Protein AF-0000000075253521 (afdb_homodimer)

Structure (mmCIF, N/CA/C/O backbone):
data_AF-0000000075253521-model_v1
#
loop_
_entity.id
_entity.type
_entity.pdbx_description
1 polymer 'Superoxide dismutase'
#
loop_
_atom_site.group_PDB
_atom_site.id
_atom_site.type_symbol
_atom_site.label_atom_id
_atom_site.label_alt_id
_atom_site.label_comp_id
_atom_site.label_asym_id
_atom_site.label_entity_id
_atom_site.label_seq_id
_atom_site.pdbx_PDB_ins_code
_atom_site.Cartn_x
_atom_site.Cartn_y
_atom_site.Cartn_z
_atom_site.occupancy
_atom_site.B_iso_or_equiv
_atom_site.auth_seq_id
_atom_site.auth_comp_id
_atom_site.auth_asym_id
_atom_site.auth_atom_id
_atom_site.pdbx_PDB_model_num
ATOM 1 N N . MET A 1 1 ? 19.891 52.125 15.492 1 25.72 1 MET A N 1
ATOM 2 C CA . MET A 1 1 ? 19.359 51.312 16.594 1 25.72 1 MET A CA 1
ATOM 3 C C . MET A 1 1 ? 18.016 50.688 16.219 1 25.72 1 MET A C 1
ATOM 5 O O . MET A 1 1 ? 16.984 51.344 16.234 1 25.72 1 MET A O 1
ATOM 9 N N . SER A 1 2 ? 17.891 50.062 15.125 1 26.53 2 SER A N 1
ATOM 10 C CA . SER A 1 2 ? 16.781 49.688 14.25 1 26.53 2 SER A CA 1
ATOM 11 C C . SER A 1 2 ? 15.828 48.719 14.945 1 26.53 2 SER A C 1
ATOM 13 O O . SER A 1 2 ? 16.266 47.781 15.609 1 26.53 2 SER A O 1
ATOM 15 N N . GLY A 1 3 ? 14.594 49.156 15.312 1 28.56 3 GLY A N 1
ATOM 16 C CA . GLY A 1 3 ? 13.531 48.531 16.094 1 28.56 3 GLY A CA 1
ATOM 17 C C . GLY A 1 3 ? 13.219 47.094 15.648 1 28.56 3 GLY A C 1
ATOM 18 O O . GLY A 1 3 ? 13.617 46.688 14.555 1 28.56 3 GLY A O 1
ATOM 19 N N . PRO A 1 4 ? 12.828 46.156 16.594 1 29.98 4 PRO A N 1
ATOM 20 C CA . PRO A 1 4 ? 12.664 44.719 16.422 1 29.98 4 PRO A CA 1
ATOM 21 C C . PRO A 1 4 ? 11.664 44.344 15.328 1 29.98 4 PRO A C 1
ATOM 23 O O . PRO A 1 4 ? 10.789 45.156 15 1 29.98 4 PRO A O 1
ATOM 26 N N . PRO A 1 5 ? 12.023 43.531 14.297 1 29.44 5 PRO A N 1
ATOM 27 C CA . PRO A 1 5 ? 11.133 43.219 13.18 1 29.44 5 PRO A CA 1
ATOM 28 C C . PRO A 1 5 ? 9.727 42.812 13.641 1 29.44 5 PRO A C 1
ATOM 30 O O . PRO A 1 5 ? 9.547 42.406 14.781 1 29.44 5 PRO A O 1
ATOM 33 N N . ASN A 1 6 ? 8.68 43.438 13.07 1 27.92 6 ASN A N 1
ATOM 34 C CA . ASN A 1 6 ? 7.242 43.312 13.312 1 27.92 6 ASN A CA 1
ATOM 35 C C . ASN A 1 6 ? 6.801 41.875 13.383 1 27.92 6 ASN A C 1
ATOM 37 O O . ASN A 1 6 ? 7.344 41 12.68 1 27.92 6 ASN A O 1
ATOM 41 N N . PRO A 1 7 ? 6.098 41.406 14.422 1 29 7 PRO A N 1
ATOM 42 C CA . PRO A 1 7 ? 5.551 40.062 14.664 1 29 7 PRO A CA 1
ATOM 43 C C . PRO A 1 7 ? 4.812 39.5 13.453 1 29 7 PRO A C 1
ATOM 45 O O . PRO A 1 7 ? 4.25 40.281 12.656 1 29 7 PRO A O 1
ATOM 48 N N . PHE A 1 8 ? 5.375 38.562 12.828 1 28.58 8 PHE A N 1
ATOM 49 C CA . PHE A 1 8 ? 4.859 37.781 11.695 1 28.58 8 PHE A CA 1
ATOM 50 C C . PHE A 1 8 ? 3.363 37.531 11.852 1 28.58 8 PHE A C 1
ATOM 52 O O . PHE A 1 8 ? 2.912 37.062 12.891 1 28.58 8 PHE A O 1
ATOM 59 N N . ASP A 1 9 ? 2.469 38.375 11.227 1 26.98 9 ASP A N 1
ATOM 60 C CA . ASP A 1 9 ? 1.012 38.281 11.172 1 26.98 9 ASP A CA 1
ATOM 61 C C . ASP A 1 9 ? 0.553 36.938 10.633 1 26.98 9 ASP A C 1
ATOM 63 O O . ASP A 1 9 ? 0.859 36.562 9.492 1 26.98 9 ASP A O 1
ATOM 67 N N . CYS A 1 10 ? 0.484 35.906 11.469 1 29.05 10 CYS A N 1
ATOM 68 C CA . CYS A 1 10 ? -0.04 34.562 11.227 1 29.05 10 CYS A CA 1
ATOM 69 C C . CYS A 1 10 ? -1.383 34.625 10.508 1 29.05 10 CYS A C 1
ATOM 71 O O . CYS A 1 10 ? -2.029 33.594 10.305 1 29.05 10 CYS A O 1
ATOM 73 N N . SER A 1 11 ? -1.938 35.844 10.242 1 31.41 11 SER A N 1
ATOM 74 C CA . SER A 1 11 ? -3.264 35.969 9.641 1 31.41 11 SER A CA 1
ATOM 75 C C . SER A 1 11 ? -3.314 35.281 8.273 1 31.41 11 SER A C 1
ATOM 77 O O . SER A 1 11 ? -4.379 34.844 7.832 1 31.41 11 SER A O 1
ATOM 79 N N . SER A 1 12 ? -2.262 35.344 7.523 1 32.12 12 SER A N 1
ATOM 80 C CA . SER A 1 12 ? -2.328 34.875 6.145 1 32.12 12 SER A CA 1
ATOM 81 C C . SER A 1 12 ? -2.438 33.344 6.082 1 32.12 12 SER A C 1
ATOM 83 O O . SER A 1 12 ? -2.635 32.781 5.008 1 32.12 12 SER A O 1
ATOM 85 N N . LEU A 1 13 ? -2.129 32.688 7.156 1 32.84 13 LEU A N 1
ATOM 86 C CA . LEU A 1 13 ? -2.086 31.234 6.98 1 32.84 13 LEU A CA 1
ATOM 87 C C . LEU A 1 13 ? -3.49 30.656 6.809 1 32.84 13 LEU A C 1
ATOM 89 O O . LEU A 1 13 ? -3.688 29.703 6.07 1 32.84 13 LEU A O 1
ATOM 93 N N . PHE A 1 14 ? -4.582 31.188 7.566 1 33.12 14 PHE A N 1
ATOM 94 C CA . PHE A 1 14 ? -5.926 30.625 7.566 1 33.12 14 PHE A CA 1
ATOM 95 C C . PHE A 1 14 ? -6.867 31.469 6.723 1 33.12 14 PHE A C 1
ATOM 97 O O . PHE A 1 14 ? -8.07 31.5 6.98 1 33.12 14 PHE A O 1
ATOM 104 N N . ALA A 1 15 ? -6.531 32.281 5.789 1 33.91 15 ALA A N 1
ATOM 105 C CA . ALA A 1 15 ? -7.375 33.312 5.152 1 33.91 15 ALA A CA 1
ATOM 106 C C . ALA A 1 15 ? -8.594 32.656 4.496 1 33.91 15 ALA A C 1
ATOM 108 O O . ALA A 1 15 ? -9.633 33.312 4.336 1 33.91 15 ALA A O 1
ATOM 109 N N . GLY A 1 16 ? -8.508 31.438 4.094 1 31.48 16 GLY A N 1
ATOM 110 C CA . GLY A 1 16 ? -9.578 30.891 3.264 1 31.48 16 GLY A CA 1
ATOM 111 C C . GLY A 1 16 ? -10.555 30.031 4.035 1 31.48 16 GLY A C 1
ATOM 112 O O . GLY A 1 16 ? -11.414 29.375 3.443 1 31.48 16 GLY A O 1
ATOM 113 N N . ILE A 1 17 ? -10.258 29.609 5.234 1 28.25 17 ILE A N 1
ATOM 114 C CA . ILE A 1 17 ? -11.211 28.672 5.82 1 28.25 17 ILE A CA 1
ATOM 115 C C . ILE A 1 17 ? -12.398 29.438 6.387 1 28.25 17 ILE A C 1
ATOM 117 O O . ILE A 1 17 ? -12.266 30.172 7.367 1 28.25 17 ILE A O 1
ATOM 121 N N . ASN A 1 18 ? -13.367 29.984 5.566 1 26.94 18 ASN A N 1
ATOM 122 C CA . ASN A 1 18 ? -14.539 30.656 6.113 1 26.94 18 ASN A CA 1
ATOM 123 C C . ASN A 1 18 ? -15.25 29.797 7.152 1 26.94 18 ASN A C 1
ATOM 125 O O . ASN A 1 18 ? -15.742 30.297 8.156 1 26.94 18 ASN A O 1
ATOM 129 N N . GLY A 1 19 ? -15.688 28.656 6.875 1 26.41 19 GLY A N 1
ATOM 130 C CA . GLY A 1 19 ? -16.766 27.984 7.582 1 26.41 19 GLY A CA 1
ATOM 131 C C . GLY A 1 19 ? -16.438 27.672 9.023 1 26.41 19 GLY A C 1
ATOM 132 O O . GLY A 1 19 ? -17.156 26.922 9.688 1 26.41 19 GLY A O 1
ATOM 133 N N . LEU A 1 20 ? -15.156 27.703 9.32 1 25.8 20 LEU A N 1
ATOM 134 C CA . LEU A 1 20 ? -14.961 27.078 10.617 1 25.8 20 LEU A CA 1
ATOM 135 C C . LEU A 1 20 ? -15.508 27.953 11.742 1 25.8 20 LEU A C 1
ATOM 137 O O . LEU A 1 20 ? -14.891 28.969 12.094 1 25.8 20 LEU A O 1
ATOM 141 N N . LYS A 1 21 ? -16.875 28.109 11.828 1 26.31 21 LYS A N 1
ATOM 142 C CA . LYS A 1 21 ? -17.328 28.75 13.062 1 26.31 21 LYS A CA 1
ATOM 143 C C . LYS A 1 21 ? -16.531 28.266 14.266 1 26.31 21 LYS A C 1
ATOM 145 O O . LYS A 1 21 ? -15.766 27.312 14.164 1 26.31 21 LYS A O 1
ATOM 150 N N . ASN A 1 22 ? -17.281 28.266 15.594 1 24.95 22 ASN A N 1
ATOM 151 C CA . ASN A 1 22 ? -16.984 28.422 17.016 1 24.95 22 ASN A CA 1
ATOM 152 C C . ASN A 1 22 ? -16.203 27.234 17.562 1 24.95 22 ASN A C 1
ATOM 154 O O . ASN A 1 22 ? -15.336 27.406 18.422 1 24.95 22 ASN A O 1
ATOM 158 N N . THR A 1 23 ? -16.812 26.047 17.391 1 25.44 23 THR A N 1
ATOM 159 C CA . THR A 1 23 ? -16.578 25.172 18.547 1 25.44 23 THR A CA 1
ATOM 160 C C . THR A 1 23 ? -15.141 24.656 18.547 1 25.44 23 THR A C 1
ATOM 162 O O . THR A 1 23 ? -14.789 23.781 19.328 1 25.44 23 THR A O 1
ATOM 165 N N . CYS A 1 24 ? -14.227 25 17.719 1 24.61 24 CYS A N 1
ATOM 166 C CA . CYS A 1 24 ? -13.164 24 17.703 1 24.61 24 CYS A CA 1
ATOM 167 C C . CYS A 1 24 ? -12.383 24.016 19 1 24.61 24 CYS A C 1
ATOM 169 O O . CYS A 1 24 ? -11.477 24.828 19.188 1 24.61 24 CYS A O 1
ATOM 171 N N . LYS A 1 25 ? -12.969 23.906 20.156 1 27.41 25 LYS A N 1
ATOM 172 C CA . LYS A 1 25 ? -12.234 23.609 21.375 1 27.41 25 LYS A CA 1
ATOM 173 C C . LYS A 1 25 ? -11.164 22.562 21.141 1 27.41 25 LYS A C 1
ATOM 175 O O . LYS A 1 25 ? -11.453 21.359 21.141 1 27.41 25 LYS A O 1
ATOM 180 N N . LEU A 1 26 ? -10.375 22.625 20.203 1 28.14 26 LEU A N 1
ATOM 181 C CA . LEU A 1 26 ? -9.211 21.781 20.469 1 28.14 26 LEU A CA 1
ATOM 182 C C . LEU A 1 26 ? -8.578 22.125 21.812 1 28.14 26 LEU A C 1
ATOM 184 O O . LEU A 1 26 ? -8.312 23.297 22.094 1 28.14 26 LEU A O 1
ATOM 188 N N . SER A 1 27 ? -8.852 21.5 23.031 1 27.83 27 SER A N 1
ATOM 189 C CA . SER A 1 27 ? -8.68 22.031 24.375 1 27.83 27 SER A CA 1
ATOM 190 C C . SER A 1 27 ? -7.477 22.969 24.469 1 27.83 27 SER A C 1
ATOM 192 O O . SER A 1 27 ? -7.484 23.938 25.234 1 27.83 27 SER A O 1
ATOM 194 N N . TYR A 1 28 ? -6.242 22.516 24.125 1 28.14 28 TYR A N 1
ATOM 195 C CA . TYR A 1 28 ? -5.133 23.328 24.609 1 28.14 28 TYR A CA 1
ATOM 196 C C . TYR A 1 28 ? -5.023 24.641 23.828 1 28.14 28 TYR A C 1
ATOM 198 O O . TYR A 1 28 ? -4.199 25.5 24.156 1 28.14 28 TYR A O 1
ATOM 206 N N . ILE A 1 29 ? -5.398 24.656 22.5 1 28.55 29 ILE A N 1
ATOM 207 C CA . ILE A 1 29 ? -5.109 25.906 21.812 1 28.55 29 ILE A CA 1
ATOM 208 C C . ILE A 1 29 ? -6.23 26.922 22.062 1 28.55 29 ILE A C 1
ATOM 210 O O . ILE A 1 29 ? -7.371 26.703 21.656 1 28.55 29 ILE A O 1
ATOM 214 N N . LYS A 1 30 ? -6.184 27.578 23.266 1 27.75 30 LYS A N 1
ATOM 215 C CA . LYS A 1 30 ? -6.977 28.781 23.453 1 27.75 30 LYS A CA 1
ATOM 216 C C . LYS A 1 30 ? -6.777 29.75 22.297 1 27.75 30 LYS A C 1
ATOM 218 O O . LYS A 1 30 ? -5.688 30.297 22.109 1 27.75 30 LYS A O 1
ATOM 223 N N . ILE A 1 31 ? -7.395 29.578 21.188 1 28.58 31 ILE A N 1
ATOM 224 C CA . ILE A 1 31 ? -7.395 30.641 20.188 1 28.58 31 ILE A CA 1
ATOM 225 C C . ILE A 1 31 ? -8.023 31.906 20.781 1 28.58 31 ILE A C 1
ATOM 227 O O . ILE A 1 31 ? -9.203 31.906 21.125 1 28.58 31 ILE A O 1
ATOM 231 N N . SER A 1 32 ? -7.305 32.719 21.594 1 26.34 32 SER A N 1
ATOM 232 C CA . SER A 1 32 ? -7.828 34.031 22.016 1 26.34 32 SER A CA 1
ATOM 233 C C . SER A 1 32 ? -8.609 34.688 20.891 1 26.34 32 SER A C 1
ATOM 235 O O . SER A 1 32 ? -8.586 34.219 19.75 1 26.34 32 SER A O 1
ATOM 237 N N . SER A 1 33 ? -8.766 36.156 21.016 1 26.22 33 SER A N 1
ATOM 238 C CA . SER A 1 33 ? -9.672 37.125 20.359 1 26.22 33 SER A CA 1
ATOM 239 C C . SER A 1 33 ? -9.414 37.188 18.859 1 26.22 33 SER A C 1
ATOM 241 O O . SER A 1 33 ? -8.273 37.375 18.438 1 26.22 33 SER A O 1
ATOM 243 N N . PHE A 1 34 ? -10.188 36.562 18.062 1 29.44 34 PHE A N 1
ATOM 244 C CA . PHE A 1 34 ? -10.297 36.719 16.625 1 29.44 34 PHE A CA 1
ATOM 245 C C . PHE A 1 34 ? -10.539 38.188 16.281 1 29.44 34 PHE A C 1
ATOM 247 O O . PHE A 1 34 ? -11.422 38.844 16.844 1 29.44 34 PHE A O 1
ATOM 254 N N . PRO A 1 35 ? -9.508 38.969 16.016 1 28.45 35 PRO A N 1
ATOM 255 C CA . PRO A 1 35 ? -9.953 40.312 15.727 1 28.45 35 PRO A CA 1
ATOM 256 C C . PRO A 1 35 ? -11.125 40.375 14.75 1 28.45 35 PRO A C 1
ATOM 258 O O . PRO A 1 35 ? -11.219 39.531 13.852 1 28.45 35 PRO A O 1
ATOM 261 N N . SER A 1 36 ? -12.289 40.875 15.102 1 31.09 36 SER A N 1
ATOM 262 C CA . SER A 1 36 ? -13.57 41.156 14.461 1 31.09 36 SER A CA 1
ATOM 263 C C . SER A 1 36 ? -13.375 41.75 13.062 1 31.09 36 SER A C 1
ATOM 265 O O . SER A 1 36 ? -14.266 41.656 12.219 1 31.09 36 SER A O 1
ATOM 267 N N . SER A 1 37 ? -12.266 42.438 12.836 1 29.39 37 SER A N 1
ATOM 268 C CA . SER A 1 37 ? -12.227 43.219 11.609 1 29.39 37 SER A CA 1
ATOM 269 C C . SER A 1 37 ? -12.016 42.344 10.383 1 29.39 37 SER A C 1
ATOM 271 O O . SER A 1 37 ? -12.125 42.812 9.25 1 29.39 37 SER A O 1
ATOM 273 N N . LEU A 1 38 ? -11.367 41.219 10.531 1 30.22 38 LEU A N 1
ATOM 274 C CA . LEU A 1 38 ? -11.07 40.438 9.336 1 30.22 38 LEU A CA 1
ATOM 275 C C . LEU A 1 38 ? -12.328 39.75 8.797 1 30.22 38 LEU A C 1
ATOM 277 O O . LEU A 1 38 ? -12.266 38.969 7.852 1 30.22 38 LEU A O 1
ATOM 281 N N . THR A 1 39 ? -13.414 39.75 9.531 1 30.89 39 THR A N 1
ATOM 282 C CA . THR A 1 39 ? -14.688 39.281 9 1 30.89 39 THR A CA 1
ATOM 283 C C . THR A 1 39 ? -15.109 40.156 7.801 1 30.89 39 THR A C 1
ATOM 285 O O . THR A 1 39 ? -16.203 39.969 7.262 1 30.89 39 THR A O 1
ATOM 288 N N . LYS A 1 40 ? -14.414 41.281 7.695 1 31.62 40 LYS A N 1
ATOM 289 C CA . LYS A 1 40 ? -15.141 42 6.656 1 31.62 40 LYS A CA 1
ATOM 290 C C . LYS A 1 40 ? -15.18 41.219 5.352 1 31.62 40 LYS A C 1
ATOM 292 O O . LYS A 1 40 ? -16.25 40.969 4.805 1 31.62 40 LYS A O 1
ATOM 297 N N . ASN A 1 41 ? -14.648 41.688 4.203 1 29.91 41 ASN A N 1
ATOM 298 C CA . ASN A 1 41 ? -15.023 41.625 2.797 1 29.91 41 ASN A CA 1
ATOM 299 C C . ASN A 1 41 ? -14.5 40.344 2.148 1 29.91 41 ASN A C 1
ATOM 301 O O . ASN A 1 41 ? -14.672 40.125 0.947 1 29.91 41 ASN A O 1
ATOM 305 N N . SER A 1 42 ? -13.398 39.656 2.641 1 30.34 42 SER A N 1
ATOM 306 C CA . SER A 1 42 ? -12.992 38.75 1.581 1 30.34 42 SER A CA 1
ATOM 307 C C . SER A 1 42 ? -13.914 37.531 1.505 1 30.34 42 SER A C 1
ATOM 309 O O . SER A 1 42 ? -13.828 36.625 2.346 1 30.34 42 SER A O 1
ATOM 311 N N . ASN A 1 43 ? -15.102 37.469 1.416 1 32.22 43 ASN A N 1
ATOM 312 C CA . ASN A 1 43 ? -16.062 36.594 0.755 1 32.22 43 ASN A CA 1
ATOM 313 C C . ASN A 1 43 ? -15.414 35.75 -0.345 1 32.22 43 ASN A C 1
ATOM 315 O O . ASN A 1 43 ? -15.547 36.062 -1.529 1 32.22 43 ASN A O 1
ATOM 319 N N . ARG A 1 44 ? -14.195 35.438 -0.129 1 36.53 44 ARG A N 1
ATOM 320 C CA . ARG A 1 44 ? -13.82 34.625 -1.295 1 36.53 44 ARG A CA 1
ATOM 321 C C . ARG A 1 44 ? -14.766 33.438 -1.479 1 36.53 44 ARG A C 1
ATOM 323 O O . ARG A 1 44 ? -14.742 32.5 -0.688 1 36.53 44 ARG A O 1
ATOM 330 N N . ARG A 1 45 ? -15.906 33.438 -1.848 1 35.97 45 ARG A N 1
ATOM 331 C CA . ARG A 1 45 ? -16.844 32.5 -2.457 1 35.97 45 ARG A CA 1
ATOM 332 C C . ARG A 1 45 ? -16.094 31.391 -3.182 1 35.97 45 ARG A C 1
ATOM 334 O O . ARG A 1 45 ? -15.211 31.656 -4 1 35.97 45 ARG A O 1
ATOM 341 N N . PHE A 1 46 ? -15.844 30.125 -2.535 1 43.5 46 PHE A N 1
ATOM 342 C CA . PHE A 1 46 ? -15.523 29.047 -3.463 1 43.5 46 PHE A CA 1
ATOM 343 C C . PHE A 1 46 ? -16.047 29.344 -4.859 1 43.5 46 PHE A C 1
ATOM 345 O O . PHE A 1 46 ? -17.219 29.734 -5.016 1 43.5 46 PHE A O 1
ATOM 352 N N . SER A 1 47 ? -15.164 29.688 -5.707 1 43.91 47 SER A N 1
ATOM 353 C CA . SER A 1 47 ? -15.703 29.922 -7.047 1 43.91 47 SER A CA 1
ATOM 354 C C . SER A 1 47 ? -16.719 28.844 -7.422 1 43.91 47 SER A C 1
ATOM 356 O O . SER A 1 47 ? -16.703 27.75 -6.855 1 43.91 47 SER A O 1
ATOM 358 N N . LYS A 1 48 ? -17.891 29.125 -7.867 1 48.03 48 LYS A N 1
ATOM 359 C CA . LYS A 1 48 ? -18.891 28.25 -8.453 1 48.03 48 LYS A CA 1
ATOM 360 C C . LYS A 1 48 ? -18.266 26.969 -8.992 1 48.03 48 LYS A C 1
ATOM 362 O O . LYS A 1 48 ? -18.859 25.891 -8.922 1 48.03 48 LYS A O 1
ATOM 367 N N . SER A 1 49 ? -17.016 26.969 -9.453 1 50.56 49 SER A N 1
ATOM 368 C CA . SER A 1 49 ? -16.297 25.859 -10.055 1 50.56 49 SER A CA 1
ATOM 369 C C . SER A 1 49 ? -15.836 24.859 -9 1 50.56 49 SER A C 1
ATOM 371 O O . SER A 1 49 ? -15.906 23.656 -9.219 1 50.56 49 SER A O 1
ATOM 373 N N . ASP A 1 50 ? -15.539 25.328 -7.699 1 63.44 50 ASP A N 1
ATOM 374 C CA . ASP A 1 50 ? -15.078 24.422 -6.656 1 63.44 50 ASP A CA 1
ATOM 375 C C . ASP A 1 50 ? -16.25 23.609 -6.078 1 63.44 50 ASP A C 1
ATOM 377 O O . ASP A 1 50 ? -16.125 22.406 -5.848 1 63.44 50 ASP A O 1
ATOM 381 N N . GLU A 1 51 ? -17.359 24.188 -6.039 1 72.12 51 GLU A N 1
ATOM 382 C CA . GLU A 1 51 ? -18.516 23.484 -5.484 1 72.12 51 GLU A CA 1
ATOM 383 C C . GLU A 1 51 ? -18.906 22.297 -6.363 1 72.12 51 GLU A C 1
ATOM 385 O O . GLU A 1 51 ? -19.281 21.234 -5.859 1 72.12 51 GLU A O 1
ATOM 390 N N . SER A 1 52 ? -18.797 22.516 -7.621 1 83.31 52 SER A N 1
ATOM 391 C CA . SER A 1 52 ? -19.172 21.453 -8.555 1 83.31 52 SER A CA 1
ATOM 392 C C . SER A 1 52 ? -18.203 20.281 -8.469 1 83.31 52 SER A C 1
ATOM 394 O O . SER A 1 52 ? -18.625 19.125 -8.57 1 83.31 52 SER A O 1
ATOM 396 N N . LEU A 1 53 ? -17.031 20.578 -8.148 1 89.94 53 LEU A N 1
ATOM 397 C CA . LEU A 1 53 ? -16 19.547 -8.047 1 89.94 53 LEU A CA 1
ATOM 398 C C . LEU A 1 53 ? -16.281 18.609 -6.875 1 89.94 53 LEU A C 1
ATOM 400 O O . LEU A 1 53 ? -16.297 17.391 -7.039 1 89.94 53 LEU A O 1
ATOM 404 N N . TYR A 1 54 ? -16.656 19.125 -5.793 1 92.06 54 TYR A N 1
ATOM 405 C CA . TYR A 1 54 ? -16.875 18.328 -4.59 1 92.06 54 TYR A CA 1
ATOM 406 C C . TYR A 1 54 ? -18.203 17.594 -4.637 1 92.06 54 TYR A C 1
ATOM 408 O O . TYR A 1 54 ? -18.375 16.547 -4.008 1 92.06 54 TYR A O 1
ATOM 416 N N . GLU A 1 55 ? -19.156 18.219 -5.301 1 91.56 55 GLU A N 1
ATOM 417 C CA . GLU A 1 55 ? -20.406 17.516 -5.547 1 91.56 55 GLU A CA 1
ATOM 418 C C . GLU A 1 55 ? -20.172 16.25 -6.371 1 91.56 55 GLU A C 1
ATOM 420 O O . GLU A 1 55 ? -20.719 15.195 -6.07 1 91.56 55 GLU A O 1
ATOM 425 N N . ASP A 1 56 ? -19.312 16.438 -7.297 1 93.69 56 ASP A N 1
ATOM 426 C CA . ASP A 1 56 ? -18.953 15.297 -8.133 1 93.69 56 ASP A CA 1
ATOM 427 C C . ASP A 1 56 ? -18.234 14.227 -7.32 1 93.69 56 ASP A C 1
ATOM 429 O O . ASP A 1 56 ? -18.375 13.031 -7.586 1 93.69 56 ASP A O 1
ATOM 433 N N . TRP A 1 57 ? -17.484 14.688 -6.332 1 95.75 57 TRP A N 1
ATOM 434 C CA . TRP A 1 57 ? -16.734 13.758 -5.492 1 95.75 57 TRP A CA 1
ATOM 435 C C . TRP A 1 57 ? -17.641 13.141 -4.426 1 95.75 57 TRP A C 1
ATOM 437 O O . TRP A 1 57 ? -17.266 12.172 -3.764 1 95.75 57 TRP A O 1
ATOM 447 N N . ASP A 1 58 ? -18.812 13.625 -4.23 1 95.31 58 ASP A N 1
ATOM 448 C CA . ASP A 1 58 ? -19.797 13.125 -3.281 1 95.31 58 ASP A CA 1
ATOM 449 C C . ASP A 1 58 ? -19.234 13.109 -1.861 1 95.31 58 ASP A C 1
ATOM 451 O O . ASP A 1 58 ? -19.281 12.086 -1.176 1 95.31 58 ASP A O 1
ATOM 455 N N . VAL A 1 59 ? -18.594 14.258 -1.457 1 97 59 VAL A N 1
ATOM 456 C CA . VAL A 1 59 ? -17.938 14.266 -0.152 1 97 59 VAL A CA 1
ATOM 457 C C . VAL A 1 59 ? -18.547 15.352 0.725 1 97 59 VAL A C 1
ATOM 459 O O . VAL A 1 59 ? -18.266 15.43 1.921 1 97 59 VAL A O 1
ATOM 462 N N . GLN A 1 60 ? -19.406 16.188 0.208 1 94.88 60 GLN A N 1
ATOM 463 C CA . GLN A 1 60 ? -19.859 17.375 0.916 1 94.88 60 GLN A CA 1
ATOM 464 C C . GLN A 1 60 ? -20.625 17 2.186 1 94.88 60 GLN A C 1
ATOM 466 O O . GLN A 1 60 ? -20.484 17.672 3.217 1 94.88 60 GLN A O 1
ATOM 471 N N . SER A 1 61 ? -21.406 15.969 2.109 1 95.31 61 SER A N 1
ATOM 472 C CA . SER A 1 61 ? -22.172 15.547 3.275 1 95.31 61 SER A CA 1
ATOM 473 C C . SER A 1 61 ? -21.266 15.141 4.426 1 95.31 61 SER A C 1
ATOM 475 O O . SER A 1 61 ? -21.656 15.219 5.594 1 95.31 61 SER A O 1
ATOM 477 N N . LEU A 1 62 ? -20.016 14.773 4.168 1 97.94 62 LEU A N 1
ATOM 478 C CA . LEU A 1 62 ? -19.078 14.297 5.184 1 97.94 62 LEU A CA 1
ATOM 479 C C . LEU A 1 62 ? -18.453 15.469 5.934 1 97.94 62 LEU A C 1
ATOM 481 O O . LEU A 1 62 ? -17.891 15.281 7.012 1 97.94 62 LEU A O 1
ATOM 485 N N . TRP A 1 63 ? -18.547 16.625 5.359 1 96.75 63 TRP A N 1
ATOM 486 C CA . TRP A 1 63 ? -17.953 17.797 6.004 1 96.75 63 TRP A CA 1
ATOM 487 C C . TRP A 1 63 ? -18.703 18.141 7.293 1 96.75 63 TRP A C 1
ATOM 489 O O . TRP A 1 63 ? -18.141 18.797 8.18 1 96.75 63 TRP A O 1
ATOM 499 N N . THR A 1 64 ? -19.938 17.688 7.438 1 96.94 64 THR A N 1
ATOM 500 C CA . THR A 1 64 ? -20.75 18 8.609 1 96.94 64 THR A CA 1
ATOM 501 C C . THR A 1 64 ? -21.188 16.719 9.32 1 96.94 64 THR A C 1
ATOM 503 O O . THR A 1 64 ? -22.078 16.75 10.18 1 96.94 64 THR A O 1
ATOM 506 N N . SER A 1 65 ? -20.547 15.656 8.867 1 97.69 65 SER A N 1
ATOM 507 C CA . SER A 1 65 ? -20.906 14.391 9.5 1 97.69 65 SER A CA 1
ATOM 508 C C . SER A 1 65 ? -20.469 14.352 10.953 1 97.69 65 SER A C 1
ATOM 510 O O . SER A 1 65 ? -19.562 15.094 11.359 1 97.69 65 SER A O 1
ATOM 512 N N . LYS A 1 66 ? -21.156 13.609 11.766 1 96.06 66 LYS A N 1
ATOM 513 C CA . LYS A 1 66 ? -20.859 13.414 13.18 1 96.06 66 LYS A CA 1
ATOM 514 C C . LYS A 1 66 ? -20.781 11.93 13.523 1 96.06 66 LYS A C 1
ATOM 516 O O . LYS A 1 66 ? -21.469 11.109 12.914 1 96.06 66 LYS A O 1
ATOM 521 N N . PRO A 1 67 ? -19.938 11.492 14.453 1 98.12 67 PRO A N 1
ATOM 522 C CA . PRO A 1 67 ? -19.141 12.352 15.328 1 98.12 67 PRO A CA 1
ATOM 523 C C . PRO A 1 67 ? -17.875 12.859 14.656 1 98.12 67 PRO A C 1
ATOM 525 O O . PRO A 1 67 ? -17.234 13.789 15.156 1 98.12 67 PRO A O 1
ATOM 528 N N . PHE A 1 68 ? -17.484 12.227 13.578 1 98.75 68 PHE A N 1
ATOM 529 C CA . PHE A 1 68 ? -16.281 12.633 12.867 1 98.75 68 PHE A CA 1
ATOM 530 C C . PHE A 1 68 ? -16.609 13.203 11.5 1 98.75 68 PHE A C 1
ATOM 532 O O . PHE A 1 68 ? -17.562 12.758 10.852 1 98.75 68 PHE A O 1
ATOM 539 N N . SER A 1 69 ? -15.812 14.156 11.078 1 98.62 69 SER A N 1
ATOM 540 C CA . SER A 1 69 ? -16.078 14.82 9.812 1 98.62 69 SER A CA 1
ATOM 541 C C . SER A 1 69 ? -14.844 14.836 8.922 1 98.62 69 SER A C 1
ATOM 543 O O . SER A 1 69 ? -13.727 14.656 9.398 1 98.62 69 SER A O 1
ATOM 545 N N . LEU A 1 70 ? -15.086 14.945 7.668 1 98.69 70 LEU A N 1
ATOM 546 C CA . LEU A 1 70 ? -14.031 15.141 6.684 1 98.69 70 LEU A CA 1
ATOM 547 C C . LEU A 1 70 ? -13.625 16.609 6.609 1 98.69 70 LEU A C 1
ATOM 549 O O . LEU A 1 70 ? -14.469 17.484 6.398 1 98.69 70 LEU A O 1
ATOM 553 N N . MET A 1 71 ? -12.422 16.875 6.773 1 98.12 71 MET A N 1
ATOM 554 C CA . MET A 1 71 ? -11.977 18.266 6.699 1 98.12 71 MET A CA 1
ATOM 555 C C . MET A 1 71 ? -12.094 18.797 5.277 1 98.12 71 MET A C 1
ATOM 557 O O . MET A 1 71 ? -11.898 18.062 4.312 1 98.12 71 MET A O 1
ATOM 561 N N . LYS A 1 72 ? -12.391 20.016 5.184 1 96.38 72 LYS A N 1
ATOM 562 C CA . LYS A 1 72 ? -12.289 20.656 3.875 1 96.38 72 LYS A CA 1
ATOM 563 C C . LYS A 1 72 ? -10.828 20.875 3.48 1 96.38 72 LYS A C 1
ATOM 565 O O . LYS A 1 72 ? -10 21.219 4.32 1 96.38 72 LYS A O 1
ATOM 570 N N . LEU A 1 73 ? -10.594 20.656 2.199 1 97.19 73 LEU A N 1
ATOM 571 C CA . LEU A 1 73 ? -9.227 20.906 1.751 1 97.19 73 LEU A CA 1
ATOM 572 C C . LEU A 1 73 ? -8.836 22.359 1.949 1 97.19 73 LEU A C 1
ATOM 574 O O . LEU A 1 73 ? -9.633 23.266 1.656 1 97.19 73 LEU A O 1
ATOM 578 N N . PRO A 1 74 ? -7.664 22.656 2.426 1 96.75 74 PRO A N 1
ATOM 579 C CA . PRO A 1 74 ? -7.238 24.031 2.697 1 96.75 74 PRO A CA 1
ATOM 580 C C . PRO A 1 74 ? -6.664 24.734 1.465 1 96.75 74 PRO A C 1
ATOM 582 O O . PRO A 1 74 ? -5.984 25.75 1.588 1 96.75 74 PRO A O 1
ATOM 585 N N . PHE A 1 75 ? -6.848 24.156 0.297 1 96.31 75 PHE A N 1
ATOM 586 C CA . PHE A 1 75 ? -6.383 24.672 -0.982 1 96.31 75 PHE A CA 1
ATOM 587 C C . PHE A 1 75 ? -7.324 24.266 -2.109 1 96.31 75 PHE A C 1
ATOM 589 O O . PHE A 1 75 ? -8.164 23.375 -1.934 1 96.31 75 PHE A O 1
ATOM 596 N N . ASN A 1 76 ? -7.137 24.969 -3.197 1 94.88 76 ASN A N 1
ATOM 597 C CA . ASN A 1 76 ? -7.832 24.531 -4.402 1 94.88 76 ASN A CA 1
ATOM 598 C C . ASN A 1 76 ? -7.098 23.375 -5.082 1 94.88 76 ASN A C 1
ATOM 600 O O . ASN A 1 76 ? -5.91 23.484 -5.387 1 94.88 76 ASN A O 1
ATOM 604 N N . PRO A 1 77 ? -7.812 22.297 -5.309 1 96.5 77 PRO A N 1
ATOM 605 C CA . PRO A 1 77 ? -7.145 21.141 -5.91 1 96.5 77 PRO A CA 1
ATOM 606 C C . PRO A 1 77 ? -6.426 21.484 -7.211 1 96.5 77 PRO A C 1
ATOM 608 O O . PRO A 1 77 ? -5.367 20.922 -7.5 1 96.5 77 PRO A O 1
ATOM 611 N N . GLN A 1 78 ? -6.898 22.391 -7.906 1 95.12 78 GLN A N 1
ATOM 612 C CA . GLN A 1 78 ? -6.332 22.734 -9.211 1 95.12 78 GLN A CA 1
ATOM 613 C C . GLN A 1 78 ? -4.984 23.438 -9.055 1 95.12 78 GLN A C 1
ATOM 615 O O . GLN A 1 78 ? -4.195 23.484 -9.992 1 95.12 78 GLN A O 1
ATOM 620 N N . ASP A 1 79 ? -4.773 23.938 -7.898 1 96.5 79 ASP A N 1
ATOM 621 C CA . ASP A 1 79 ? -3.564 24.734 -7.68 1 96.5 79 ASP A CA 1
ATOM 622 C C . ASP A 1 79 ? -2.406 23.859 -7.219 1 96.5 79 ASP A C 1
ATOM 624 O O . ASP A 1 79 ? -1.312 24.344 -6.945 1 96.5 79 ASP A O 1
ATOM 628 N N . MET A 1 80 ? -2.57 22.562 -7.227 1 97.88 80 MET A N 1
ATOM 629 C CA . MET A 1 80 ? -1.577 21.703 -6.602 1 97.88 80 MET A CA 1
ATOM 630 C C . MET A 1 80 ? -0.708 21.016 -7.656 1 97.88 80 MET A C 1
ATOM 632 O O . MET A 1 80 ? 0.27 20.344 -7.32 1 97.88 80 MET A O 1
ATOM 636 N N . THR A 1 81 ? -1.023 21.219 -8.883 1 96.31 81 THR A N 1
ATOM 637 C CA . THR A 1 81 ? -0.168 20.734 -9.961 1 96.31 81 THR A CA 1
ATOM 638 C C . THR A 1 81 ? 1.185 21.453 -9.93 1 96.31 81 THR A C 1
ATOM 640 O O . THR A 1 81 ? 1.259 22.641 -9.664 1 96.31 81 THR A O 1
ATOM 643 N N . PRO A 1 82 ? 2.156 20.766 -10.148 1 97 82 PRO A N 1
ATOM 644 C CA . PRO A 1 82 ? 2.281 19.406 -10.68 1 97 82 PRO A CA 1
ATOM 645 C C . PRO A 1 82 ? 2.412 18.344 -9.586 1 97 82 PRO A C 1
ATOM 647 O O . PRO A 1 82 ? 2.584 17.156 -9.883 1 97 82 PRO A O 1
ATOM 650 N N . PHE A 1 83 ? 2.359 18.734 -8.344 1 98.56 83 PHE A N 1
ATOM 651 C CA . PHE A 1 83 ? 2.541 17.766 -7.266 1 98.56 83 PHE A CA 1
ATOM 652 C C . PHE A 1 83 ? 1.435 16.719 -7.285 1 98.56 83 PHE A C 1
ATOM 654 O O . PHE A 1 83 ? 1.707 15.523 -7.426 1 98.56 83 PHE A O 1
ATOM 661 N N . LEU A 1 84 ? 0.218 17.234 -7.266 1 98.62 84 LEU A N 1
ATOM 662 C CA . LEU A 1 84 ? -0.937 16.344 -7.402 1 98.62 84 LEU A CA 1
ATOM 663 C C . LEU A 1 84 ? -1.926 16.906 -8.422 1 98.62 84 LEU A C 1
ATOM 665 O O . LEU A 1 84 ? -2.281 18.078 -8.367 1 98.62 84 LEU A O 1
ATOM 669 N N . SER A 1 85 ? -2.342 16.078 -9.281 1 98.44 85 SER A N 1
ATOM 670 C CA . SER A 1 85 ? -3.436 16.453 -10.18 1 98.44 85 SER A CA 1
ATOM 671 C C . SER A 1 85 ? -4.77 16.453 -9.438 1 98.44 85 SER A C 1
ATOM 673 O O . SER A 1 85 ? -4.891 15.883 -8.352 1 98.44 85 SER A O 1
ATOM 675 N N . GLN A 1 86 ? -5.715 17.125 -10.039 1 97.5 86 GLN A N 1
ATOM 676 C CA . GLN A 1 86 ? -7.07 17.094 -9.492 1 97.5 86 GLN A CA 1
ATOM 677 C C . GLN A 1 86 ? -7.586 15.672 -9.359 1 97.5 86 GLN A C 1
ATOM 679 O O . GLN A 1 86 ? -8.273 15.344 -8.391 1 97.5 86 GLN A O 1
ATOM 684 N N . GLU A 1 87 ? -7.27 14.82 -10.328 1 97.94 87 GLU A N 1
ATOM 685 C CA . GLU A 1 87 ? -7.688 13.422 -10.273 1 97.94 87 GLU A CA 1
ATOM 686 C C . GLU A 1 87 ? -7.066 12.711 -9.07 1 97.94 87 GLU A C 1
ATOM 688 O O . GLU A 1 87 ? -7.742 11.953 -8.375 1 97.94 87 GLU A O 1
ATOM 693 N N . ALA A 1 88 ? -5.777 12.891 -8.875 1 98.56 88 ALA A N 1
ATOM 694 C CA . ALA A 1 88 ? -5.105 12.289 -7.723 1 98.56 88 ALA A CA 1
ATOM 695 C C . ALA A 1 88 ? -5.766 12.719 -6.414 1 98.56 88 ALA A C 1
ATOM 697 O O . ALA A 1 88 ? -5.984 11.898 -5.523 1 98.56 88 ALA A O 1
ATOM 698 N N . ILE A 1 89 ? -6.098 13.969 -6.328 1 98.69 89 ILE A N 1
ATOM 699 C CA . ILE A 1 89 ? -6.719 14.492 -5.113 1 98.69 89 ILE A CA 1
ATOM 700 C C . ILE A 1 89 ? -8.125 13.922 -4.969 1 98.69 89 ILE A C 1
ATOM 702 O O . ILE A 1 89 ? -8.562 13.617 -3.855 1 98.69 89 ILE A O 1
ATOM 706 N N . LYS A 1 90 ? -8.828 13.797 -6.059 1 98.19 90 LYS A N 1
ATOM 707 C CA . LYS A 1 90 ? -10.156 13.188 -6.027 1 98.19 90 LYS A CA 1
ATOM 708 C C . LYS A 1 90 ? -10.117 11.828 -5.336 1 98.19 90 LYS A C 1
ATOM 710 O O . LYS A 1 90 ? -10.914 11.562 -4.434 1 98.19 90 LYS A O 1
ATOM 715 N N . TYR A 1 91 ? -9.219 11.023 -5.703 1 98.62 91 TYR A N 1
ATOM 716 C CA . TYR A 1 91 ? -9.18 9.68 -5.145 1 98.62 91 TYR A CA 1
ATOM 717 C C . TYR A 1 91 ? -8.57 9.688 -3.75 1 98.62 91 TYR A C 1
ATOM 719 O O . TYR A 1 91 ? -9.047 8.992 -2.85 1 98.62 91 TYR A O 1
ATOM 727 N N . HIS A 1 92 ? -7.504 10.43 -3.533 1 98.88 92 HIS A N 1
ATOM 728 C CA . HIS A 1 92 ? -6.812 10.5 -2.25 1 98.88 92 HIS A CA 1
ATOM 729 C C . HIS A 1 92 ? -7.719 11.078 -1.168 1 98.88 92 HIS A C 1
ATOM 731 O O . HIS A 1 92 ? -7.887 10.477 -0.105 1 98.88 92 HIS A O 1
ATOM 737 N N . TYR A 1 93 ? -8.383 12.172 -1.453 1 98.62 93 TYR A N 1
ATOM 738 C CA . TYR A 1 93 ? -9.258 1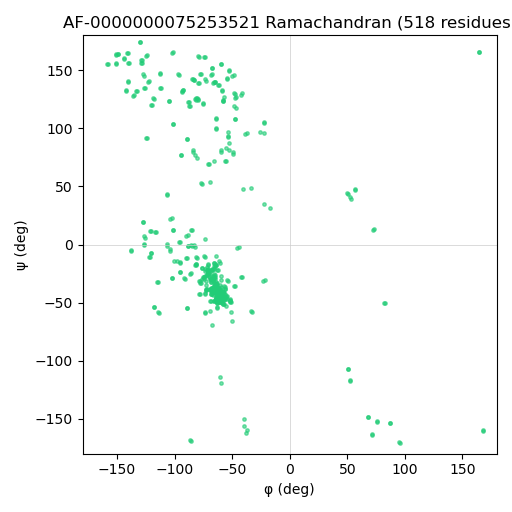2.891 -0.533 1 98.62 93 TYR A CA 1
ATOM 739 C C . TYR A 1 93 ? -10.68 12.359 -0.609 1 98.62 93 TYR A C 1
ATOM 741 O O . TYR A 1 93 ? -11.242 11.93 0.4 1 98.62 93 TYR A O 1
ATOM 749 N N . GLY A 1 94 ? -11.234 12.336 -1.771 1 98.25 94 GLY A N 1
ATOM 750 C CA . GLY A 1 94 ? -12.648 12.07 -1.973 1 98.25 94 GLY A CA 1
ATOM 751 C C . GLY A 1 94 ? -13.008 10.602 -1.819 1 98.25 94 GLY A C 1
ATOM 752 O O . GLY A 1 94 ? -14.172 10.266 -1.591 1 98.25 94 GLY A O 1
ATOM 753 N N . ARG A 1 95 ? -12.008 9.742 -1.95 1 98.5 95 ARG A N 1
ATOM 754 C CA . ARG A 1 95 ? -12.289 8.312 -1.824 1 98.5 95 ARG A CA 1
ATOM 755 C C . ARG A 1 95 ? -11.609 7.73 -0.59 1 98.5 95 ARG A C 1
ATOM 757 O O . ARG A 1 95 ? -12.281 7.328 0.363 1 98.5 95 ARG A O 1
ATOM 764 N N . HIS A 1 96 ? -10.312 7.809 -0.454 1 98.75 96 HIS A N 1
ATOM 765 C CA . HIS A 1 96 ? -9.609 7.156 0.641 1 98.75 96 HIS A CA 1
ATOM 766 C C . HIS A 1 96 ? -9.844 7.883 1.961 1 98.75 96 HIS A C 1
ATOM 768 O O . HIS A 1 96 ? -10.336 7.289 2.922 1 98.75 96 HIS A O 1
ATOM 774 N N . HIS A 1 97 ? -9.477 9.188 2.031 1 98.88 97 HIS A N 1
ATOM 775 C CA . HIS A 1 97 ? -9.703 9.938 3.26 1 98.88 97 HIS A CA 1
ATOM 776 C C . HIS A 1 97 ? -11.172 9.898 3.666 1 98.88 97 HIS A C 1
ATOM 778 O O . HIS A 1 97 ? -11.492 9.625 4.828 1 98.88 97 HIS A O 1
ATOM 784 N N . ALA A 1 98 ? -12.062 10.125 2.729 1 98.81 98 ALA A N 1
ATOM 785 C CA . ALA A 1 98 ? -13.5 10.102 2.971 1 98.81 98 ALA A CA 1
ATOM 786 C C . ALA A 1 98 ? -13.945 8.75 3.521 1 98.81 98 ALA A C 1
ATOM 788 O O . ALA A 1 98 ? -14.797 8.688 4.414 1 98.81 98 ALA A O 1
ATOM 789 N N . ALA A 1 99 ? -13.391 7.699 2.982 1 98.56 99 ALA A N 1
ATOM 790 C CA . ALA A 1 99 ? -13.773 6.363 3.422 1 98.56 99 ALA A CA 1
ATOM 791 C C . ALA A 1 99 ? -13.414 6.141 4.887 1 98.56 99 ALA A C 1
ATOM 793 O O . ALA A 1 99 ? -14.164 5.5 5.625 1 98.56 99 ALA A O 1
ATOM 794 N N . TYR A 1 100 ? -12.25 6.645 5.34 1 98.81 100 TYR A N 1
ATOM 795 C CA . TYR A 1 100 ? -11.867 6.477 6.738 1 98.81 100 TYR A CA 1
ATOM 796 C C . TYR A 1 100 ? -12.852 7.188 7.66 1 98.81 100 TYR A C 1
ATOM 798 O O . TYR A 1 100 ? -13.164 6.695 8.75 1 98.81 100 TYR A O 1
ATOM 806 N N . VAL A 1 101 ? -13.344 8.367 7.215 1 98.88 101 VAL A N 1
ATOM 807 C CA . VAL A 1 101 ? -14.328 9.102 7.996 1 98.88 101 VAL A CA 1
ATOM 808 C C . VAL A 1 101 ? -15.625 8.305 8.07 1 98.88 101 VAL A C 1
ATOM 810 O O . VAL A 1 101 ? -16.188 8.117 9.156 1 98.88 101 VAL A O 1
ATOM 813 N N . ARG A 1 102 ? -16.125 7.809 6.93 1 98.56 102 ARG A N 1
ATOM 814 C CA . ARG A 1 102 ? -17.344 7.004 6.906 1 98.56 102 ARG A CA 1
ATOM 815 C C . ARG A 1 102 ? -17.203 5.77 7.797 1 98.56 102 ARG A C 1
ATOM 817 O O . ARG A 1 102 ? -18.094 5.457 8.578 1 98.56 102 ARG A O 1
ATOM 824 N N . ASN A 1 103 ? -16.078 5.117 7.656 1 98.62 103 ASN A N 1
ATOM 825 C CA . ASN A 1 103 ? -15.852 3.885 8.398 1 98.62 103 ASN A CA 1
ATOM 826 C C . ASN A 1 103 ? -15.82 4.137 9.906 1 98.62 103 ASN A C 1
ATOM 828 O O . ASN A 1 103 ? -16.391 3.367 10.68 1 98.62 103 ASN A O 1
ATOM 832 N N . LEU A 1 104 ? -15.109 5.18 10.344 1 98.81 104 LEU A N 1
ATOM 833 C CA . LEU A 1 104 ? -15.055 5.457 11.773 1 98.81 104 LEU A CA 1
ATOM 834 C C . LEU A 1 104 ? -16.438 5.82 12.312 1 98.81 104 LEU A C 1
ATOM 836 O O . LEU A 1 104 ? -16.781 5.453 13.438 1 98.81 104 LEU A O 1
ATOM 840 N N . ASN A 1 105 ? -17.203 6.574 11.539 1 98.75 105 ASN A N 1
ATOM 841 C CA . AS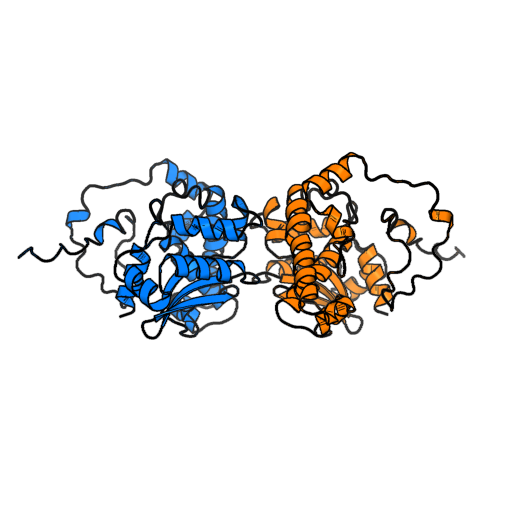N A 1 105 ? -18.562 6.887 11.938 1 98.75 105 ASN A CA 1
ATOM 842 C C . ASN A 1 105 ? -19.406 5.621 12.07 1 98.75 105 ASN A C 1
ATOM 844 O O . ASN A 1 105 ? -20.219 5.5 13 1 98.75 105 ASN A O 1
ATOM 848 N N . ASN A 1 106 ? -19.25 4.664 11.148 1 98.38 106 ASN A N 1
ATOM 849 C CA . ASN A 1 106 ? -19.953 3.385 11.25 1 98.38 106 ASN A CA 1
ATOM 850 C C . ASN A 1 106 ? -19.562 2.637 12.523 1 98.38 106 ASN A C 1
ATOM 852 O O . ASN A 1 106 ? -20.422 2.055 13.195 1 98.38 106 ASN A O 1
ATOM 856 N N . LEU A 1 107 ? -18.328 2.645 12.852 1 98.44 107 LEU A N 1
ATOM 857 C CA . LEU A 1 107 ? -17.859 2.002 14.078 1 98.44 107 LEU A CA 1
ATOM 858 C C . LEU A 1 107 ? -18.406 2.701 15.312 1 98.44 107 LEU A C 1
ATOM 860 O O . LEU A 1 107 ? -18.719 2.051 16.312 1 98.44 107 LEU A O 1
ATOM 864 N N . ALA A 1 108 ? -18.531 4.012 15.25 1 98.19 108 ALA A N 1
ATOM 865 C CA . ALA A 1 108 ? -19.062 4.793 16.359 1 98.19 108 ALA A CA 1
ATOM 866 C C . ALA A 1 108 ? -20.516 4.453 16.641 1 98.19 108 ALA A C 1
ATOM 868 O O . ALA A 1 108 ? -21.016 4.637 17.75 1 98.19 108 ALA A O 1
ATOM 869 N N . GLU A 1 109 ? -21.203 4.02 15.586 1 97.5 109 GLU A N 1
ATOM 870 C CA . GLU A 1 109 ? -22.578 3.562 15.773 1 97.5 109 GLU A CA 1
ATOM 871 C C . GLU A 1 109 ? -22.625 2.301 16.625 1 97.5 109 GLU A C 1
ATOM 873 O O . GLU A 1 109 ? -23.578 2.082 17.375 1 97.5 109 GLU A O 1
ATOM 878 N N . GLN A 1 110 ? -21.578 1.519 16.562 1 96.31 110 GLN A N 1
ATOM 879 C CA . GLN A 1 110 ? -21.516 0.253 17.281 1 96.31 110 GLN A CA 1
ATOM 880 C C . GLN A 1 110 ? -20.812 0.425 18.625 1 96.31 110 GLN A C 1
ATOM 882 O O . GLN A 1 110 ? -20.984 -0.396 19.531 1 96.31 110 GLN A O 1
ATOM 887 N N . HIS A 1 111 ? -20.016 1.406 18.734 1 97 111 HIS A N 1
ATOM 888 C CA . HIS A 1 111 ? -19.25 1.732 19.922 1 97 111 HIS A CA 1
ATOM 889 C C . HIS A 1 111 ? -19.516 3.162 20.391 1 97 111 HIS A C 1
ATOM 891 O O . HIS A 1 111 ? -18.766 4.078 20.062 1 97 111 HIS A O 1
ATOM 897 N N . ASN A 1 112 ? -20.391 3.322 21.188 1 95.38 112 ASN A N 1
ATOM 898 C CA . ASN A 1 112 ? -20.922 4.633 21.547 1 95.38 112 ASN A CA 1
ATOM 899 C C . ASN A 1 112 ? -19.875 5.492 22.25 1 95.38 112 ASN A C 1
ATOM 901 O O . ASN A 1 112 ? -19.922 6.719 22.172 1 95.38 112 ASN A O 1
ATOM 905 N N . GLU A 1 113 ? -18.984 4.922 22.844 1 96.62 113 GLU A N 1
ATOM 906 C CA . GLU A 1 113 ? -17.969 5.66 23.578 1 96.62 113 GLU A CA 1
ATOM 907 C C . GLU A 1 113 ? -17.094 6.484 22.641 1 96.62 113 GLU A C 1
ATOM 909 O O . GLU A 1 113 ? -16.453 7.457 23.062 1 96.62 113 GLU A O 1
ATOM 914 N N . LEU A 1 114 ? -17.062 6.156 21.406 1 97.94 114 LEU A N 1
ATOM 915 C CA . LEU A 1 114 ? -16.25 6.871 20.422 1 97.94 114 LEU A CA 1
ATOM 916 C C . LEU A 1 114 ? -16.844 8.25 20.125 1 97.94 114 LEU A C 1
ATOM 918 O O . LEU A 1 114 ? -16.141 9.148 19.672 1 97.94 114 LEU A O 1
ATOM 922 N N . ARG A 1 115 ? -18.078 8.422 20.375 1 96.81 115 ARG A N 1
ATOM 923 C CA . ARG A 1 115 ? -18.797 9.633 20 1 96.81 115 ARG A CA 1
ATOM 924 C C . ARG A 1 115 ? -18.312 10.844 20.797 1 96.81 115 ARG A C 1
ATOM 926 O O . ARG A 1 115 ? -18.453 11.984 20.359 1 96.81 115 ARG A O 1
ATOM 933 N N . LYS A 1 116 ? -17.734 10.578 21.906 1 95.94 116 LYS A N 1
ATOM 934 C CA . LYS A 1 116 ? -17.281 11.664 22.781 1 95.94 116 LYS A CA 1
ATOM 935 C C . LYS A 1 116 ? -15.766 11.805 22.75 1 95.94 116 LYS A C 1
ATOM 937 O O . LYS A 1 116 ? -15.203 12.664 23.438 1 95.94 116 LYS A O 1
ATOM 942 N N . ALA A 1 117 ? -15.164 10.977 22.016 1 97.69 117 ALA A N 1
ATOM 943 C CA . ALA A 1 117 ? -13.703 10.961 22 1 97.69 117 ALA A CA 1
ATOM 944 C C . ALA A 1 117 ? -13.164 11.781 20.828 1 97.69 117 ALA A C 1
ATOM 946 O O . ALA A 1 117 ? -13.789 11.852 19.766 1 97.69 117 ALA A O 1
ATOM 947 N N . THR A 1 118 ? -12.047 12.406 21.047 1 97.69 118 THR A N 1
ATOM 948 C CA . THR A 1 118 ? -11.312 13.023 19.953 1 97.69 118 THR A CA 1
ATOM 949 C C . THR A 1 118 ? -10.516 11.969 19.172 1 97.69 118 THR A C 1
ATOM 951 O O . THR A 1 118 ? -10.312 10.859 19.656 1 97.69 118 THR A O 1
ATOM 954 N N . LEU A 1 119 ? -10.109 12.273 17.969 1 98.38 119 LEU A N 1
ATOM 955 C CA . LEU A 1 119 ? -9.258 11.367 17.203 1 98.38 119 LEU A CA 1
ATOM 956 C C . LEU A 1 119 ? -8.008 10.992 17.984 1 98.38 119 LEU A C 1
ATOM 958 O O . LEU A 1 119 ? -7.609 9.828 18.016 1 98.38 119 LEU A O 1
ATOM 962 N N . GLU A 1 120 ? -7.375 12 18.609 1 97.31 120 GLU A N 1
ATOM 963 C CA . GLU A 1 120 ? -6.148 11.789 19.375 1 97.31 120 GLU A CA 1
ATOM 964 C C . GLU A 1 120 ? -6.371 10.789 20.516 1 97.31 120 GLU A C 1
ATOM 966 O O . GLU A 1 120 ? -5.531 9.922 20.75 1 97.31 120 GLU A O 1
ATOM 971 N N . GLU A 1 121 ? -7.488 10.969 21.188 1 97.5 121 GLU A N 1
ATOM 972 C CA . GLU A 1 121 ? -7.816 10.047 22.266 1 97.5 121 GLU A CA 1
ATOM 973 C C . GLU A 1 121 ? -7.996 8.625 21.734 1 97.5 121 GLU A C 1
ATOM 975 O O . GLU A 1 121 ? -7.527 7.664 22.344 1 97.5 121 GLU A O 1
ATOM 980 N N . ILE A 1 122 ? -8.695 8.516 20.641 1 98.31 122 ILE A N 1
ATOM 981 C CA . ILE A 1 122 ? -8.938 7.207 20.062 1 98.31 122 ILE A CA 1
ATOM 982 C C . ILE A 1 122 ? -7.613 6.566 19.656 1 98.31 122 ILE A C 1
ATOM 984 O O . ILE A 1 122 ? -7.363 5.395 19.953 1 98.31 122 ILE A O 1
ATOM 988 N N . ILE A 1 123 ? -6.75 7.281 19.031 1 98.12 123 ILE A N 1
ATOM 989 C CA . ILE A 1 123 ? -5.449 6.812 18.578 1 98.12 123 ILE A CA 1
ATOM 990 C C . ILE A 1 123 ? -4.641 6.301 19.766 1 98.12 123 ILE A C 1
ATOM 992 O O . ILE A 1 123 ? -3.951 5.281 19.672 1 98.12 123 ILE A O 1
ATOM 996 N N . GLY A 1 124 ? -4.727 7 20.859 1 96.94 124 GLY A N 1
ATOM 997 C CA . GLY A 1 124 ? -3.961 6.625 22.031 1 96.94 124 GLY A CA 1
ATOM 998 C C . GLY A 1 124 ? -4.504 5.391 22.719 1 96.94 124 GLY A C 1
ATOM 999 O O . GLY A 1 124 ? -3.748 4.641 23.359 1 96.94 124 GLY A O 1
ATOM 1000 N N . LYS A 1 125 ? -5.754 5.055 22.531 1 95.94 125 LYS A N 1
ATOM 1001 C CA . LYS A 1 125 ? -6.391 4.078 23.406 1 95.94 125 LYS A CA 1
ATOM 1002 C C . LYS A 1 125 ? -6.762 2.811 22.656 1 95.94 125 LYS A C 1
ATOM 1004 O O . LYS A 1 125 ? -6.824 1.727 23.234 1 95.94 125 LYS A O 1
ATOM 1009 N N . TYR A 1 126 ? -7.086 2.93 21.422 1 97.38 126 TYR A N 1
ATOM 1010 C CA . TYR A 1 126 ? -7.688 1.812 20.703 1 97.38 126 TYR A CA 1
ATOM 1011 C C . TYR A 1 126 ? -6.664 1.124 19.812 1 97.38 126 TYR A C 1
ATOM 1013 O O . TYR A 1 126 ? -5.555 1.63 19.625 1 97.38 126 TYR A O 1
ATOM 1021 N N . GLU A 1 127 ? -7.02 -0.016 19.391 1 97.19 127 GLU A N 1
ATOM 1022 C CA . GLU A 1 127 ? -6.281 -0.824 18.422 1 97.19 127 GLU A CA 1
ATOM 1023 C C . GLU A 1 127 ? -7.195 -1.313 17.297 1 97.19 127 GLU A C 1
ATOM 1025 O O . GLU A 1 127 ? -8.398 -1.056 17.312 1 97.19 127 GLU A O 1
ATOM 1030 N N . GLY A 1 128 ? -6.574 -1.973 16.297 1 96.94 128 GLY A N 1
ATOM 1031 C CA . GLY A 1 128 ? -7.375 -2.602 15.266 1 96.94 128 GLY A CA 1
ATOM 1032 C C . GLY A 1 128 ? -8.102 -1.602 14.383 1 96.94 128 GLY A C 1
ATOM 1033 O O . GLY A 1 128 ? -7.59 -0.51 14.125 1 96.94 128 GLY A O 1
ATOM 1034 N N . PRO A 1 129 ? -9.273 -1.994 13.898 1 98 129 PRO A N 1
ATOM 1035 C CA . PRO A 1 129 ? -9.977 -1.169 12.914 1 98 129 PRO A CA 1
ATOM 1036 C C . PRO A 1 129 ? -10.32 0.221 13.445 1 98 129 PRO A C 1
ATOM 1038 O O . PRO A 1 129 ? -10.273 1.2 12.695 1 98 129 PRO A O 1
ATOM 1041 N N . ILE A 1 130 ? -10.695 0.333 14.711 1 98.62 130 ILE A N 1
ATOM 1042 C CA . ILE A 1 130 ? -11.031 1.63 15.289 1 98.62 130 ILE A CA 1
ATOM 1043 C C . ILE A 1 130 ? -9.805 2.539 15.266 1 98.62 130 ILE A C 1
ATOM 1045 O O . ILE A 1 130 ? -9.875 3.68 14.797 1 98.62 130 ILE A O 1
ATOM 1049 N N . TYR A 1 131 ? -8.641 2.033 15.688 1 98.56 131 TYR A N 1
ATOM 1050 C CA . TYR A 1 131 ? -7.383 2.773 15.633 1 98.56 131 TYR A CA 1
ATOM 1051 C C . TYR A 1 131 ? -7.031 3.137 14.195 1 98.56 131 TYR A C 1
ATOM 1053 O O . TYR A 1 131 ? -6.699 4.289 13.906 1 98.56 131 TYR A O 1
ATOM 1061 N N . ASN A 1 132 ? -7.098 2.156 13.32 1 98.75 132 ASN A N 1
ATOM 1062 C CA . ASN A 1 132 ? -6.68 2.348 11.938 1 98.75 132 ASN A CA 1
ATOM 1063 C C . ASN A 1 132 ? -7.441 3.494 11.273 1 98.75 132 ASN A C 1
ATOM 1065 O O . ASN A 1 132 ? -6.836 4.348 10.617 1 98.75 132 ASN A O 1
ATOM 1069 N N . ASN A 1 133 ? -8.719 3.52 11.445 1 98.81 133 ASN A N 1
ATOM 1070 C CA . ASN A 1 133 ? -9.516 4.543 10.781 1 98.81 133 ASN A CA 1
ATOM 1071 C C . ASN A 1 133 ? -9.32 5.914 11.422 1 98.81 133 ASN A C 1
ATOM 1073 O O . ASN A 1 133 ? -9.242 6.926 10.727 1 98.81 133 ASN A O 1
ATOM 1077 N N . ALA A 1 134 ? -9.227 5.961 12.75 1 98.88 134 ALA A N 1
ATOM 1078 C CA . ALA A 1 134 ? -8.984 7.227 13.438 1 98.88 134 ALA A CA 1
ATOM 1079 C C . ALA A 1 134 ? -7.621 7.801 13.055 1 98.88 134 ALA A C 1
ATOM 1081 O O . ALA A 1 134 ? -7.508 8.984 12.742 1 98.88 134 ALA A O 1
ATOM 1082 N N . ALA A 1 135 ? -6.645 6.941 13.086 1 98.88 135 ALA A N 1
ATOM 1083 C CA . ALA A 1 135 ? -5.289 7.371 12.758 1 98.88 135 ALA A CA 1
ATOM 1084 C C . ALA A 1 135 ? -5.199 7.848 11.312 1 98.88 135 ALA A C 1
ATOM 1086 O O . ALA A 1 135 ? -4.566 8.867 11.023 1 98.88 135 ALA A O 1
ATOM 1087 N N . GLN A 1 136 ? -5.828 7.156 10.398 1 98.94 136 GLN A N 1
ATOM 1088 C CA . GLN A 1 136 ? -5.777 7.527 8.992 1 98.94 136 GLN A CA 1
ATOM 1089 C C . GLN A 1 136 ? -6.473 8.867 8.75 1 98.94 136 GLN A C 1
ATOM 1091 O O . GLN A 1 136 ? -6.043 9.648 7.902 1 98.94 136 GLN A O 1
ATOM 1096 N N . ILE A 1 137 ? -7.582 9.156 9.477 1 98.94 137 ILE A N 1
ATOM 1097 C CA . ILE A 1 137 ? -8.211 10.469 9.383 1 98.94 137 ILE A CA 1
ATOM 1098 C C . ILE A 1 137 ? -7.23 11.547 9.844 1 98.94 137 ILE A C 1
ATOM 1100 O O . ILE A 1 137 ? -7.004 12.531 9.133 1 98.94 137 ILE A O 1
ATOM 1104 N N . PHE A 1 138 ? -6.645 11.32 11 1 98.88 138 PHE A N 1
ATOM 1105 C CA . PHE A 1 138 ? -5.699 12.273 11.562 1 98.88 138 PHE A CA 1
ATOM 1106 C C . PHE A 1 138 ? -4.523 12.492 10.617 1 98.88 138 PHE A C 1
ATOM 1108 O O . PHE A 1 138 ? -4.156 13.641 10.336 1 98.88 138 PHE A O 1
ATOM 1115 N N . ASN A 1 139 ? -3.928 11.383 10.156 1 98.88 139 ASN A N 1
ATOM 1116 C CA . ASN A 1 139 ? -2.764 11.453 9.281 1 98.88 139 ASN A CA 1
ATOM 1117 C C . ASN A 1 139 ? -3.066 12.25 8.016 1 98.88 139 ASN A C 1
ATOM 1119 O O . ASN A 1 139 ? -2.26 13.078 7.59 1 98.88 139 ASN A O 1
ATOM 1123 N N . HIS A 1 140 ? -4.223 11.992 7.406 1 98.94 140 HIS A N 1
ATOM 1124 C CA . HIS A 1 140 ? -4.582 12.688 6.18 1 98.94 140 HIS A CA 1
ATOM 1125 C C . HIS A 1 140 ? -4.844 14.172 6.445 1 98.94 140 HIS A C 1
ATOM 1127 O O . HIS A 1 140 ? -4.453 15.031 5.652 1 98.94 140 HIS A O 1
ATOM 1133 N N . ASN A 1 141 ? -5.574 14.445 7.562 1 98.88 141 ASN A N 1
ATOM 1134 C CA . ASN A 1 141 ? -5.742 15.844 7.941 1 98.88 141 ASN A CA 1
ATOM 1135 C C . ASN A 1 141 ? -4.402 16.578 8.016 1 98.88 141 ASN A C 1
ATOM 1137 O O . ASN A 1 141 ? -4.25 17.656 7.449 1 98.88 141 ASN A O 1
ATOM 1141 N N . PHE A 1 142 ? -3.518 15.875 8.695 1 98.81 142 PHE A N 1
ATOM 1142 C CA . PHE A 1 142 ? -2.197 16.453 8.914 1 98.81 142 PHE A CA 1
ATOM 1143 C C . PHE A 1 142 ? -1.457 16.625 7.594 1 98.81 142 PHE A C 1
ATOM 1145 O O . PHE A 1 142 ? -0.777 17.641 7.387 1 98.81 142 PHE A O 1
ATOM 1152 N N . PHE A 1 143 ? -1.581 15.719 6.691 1 98.94 143 PHE A N 1
ATOM 1153 C CA . PHE A 1 143 ? -0.967 15.758 5.371 1 98.94 143 PHE A CA 1
ATOM 1154 C C . PHE A 1 143 ? -1.496 16.938 4.562 1 98.94 143 PHE A C 1
ATOM 1156 O O . PHE A 1 143 ? -0.719 17.703 3.98 1 98.94 143 PHE A O 1
ATOM 1163 N N . TRP A 1 144 ? -2.824 17.078 4.504 1 98.88 144 TRP A N 1
ATOM 1164 C CA . TRP A 1 144 ? -3.42 18.141 3.699 1 98.88 144 TRP A CA 1
ATOM 1165 C C . TRP A 1 144 ? -3.039 19.516 4.242 1 98.88 144 TRP A C 1
ATOM 1167 O O . TRP A 1 144 ? -2.801 20.438 3.471 1 98.88 144 TRP A O 1
ATOM 1177 N N . LEU A 1 145 ? -2.98 19.625 5.555 1 98.75 145 LEU A N 1
ATOM 1178 C CA . LEU A 1 145 ? -2.588 20.891 6.168 1 98.75 145 LEU A CA 1
ATOM 1179 C C . LEU A 1 145 ? -1.103 21.156 5.953 1 98.75 145 LEU A C 1
ATOM 1181 O O . LEU A 1 145 ? -0.674 22.312 5.938 1 98.75 145 LEU A O 1
ATOM 1185 N N . GLY A 1 146 ? -0.352 20.141 5.727 1 98.88 146 GLY A N 1
ATOM 1186 C CA . GLY A 1 146 ? 1.095 20.219 5.605 1 98.88 146 GLY A CA 1
ATOM 1187 C C . GLY A 1 146 ? 1.555 20.641 4.219 1 98.88 146 GLY A C 1
ATOM 1188 O O . GLY A 1 146 ? 2.75 20.812 3.984 1 98.88 146 GLY A O 1
ATOM 1189 N N . ILE A 1 147 ? 0.604 20.844 3.299 1 98.81 147 ILE A N 1
ATOM 1190 C CA . ILE A 1 147 ? 0.936 21.297 1.953 1 98.81 147 ILE A CA 1
ATOM 1191 C C . ILE A 1 147 ? 0.082 22.516 1.593 1 98.81 147 ILE A C 1
ATOM 1193 O O . ILE A 1 147 ? -0.982 22.719 2.178 1 98.81 147 ILE A O 1
ATOM 1197 N N . LYS A 1 148 ? 0.536 23.281 0.637 1 97.5 148 LYS A N 1
ATOM 1198 C CA . LYS A 1 148 ? -0.22 24.453 0.168 1 97.5 148 LYS A CA 1
ATOM 1199 C C . LYS A 1 148 ? 0.213 24.859 -1.237 1 97.5 148 LYS A C 1
ATOM 1201 O O . LYS A 1 148 ? 1.308 24.5 -1.682 1 97.5 148 LYS A O 1
ATOM 1206 N N . ALA A 1 149 ? -0.598 25.516 -2.004 1 96.25 149 ALA A N 1
ATOM 1207 C CA . ALA A 1 149 ? -0.41 25.844 -3.412 1 96.25 149 ALA A CA 1
ATOM 1208 C C . ALA A 1 149 ? 0.906 26.594 -3.629 1 96.25 149 ALA A C 1
ATOM 1210 O O . ALA A 1 149 ? 1.659 26.266 -4.555 1 96.25 149 ALA A O 1
ATOM 1211 N N . ASN A 1 150 ? 1.239 27.562 -2.84 1 95.62 150 ASN A N 1
ATOM 1212 C CA . ASN A 1 150 ? 2.49 28.312 -2.943 1 95.62 150 ASN A CA 1
ATOM 1213 C C . ASN A 1 150 ? 3.459 27.938 -1.825 1 95.62 150 ASN A C 1
ATOM 1215 O O . ASN A 1 150 ? 4.074 28.812 -1.216 1 95.62 150 ASN A O 1
ATOM 1219 N N . GLY A 1 151 ? 3.465 26.594 -1.64 1 97.44 151 GLY A N 1
ATOM 1220 C CA . GLY A 1 151 ? 4.391 26.109 -0.632 1 97.44 151 GLY A CA 1
ATOM 1221 C C . GLY A 1 151 ? 5.785 25.859 -1.175 1 97.44 151 GLY A C 1
ATOM 1222 O O . GLY A 1 151 ? 6.125 26.312 -2.268 1 97.44 151 GLY A O 1
ATOM 1223 N N . GLY A 1 152 ? 6.559 25.203 -0.359 1 97.75 152 GLY A N 1
ATOM 1224 C CA . GLY A 1 152 ? 7.902 24.812 -0.754 1 97.75 152 GLY A CA 1
ATOM 1225 C C . GLY A 1 152 ? 8.938 25.891 -0.481 1 97.75 152 GLY A C 1
ATOM 1226 O O . GLY A 1 152 ? 8.828 26.641 0.492 1 97.75 152 GLY A O 1
ATOM 1227 N N . GLY A 1 153 ? 9.938 25.859 -1.209 1 96.62 153 GLY A N 1
ATOM 1228 C CA . GLY A 1 153 ? 11.07 26.719 -0.915 1 96.62 153 GLY A CA 1
ATOM 1229 C C . GLY A 1 153 ? 11.852 26.297 0.314 1 96.62 153 GLY A C 1
ATOM 1230 O O . GLY A 1 153 ? 11.773 25.125 0.725 1 96.62 153 GLY A O 1
ATOM 1231 N N . LYS A 1 154 ? 12.633 27.234 0.792 1 97.88 154 LYS A N 1
ATOM 1232 C CA . LYS A 1 154 ? 13.406 26.953 1.997 1 97.88 154 LYS A CA 1
ATOM 1233 C C . LYS A 1 154 ? 12.578 27.219 3.254 1 97.88 154 LYS A C 1
ATOM 1235 O O . LYS A 1 154 ? 11.75 28.125 3.279 1 97.88 154 LYS A O 1
ATOM 1240 N N . PRO A 1 155 ? 12.836 26.297 4.227 1 98.56 155 PRO A N 1
ATOM 1241 C CA . PRO A 1 155 ? 12.172 26.594 5.496 1 98.56 155 PRO A CA 1
ATOM 1242 C C . PRO A 1 155 ? 12.586 27.938 6.078 1 98.56 155 PRO A C 1
ATOM 1244 O O . PRO A 1 155 ? 13.664 28.453 5.758 1 98.56 155 PRO A O 1
ATOM 1247 N N . TYR A 1 156 ? 11.773 28.516 6.863 1 98.19 156 TYR A N 1
ATOM 1248 C CA . TYR A 1 156 ? 12.047 29.75 7.582 1 98.19 156 TYR A CA 1
ATOM 1249 C C . TYR A 1 156 ? 11.477 29.703 8.992 1 98.19 156 TYR A C 1
ATOM 1251 O O . TYR A 1 156 ? 10.727 28.781 9.336 1 98.19 156 TYR A O 1
ATOM 1259 N N . GLY A 1 157 ? 11.906 30.609 9.844 1 97.69 157 GLY A N 1
ATOM 1260 C CA . GLY A 1 157 ? 11.43 30.625 11.219 1 97.69 157 GLY A CA 1
ATOM 1261 C C . GLY A 1 157 ? 12.062 29.531 12.07 1 97.69 157 GLY A C 1
ATOM 1262 O O . GLY A 1 157 ? 13.195 29.125 11.828 1 97.69 157 GLY A O 1
ATOM 1263 N N . VAL A 1 158 ? 11.344 29.094 13.086 1 98 158 VAL A N 1
ATOM 1264 C CA . VAL A 1 158 ? 11.859 28.156 14.086 1 98 158 VAL A CA 1
ATOM 1265 C C . VAL A 1 158 ? 12.172 26.812 13.43 1 98 158 VAL A C 1
ATOM 1267 O O . VAL A 1 158 ? 13.148 26.156 13.781 1 98 158 VAL A O 1
ATOM 1270 N N . VAL A 1 159 ? 11.438 26.391 12.438 1 98.62 159 VAL A N 1
ATOM 1271 C CA . VAL A 1 159 ? 11.633 25.078 11.805 1 98.62 159 VAL A CA 1
ATOM 1272 C C . VAL A 1 159 ? 12.953 25.062 11.047 1 98.62 159 VAL A C 1
ATOM 1274 O O . VAL A 1 159 ? 13.633 24.047 10.992 1 98.62 159 VAL A O 1
ATOM 1277 N N . LYS A 1 160 ? 13.281 26.188 10.414 1 98.62 160 LYS A N 1
ATOM 1278 C CA . LYS A 1 160 ? 14.586 26.281 9.766 1 98.62 160 LYS A CA 1
ATOM 1279 C C . LYS A 1 160 ? 15.711 25.984 10.758 1 98.62 160 LYS A C 1
ATOM 1281 O O . LYS A 1 160 ? 16.578 25.172 10.484 1 98.62 160 LYS A O 1
ATOM 1286 N N . ASP A 1 161 ? 15.672 26.719 11.883 1 98.31 161 ASP A N 1
ATOM 1287 C CA . ASP A 1 161 ? 16.719 26.578 12.898 1 98.31 161 ASP A CA 1
ATOM 1288 C C . ASP A 1 161 ? 16.797 25.141 13.406 1 98.31 161 ASP A C 1
ATOM 1290 O O . ASP A 1 161 ? 17.891 24.578 13.539 1 98.31 161 ASP A O 1
ATOM 1294 N N . LYS A 1 162 ? 15.633 24.562 13.648 1 98.38 162 LYS A N 1
ATOM 1295 C CA . LYS A 1 162 ? 15.594 23.203 14.188 1 98.38 162 LYS A CA 1
ATOM 1296 C C . LYS A 1 162 ? 16.094 22.188 13.164 1 98.38 162 LYS A C 1
ATOM 1298 O O . LYS A 1 162 ? 16.719 21.188 13.523 1 98.38 162 LYS A O 1
ATOM 1303 N N . ILE A 1 163 ? 15.758 22.375 11.891 1 98.75 163 ILE A N 1
ATOM 1304 C CA . ILE A 1 163 ? 16.25 21.5 10.828 1 98.75 163 ILE A CA 1
ATOM 1305 C C . ILE A 1 163 ? 17.766 21.562 10.758 1 98.75 163 ILE A C 1
ATOM 1307 O O . ILE A 1 163 ? 18.453 20.547 10.688 1 98.75 163 ILE A O 1
ATOM 1311 N N . GLU A 1 164 ? 18.266 22.781 10.82 1 98.38 164 GLU A N 1
ATOM 1312 C CA . GLU A 1 164 ? 19.719 22.938 10.766 1 98.38 164 GLU A CA 1
ATOM 1313 C C . GLU A 1 164 ? 20.391 22.328 11.984 1 98.38 164 GLU A C 1
ATOM 1315 O O . GLU A 1 164 ? 21.453 21.734 11.875 1 98.38 164 GLU A O 1
ATOM 1320 N N . GLU A 1 165 ? 19.781 22.484 13.078 1 98.25 165 GLU A N 1
ATOM 1321 C CA . GLU A 1 165 ? 20.312 21.906 14.312 1 98.25 165 GLU A CA 1
ATOM 1322 C C . GLU A 1 165 ? 20.312 20.375 14.242 1 98.25 165 GLU A C 1
ATOM 1324 O O . GLU A 1 165 ? 21.281 19.75 14.688 1 98.25 165 GLU A O 1
ATOM 1329 N N . SER A 1 166 ? 19.297 19.812 13.711 1 98.62 166 SER A N 1
ATOM 1330 C CA . SER A 1 166 ? 19.094 18.375 13.797 1 98.62 166 SER A CA 1
ATOM 1331 C C . SER A 1 166 ? 19.719 17.656 12.602 1 98.62 166 SER A C 1
ATOM 1333 O O . SER A 1 166 ? 20.125 16.5 12.711 1 98.62 166 SER A O 1
ATOM 1335 N N . PHE A 1 167 ? 19.781 18.328 11.43 1 98.62 167 PHE A N 1
ATOM 1336 C CA . PHE A 1 167 ? 20.172 17.656 10.203 1 98.62 167 PHE A CA 1
ATOM 1337 C C . PHE A 1 167 ? 21.344 18.375 9.523 1 98.62 167 PHE A C 1
ATOM 1339 O O . PHE A 1 167 ? 21.719 18.031 8.398 1 98.62 167 PHE A O 1
ATOM 1346 N N . THR A 1 168 ? 21.906 19.359 10.117 1 98.19 168 THR A N 1
ATOM 1347 C CA . THR A 1 168 ? 23.062 20.125 9.664 1 98.19 168 THR A CA 1
ATOM 1348 C C . THR A 1 168 ? 22.641 21.203 8.68 1 98.19 168 THR A C 1
ATOM 1350 O O . THR A 1 168 ? 23.047 22.359 8.805 1 98.19 168 THR A O 1
ATOM 1353 N N . SER A 1 169 ? 21.891 20.875 7.676 1 98.38 169 SER A N 1
ATOM 1354 C CA . SER A 1 169 ? 21.375 21.828 6.695 1 98.38 169 SER A CA 1
ATOM 1355 C C . SER A 1 169 ? 20.047 21.359 6.102 1 98.38 169 SER A C 1
ATOM 1357 O O . SER A 1 169 ? 19.688 20.188 6.242 1 98.38 169 SER A O 1
ATOM 1359 N N . PHE A 1 170 ? 19.375 22.266 5.496 1 98.5 170 PHE A N 1
ATOM 1360 C CA . PHE A 1 170 ? 18.125 21.922 4.809 1 98.5 170 PHE A CA 1
ATOM 1361 C C . PHE A 1 170 ? 18.406 20.922 3.686 1 98.5 170 PHE A C 1
ATOM 1363 O O . PHE A 1 170 ? 17.625 20 3.471 1 98.5 170 PHE A O 1
ATOM 1370 N N . GLU A 1 171 ? 19.469 21.172 2.939 1 98.44 171 GLU A N 1
ATOM 1371 C CA . GLU A 1 171 ? 19.828 20.266 1.85 1 98.44 171 GLU A CA 1
ATOM 1372 C C . GLU A 1 171 ? 20.062 18.859 2.359 1 98.44 171 GLU A C 1
ATOM 1374 O O . GLU A 1 171 ? 19.609 17.891 1.747 1 98.44 171 GLU A O 1
ATOM 1379 N N . ASN A 1 172 ? 20.75 18.781 3.412 1 98.69 172 ASN A N 1
ATOM 1380 C CA . ASN A 1 172 ? 21 17.484 4.02 1 98.69 172 ASN A CA 1
ATOM 1381 C C . ASN A 1 172 ? 19.703 16.844 4.508 1 98.69 172 ASN A C 1
ATOM 1383 O O . ASN A 1 172 ? 19.5 15.641 4.332 1 98.69 172 ASN A O 1
ATOM 1387 N N . PHE A 1 173 ? 18.859 17.609 5.219 1 98.81 173 PHE A N 1
ATOM 1388 C CA . PHE A 1 173 ? 17.562 17.156 5.664 1 98.81 173 PHE A CA 1
ATOM 1389 C C . PHE A 1 173 ? 16.766 16.578 4.496 1 98.81 173 PHE A C 1
ATOM 1391 O O . PHE A 1 173 ? 16.219 15.469 4.598 1 98.81 173 PHE A O 1
ATOM 1398 N N . ARG A 1 174 ? 16.688 17.297 3.396 1 98.56 174 ARG A N 1
ATOM 1399 C CA . ARG A 1 174 ? 15.938 16.891 2.211 1 98.56 174 ARG A CA 1
ATOM 1400 C C . ARG A 1 174 ? 16.453 15.562 1.67 1 98.56 174 ARG A C 1
ATOM 1402 O O . ARG A 1 174 ? 15.68 14.688 1.292 1 98.56 174 ARG A O 1
ATOM 1409 N N . GLU A 1 175 ? 17.734 15.453 1.618 1 98.62 175 GLU A N 1
ATOM 1410 C CA . GLU A 1 175 ? 18.359 14.234 1.108 1 98.62 175 GLU A CA 1
ATOM 1411 C C . GLU A 1 175 ? 18.031 13.039 1.989 1 98.62 175 GLU A C 1
ATOM 1413 O O . GLU A 1 175 ? 17.672 11.969 1.485 1 98.62 175 GLU A O 1
ATOM 1418 N N . ILE A 1 176 ? 18.188 13.18 3.271 1 98.81 176 ILE A N 1
ATOM 1419 C CA . ILE A 1 176 ? 17.891 12.109 4.219 1 98.81 176 ILE A CA 1
ATOM 1420 C C . ILE A 1 176 ? 16.422 11.734 4.145 1 98.81 176 ILE A C 1
ATOM 1422 O O . ILE A 1 176 ? 16.062 10.555 4.094 1 98.81 176 ILE A O 1
ATOM 1426 N N . PHE A 1 177 ? 15.57 12.734 4.121 1 98.81 177 PHE A N 1
ATOM 1427 C CA . PHE A 1 177 ? 14.125 12.539 4.051 1 98.81 177 PHE A CA 1
ATOM 1428 C C . PHE A 1 177 ? 13.75 11.742 2.809 1 98.81 177 PHE A C 1
ATOM 1430 O O . PHE A 1 177 ? 13.023 10.75 2.898 1 98.81 177 PHE A O 1
ATOM 1437 N N . LEU A 1 178 ? 14.25 12.188 1.645 1 98.69 178 LEU A N 1
ATOM 1438 C CA . LEU A 1 178 ? 13.969 11.523 0.376 1 98.69 178 LEU A CA 1
ATOM 1439 C C . LEU A 1 178 ? 14.43 10.07 0.408 1 98.69 178 LEU A C 1
ATOM 1441 O O . LEU A 1 178 ? 13.68 9.164 0.026 1 98.6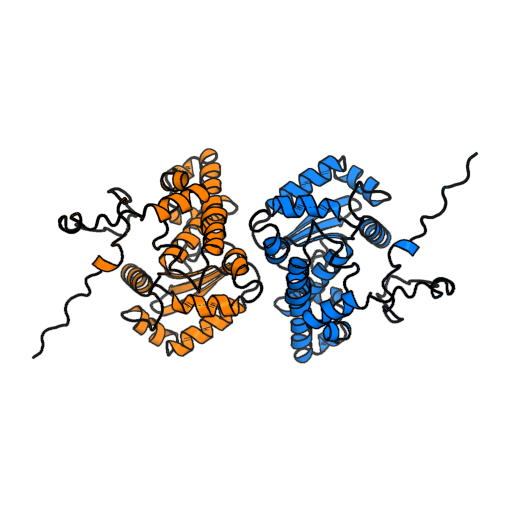9 178 LEU A O 1
ATOM 1445 N N . LYS A 1 179 ? 15.594 9.859 0.877 1 98.38 179 LYS A N 1
ATOM 1446 C CA . LYS A 1 179 ? 16.172 8.523 0.92 1 98.38 179 LYS A CA 1
ATOM 1447 C C . LYS A 1 179 ? 15.359 7.594 1.812 1 98.38 179 LYS A C 1
ATOM 1449 O O . LYS A 1 179 ? 14.977 6.5 1.395 1 98.38 179 LYS A O 1
ATOM 1454 N N . GLU A 1 180 ? 15.039 8.016 2.986 1 98.38 180 GLU A N 1
ATOM 1455 C CA . GLU A 1 180 ? 14.375 7.152 3.959 1 98.38 180 GLU A CA 1
ATOM 1456 C C . GLU A 1 180 ? 12.914 6.93 3.588 1 98.38 180 GLU A C 1
ATOM 1458 O O . GLU A 1 180 ? 12.398 5.816 3.717 1 98.38 180 GLU A O 1
ATOM 1463 N N . ALA A 1 181 ? 12.281 7.973 3.168 1 98.56 181 ALA A N 1
ATOM 1464 C CA . ALA A 1 181 ? 10.883 7.844 2.773 1 98.56 181 ALA A CA 1
ATOM 1465 C C . ALA A 1 181 ? 10.734 6.934 1.559 1 98.56 181 ALA A C 1
ATOM 1467 O O . ALA A 1 181 ? 9.789 6.148 1.475 1 98.56 181 ALA A O 1
ATOM 1468 N N . SER A 1 182 ? 11.641 7.039 0.615 1 98.06 182 SER A N 1
ATOM 1469 C CA . SER A 1 182 ? 11.602 6.203 -0.581 1 98.06 182 SER A CA 1
ATOM 1470 C C . SER A 1 182 ? 11.852 4.738 -0.241 1 98.06 182 SER A C 1
ATOM 1472 O O . SER A 1 182 ? 11.352 3.844 -0.919 1 98.06 182 SER A O 1
ATOM 1474 N N . ALA A 1 183 ? 12.578 4.512 0.815 1 96.56 183 ALA A N 1
ATOM 1475 C CA . ALA A 1 183 ? 13.039 3.162 1.135 1 96.56 183 ALA A CA 1
ATOM 1476 C C . ALA A 1 183 ? 12.023 2.434 2.012 1 96.56 183 ALA A C 1
ATOM 1478 O O . ALA A 1 183 ? 12.156 1.233 2.266 1 96.56 183 ALA A O 1
ATOM 1479 N N . HIS A 1 184 ? 11.055 3.145 2.531 1 97.44 184 HIS A N 1
ATOM 1480 C CA . HIS A 1 184 ? 10.062 2.506 3.385 1 97.44 184 HIS A CA 1
ATOM 1481 C C . HIS A 1 184 ? 9.352 1.373 2.65 1 97.44 184 HIS A C 1
ATOM 1483 O O . HIS A 1 184 ? 8.781 1.585 1.577 1 97.44 184 HIS A O 1
ATOM 1489 N N . PHE A 1 185 ? 9.406 0.18 3.234 1 97.5 185 PHE A N 1
ATOM 1490 C CA . PHE A 1 185 ? 8.758 -0.965 2.604 1 97.5 185 PHE A CA 1
ATOM 1491 C C . PHE A 1 185 ? 7.305 -1.071 3.039 1 97.5 185 PHE A C 1
ATOM 1493 O O . PHE A 1 185 ? 7.016 -1.175 4.234 1 97.5 185 PHE A O 1
ATOM 1500 N N . GLY A 1 186 ? 6.41 -1.048 2.018 1 97.12 186 GLY A N 1
ATOM 1501 C CA . GLY A 1 186 ? 4.996 -1.201 2.33 1 97.12 186 GLY A CA 1
ATOM 1502 C C . GLY A 1 186 ? 4.266 0.122 2.453 1 97.12 186 GLY A C 1
ATOM 1503 O O . GLY A 1 186 ? 4.793 1.167 2.068 1 97.12 186 GLY A O 1
ATOM 1504 N N . SER A 1 187 ? 3.064 0.094 2.898 1 98.12 187 SER A N 1
ATOM 1505 C CA . SER A 1 187 ? 2.246 1.281 3.123 1 98.12 187 SER A CA 1
ATOM 1506 C C . SER A 1 187 ? 2.652 1.999 4.406 1 98.12 187 SER A C 1
ATOM 1508 O O . SER A 1 187 ? 3.094 1.363 5.367 1 98.12 187 SER A O 1
ATOM 1510 N N . GLY A 1 188 ? 2.51 3.307 4.355 1 98.5 188 GLY A N 1
ATOM 1511 C CA . GLY A 1 188 ? 2.836 4 5.59 1 98.5 188 GLY A CA 1
ATOM 1512 C C . GLY A 1 188 ? 2.943 5.504 5.422 1 98.5 188 GLY A C 1
ATOM 1513 O O . GLY A 1 188 ? 2.334 6.078 4.516 1 98.5 188 GLY A O 1
ATOM 1514 N N . TRP A 1 189 ? 3.625 6.07 6.398 1 98.81 189 TRP A N 1
ATOM 1515 C CA . TRP A 1 189 ? 3.787 7.516 6.52 1 98.81 189 TRP A CA 1
ATOM 1516 C C . TRP A 1 189 ? 5.203 7.871 6.965 1 98.81 189 TRP A C 1
ATOM 1518 O O . TRP A 1 189 ? 5.777 7.195 7.82 1 98.81 189 TRP A O 1
ATOM 1528 N N . THR A 1 190 ? 5.758 8.891 6.422 1 98.88 190 THR A N 1
ATOM 1529 C CA . THR A 1 190 ? 6.98 9.477 6.957 1 98.88 190 THR A CA 1
ATOM 1530 C C . THR A 1 190 ? 6.68 10.781 7.691 1 98.88 190 THR A C 1
ATOM 1532 O O . THR A 1 190 ? 6.102 11.711 7.117 1 98.88 190 THR A O 1
ATOM 1535 N N . TRP A 1 191 ? 7.082 10.828 8.938 1 98.81 191 TRP A N 1
ATOM 1536 C CA . TRP A 1 191 ? 6.797 11.969 9.812 1 98.81 191 TRP A CA 1
ATOM 1537 C C . TRP A 1 191 ? 8.078 12.719 10.164 1 98.81 191 TRP A C 1
ATOM 1539 O O . TRP A 1 191 ? 9.109 12.102 10.43 1 98.81 191 TRP A O 1
ATOM 1549 N N . LEU A 1 192 ? 7.996 13.992 10.078 1 98.88 192 LEU A N 1
ATOM 1550 C CA . LEU A 1 192 ? 8.883 14.836 10.867 1 98.88 192 LEU A CA 1
ATOM 1551 C C . LEU A 1 192 ? 8.305 15.102 12.25 1 98.88 192 LEU A C 1
ATOM 1553 O O . LEU A 1 192 ? 7.195 15.633 12.367 1 98.88 192 LEU A O 1
ATOM 1557 N N . ILE A 1 193 ? 8.984 14.703 13.266 1 98.69 193 ILE A N 1
ATOM 1558 C CA . ILE A 1 193 ? 8.516 14.883 14.633 1 98.69 193 ILE A CA 1
ATOM 1559 C C . ILE A 1 193 ? 9.57 15.633 15.445 1 98.69 193 ILE A C 1
ATOM 1561 O O . ILE A 1 193 ? 10.719 15.75 15.023 1 98.69 193 ILE A O 1
ATOM 1565 N N . ILE A 1 194 ? 9.172 16.156 16.531 1 98.38 194 ILE A N 1
ATOM 1566 C CA . ILE A 1 194 ? 10.125 16.734 17.484 1 98.38 194 ILE A CA 1
ATOM 1567 C C . ILE A 1 194 ? 10.055 15.969 18.812 1 98.38 194 ILE A C 1
ATOM 1569 O O . ILE A 1 194 ? 8.969 15.711 19.328 1 98.38 194 ILE A O 1
ATOM 1573 N N . LYS A 1 195 ? 11.133 15.508 19.234 1 96.25 195 LYS A N 1
ATOM 1574 C CA . LYS A 1 195 ? 11.32 14.812 20.5 1 96.25 195 LYS A CA 1
ATOM 1575 C C . LYS A 1 195 ? 12.57 15.305 21.219 1 96.25 195 LYS A C 1
ATOM 1577 O O . LYS A 1 195 ? 13.648 15.359 20.625 1 96.25 195 LYS A O 1
ATOM 1582 N N . ASP A 1 196 ? 12.422 15.672 22.469 1 94.62 196 ASP A N 1
ATOM 1583 C CA . ASP A 1 196 ? 13.539 16.172 23.266 1 94.62 196 ASP A CA 1
ATOM 1584 C C . ASP A 1 196 ? 14.258 17.312 22.547 1 94.62 196 ASP A C 1
ATOM 1586 O O . ASP A 1 196 ? 15.484 17.297 22.406 1 94.62 196 ASP A O 1
ATOM 1590 N N . GLU A 1 197 ? 13.516 18.172 21.938 1 94.19 197 GLU A N 1
ATOM 1591 C CA . GLU A 1 197 ? 13.938 19.422 21.328 1 94.19 197 GLU A CA 1
ATOM 1592 C C . GLU A 1 197 ? 14.719 19.172 20.031 1 94.19 197 GLU A C 1
ATOM 1594 O O . GLU A 1 197 ? 15.352 20.078 19.5 1 94.19 197 GLU A O 1
ATOM 1599 N N . LYS A 1 198 ? 14.641 17.969 19.578 1 97.56 198 LYS A N 1
ATOM 1600 C CA . LYS A 1 198 ? 15.305 17.641 18.312 1 97.56 198 LYS A CA 1
ATOM 1601 C C . LYS A 1 198 ? 14.32 17.094 17.297 1 97.56 198 LYS A C 1
ATOM 1603 O O . LYS A 1 198 ? 13.422 16.312 17.656 1 97.56 198 LYS A O 1
ATOM 1608 N N . LEU A 1 199 ? 14.547 17.531 16.062 1 98.69 199 LEU A N 1
ATOM 1609 C CA . LEU A 1 199 ? 13.734 16.969 14.984 1 98.69 199 LEU A CA 1
ATOM 1610 C C . LEU A 1 199 ? 14.266 15.594 14.578 1 98.69 199 LEU A C 1
ATOM 1612 O O . LEU A 1 199 ? 15.477 15.383 14.508 1 98.69 199 LEU A O 1
ATOM 1616 N N . LYS A 1 200 ? 13.336 14.734 14.359 1 98.44 200 LYS A N 1
ATOM 1617 C CA . LYS A 1 200 ? 13.641 13.375 13.914 1 98.44 200 LYS A CA 1
ATOM 1618 C C . LYS A 1 200 ? 12.641 12.906 12.859 1 98.44 200 LYS A C 1
ATOM 1620 O O . LYS A 1 200 ? 11.531 13.43 12.773 1 98.44 200 LYS A O 1
ATOM 1625 N N . LEU A 1 201 ? 13.078 11.961 12.062 1 98.69 201 LEU A N 1
ATOM 1626 C CA . LEU A 1 201 ? 12.156 11.289 11.156 1 98.69 201 LEU A CA 1
ATOM 1627 C C . LEU A 1 201 ? 11.602 10.016 11.781 1 98.69 201 LEU A C 1
ATOM 1629 O O . LEU A 1 201 ? 12.328 9.273 12.445 1 98.69 201 LEU A O 1
ATOM 1633 N N . TYR A 1 202 ? 10.32 9.859 11.719 1 98.12 202 TYR A N 1
ATOM 1634 C CA . TYR A 1 202 ? 9.617 8.656 12.141 1 98.12 202 TYR A CA 1
ATOM 1635 C C . TYR A 1 202 ? 8.852 8.031 10.984 1 98.12 202 TYR A C 1
ATOM 1637 O O . TYR A 1 202 ? 8.016 8.688 10.352 1 98.12 202 TYR A O 1
ATOM 1645 N N . HIS A 1 203 ? 9.195 6.793 10.672 1 98.06 203 HIS A N 1
ATOM 1646 C CA . HIS A 1 203 ? 8.539 6.074 9.578 1 98.06 203 HIS A CA 1
ATOM 1647 C C . HIS A 1 203 ? 7.5 5.098 10.109 1 98.06 203 HIS A C 1
ATOM 1649 O O . HIS A 1 203 ? 7.848 4.043 10.648 1 98.06 203 HIS A O 1
ATOM 1655 N N . GLY A 1 204 ? 6.293 5.52 9.969 1 97.81 204 GLY A N 1
ATOM 1656 C CA . GLY A 1 204 ? 5.195 4.707 10.469 1 97.81 204 GLY A CA 1
ATOM 1657 C C . GLY A 1 204 ? 4.621 3.77 9.422 1 97.81 204 GLY A C 1
ATOM 1658 O O . GLY A 1 204 ? 4.348 4.184 8.289 1 97.81 204 GLY A O 1
ATOM 1659 N N . HIS A 1 205 ? 4.457 2.561 9.859 1 97.88 205 HIS A N 1
ATOM 1660 C CA . HIS A 1 205 ? 3.887 1.554 8.969 1 97.88 205 HIS A CA 1
ATOM 1661 C C . HIS A 1 205 ? 2.365 1.632 8.953 1 97.88 205 HIS A C 1
ATOM 1663 O O . HIS A 1 205 ? 1.739 1.842 10 1 97.88 205 HIS A O 1
ATOM 1669 N N . ASP A 1 206 ? 1.706 1.441 7.766 1 98.06 206 ASP A N 1
ATOM 1670 C CA . ASP A 1 206 ? 0.256 1.463 7.598 1 98.06 206 ASP A CA 1
ATOM 1671 C C . ASP A 1 206 ? -0.35 2.719 8.219 1 98.06 206 ASP A C 1
ATOM 1673 O O . ASP A 1 206 ? -0.081 3.834 7.766 1 98.06 206 ASP A O 1
ATOM 1677 N N . ALA A 1 207 ? -1.037 2.57 9.359 1 98.5 207 ALA A N 1
ATOM 1678 C CA . ALA A 1 207 ? -1.748 3.701 9.945 1 98.5 207 ALA A CA 1
ATOM 1679 C C . ALA A 1 207 ? -0.961 4.301 11.109 1 98.5 207 ALA A C 1
ATOM 1681 O O . ALA A 1 207 ? -1.483 5.125 11.859 1 98.5 207 ALA A O 1
ATOM 1682 N N . ASP A 1 208 ? 0.249 3.934 11.242 1 98.06 208 ASP A N 1
ATOM 1683 C CA . ASP A 1 208 ? 1.04 4.371 12.391 1 98.06 208 ASP A CA 1
ATOM 1684 C C . ASP A 1 208 ? 1.043 5.895 12.508 1 98.06 208 ASP A C 1
ATOM 1686 O O . ASP A 1 208 ? 1.125 6.598 11.5 1 98.06 208 ASP A O 1
ATOM 1690 N N . ASN A 1 209 ? 1.005 6.309 13.703 1 97.75 209 ASN A N 1
ATOM 1691 C CA . ASN A 1 209 ? 0.867 7.703 14.109 1 97.75 209 ASN A CA 1
ATOM 1692 C C . ASN A 1 209 ? 1.715 8.016 15.336 1 97.75 209 ASN A C 1
ATOM 1694 O O . ASN A 1 209 ? 1.699 7.262 16.312 1 97.75 209 ASN A O 1
ATOM 1698 N N . PRO A 1 210 ? 2.434 9.039 15.328 1 97.25 210 PRO A N 1
ATOM 1699 C CA . PRO A 1 210 ? 3.379 9.312 16.406 1 97.25 210 PRO A CA 1
ATOM 1700 C C . PRO A 1 210 ? 2.686 9.539 17.75 1 97.25 210 PRO A C 1
ATOM 1702 O O . PRO A 1 210 ? 3.324 9.445 18.812 1 97.25 210 PRO A O 1
ATOM 1705 N N . ILE A 1 211 ? 1.394 9.828 17.781 1 95.12 211 ILE A N 1
ATOM 1706 C CA . ILE A 1 211 ? 0.649 10.062 19.016 1 95.12 211 ILE A CA 1
ATOM 1707 C C . ILE A 1 211 ? 0.53 8.758 19.812 1 95.12 211 ILE A C 1
ATOM 1709 O O . ILE A 1 211 ? 0.55 8.766 21.047 1 95.12 211 ILE A O 1
ATOM 1713 N N . LYS A 1 212 ? 0.126 7.559 19.25 1 92.06 212 LYS A N 1
ATOM 1714 C CA . LYS A 1 212 ? -0.154 6.273 19.875 1 92.06 212 LYS A CA 1
ATOM 1715 C C . LYS A 1 212 ? 0.956 5.879 20.844 1 92.06 212 LYS A C 1
ATOM 1717 O O . LYS A 1 212 ? 0.684 5.453 21.969 1 92.06 212 LYS A O 1
ATOM 1722 N N . SER A 1 213 ? 2.152 6.07 20.75 1 86.88 213 SER A N 1
ATOM 1723 C CA . SER A 1 213 ? 3.227 5.664 21.641 1 86.88 213 SER A CA 1
ATOM 1724 C C . SER A 1 213 ? 4.102 6.852 22.031 1 86.88 213 SER A C 1
ATOM 1726 O O . SER A 1 213 ? 5.242 6.672 22.469 1 86.88 213 SER A O 1
ATOM 1728 N N . LYS A 1 214 ? 3.566 7.918 21.859 1 92.25 214 LYS A N 1
ATOM 1729 C CA . LYS A 1 214 ? 4.246 9.148 22.25 1 92.25 214 LYS A CA 1
ATOM 1730 C C . LYS A 1 214 ? 5.668 9.195 21.688 1 92.25 214 LYS A C 1
ATOM 1732 O O . LYS A 1 214 ? 6.617 9.461 22.422 1 92.25 214 LYS A O 1
ATOM 1737 N N . VAL A 1 215 ? 5.715 8.828 20.5 1 94.88 215 VAL A N 1
ATOM 1738 C CA . VAL A 1 215 ? 7.004 8.766 19.812 1 94.88 215 VAL A CA 1
ATOM 1739 C C . VAL A 1 215 ? 7.609 10.164 19.719 1 94.88 215 VAL A C 1
ATOM 1741 O O . VAL A 1 215 ? 8.836 10.32 19.766 1 94.88 215 VAL A O 1
ATOM 1744 N N . GLY A 1 216 ? 6.793 11.195 19.594 1 96.5 216 GLY A N 1
ATOM 1745 C CA . GLY A 1 216 ? 7.148 12.594 19.422 1 96.5 216 GLY A CA 1
ATOM 1746 C C . GLY A 1 216 ? 5.988 13.445 18.938 1 96.5 216 GLY A C 1
ATOM 1747 O O . GLY A 1 216 ? 4.938 12.922 18.562 1 96.5 216 GLY A O 1
ATOM 1748 N N . HIS A 1 217 ? 6.195 14.727 19.062 1 97.38 217 HIS A N 1
ATOM 1749 C CA . HIS A 1 217 ? 5.168 15.656 18.594 1 97.38 217 HIS A CA 1
ATOM 1750 C C . HIS A 1 217 ? 5.23 15.828 17.078 1 97.38 217 HIS A C 1
ATOM 1752 O O . HIS A 1 217 ? 6.285 16.156 16.531 1 97.38 217 HIS A O 1
ATOM 1758 N N . PRO A 1 218 ? 4.137 15.602 16.359 1 98.38 218 PRO A N 1
ATOM 1759 C CA . PRO A 1 218 ? 4.148 15.695 14.898 1 98.38 218 PRO A CA 1
ATOM 1760 C C . PRO A 1 218 ? 4.387 17.125 14.406 1 98.38 218 PRO A C 1
ATOM 1762 O O . PRO A 1 218 ? 3.82 18.062 14.953 1 98.38 218 PRO A O 1
ATOM 1765 N N . ILE A 1 219 ? 5.184 17.281 13.367 1 98.81 219 ILE A N 1
ATOM 1766 C CA . ILE A 1 219 ? 5.492 18.578 12.773 1 98.81 219 ILE A CA 1
ATOM 1767 C C . ILE A 1 219 ? 4.996 18.609 11.328 1 98.81 219 ILE A C 1
ATOM 1769 O O . ILE A 1 219 ? 4.289 19.547 10.93 1 98.81 219 ILE A O 1
ATOM 1773 N N . LEU A 1 220 ? 5.406 17.625 10.492 1 98.88 220 LEU A N 1
ATOM 1774 C CA . LEU A 1 220 ? 4.98 17.406 9.109 1 98.88 220 LEU A CA 1
ATOM 1775 C C . LEU A 1 220 ? 4.879 15.914 8.797 1 98.88 220 LEU A C 1
ATOM 1777 O O . LEU A 1 220 ? 5.465 15.086 9.492 1 98.88 220 LEU A O 1
ATOM 1781 N N . THR A 1 221 ? 4.113 15.609 7.73 1 98.88 221 THR A N 1
ATOM 1782 C CA . THR A 1 221 ? 4.082 14.211 7.297 1 98.88 221 THR A CA 1
ATOM 1783 C C . THR A 1 221 ? 3.83 14.125 5.793 1 98.88 221 THR A C 1
ATOM 1785 O O . THR A 1 221 ? 3.285 15.047 5.191 1 98.88 221 THR A O 1
ATOM 1788 N N . ILE A 1 222 ? 4.254 13.047 5.227 1 98.94 222 ILE A N 1
ATOM 1789 C CA . ILE A 1 222 ? 3.906 12.695 3.854 1 98.94 222 ILE A CA 1
ATOM 1790 C C . ILE A 1 222 ? 3.305 11.289 3.816 1 98.94 222 ILE A C 1
ATOM 1792 O O . ILE A 1 222 ? 3.758 10.391 4.531 1 98.94 222 ILE A O 1
ATOM 1796 N N . ASP A 1 223 ? 2.211 11.195 3.076 1 98.94 223 ASP A N 1
ATOM 1797 C CA . ASP A 1 223 ? 1.569 9.914 2.807 1 98.94 223 ASP A CA 1
ATOM 1798 C C . ASP A 1 223 ? 2.354 9.117 1.769 1 98.94 223 ASP A C 1
ATOM 1800 O O . ASP A 1 223 ? 2.502 9.547 0.625 1 98.94 223 ASP A O 1
ATOM 1804 N N . ILE A 1 224 ? 2.791 7.934 2.146 1 98.62 224 ILE A N 1
ATOM 1805 C CA . ILE A 1 224 ? 3.547 7.172 1.158 1 98.62 224 ILE A CA 1
ATOM 1806 C C . ILE A 1 224 ? 2.789 5.895 0.802 1 98.62 224 ILE A C 1
ATOM 1808 O O . ILE A 1 224 ? 3.373 4.945 0.269 1 98.62 224 ILE A O 1
ATOM 1812 N N . TRP A 1 225 ? 1.531 5.773 1.22 1 98.75 225 TRP A N 1
ATOM 1813 C CA . TRP A 1 225 ? 0.679 4.781 0.568 1 98.75 225 TRP A CA 1
ATOM 1814 C C . TRP A 1 225 ? 0.683 4.973 -0.945 1 98.75 225 TRP A C 1
ATOM 1816 O O . TRP A 1 225 ? 0.7 6.105 -1.435 1 98.75 225 TRP A O 1
ATOM 1826 N N . GLU A 1 226 ? 0.5 3.883 -1.664 1 98.62 226 GLU A N 1
ATOM 1827 C CA . GLU A 1 226 ? 0.597 3.994 -3.117 1 98.62 226 GLU A CA 1
ATOM 1828 C C . GLU A 1 226 ? -0.541 4.84 -3.682 1 98.62 226 GLU A C 1
ATOM 1830 O O . GLU A 1 226 ? -0.365 5.535 -4.684 1 98.62 226 GLU A O 1
ATOM 1835 N N . HIS A 1 227 ? -1.683 4.863 -3.051 1 98.75 227 HIS A N 1
ATOM 1836 C CA . HIS A 1 227 ? -2.785 5.66 -3.578 1 98.7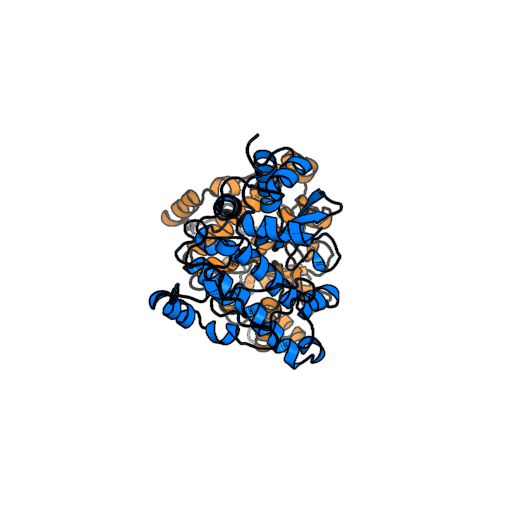5 227 HIS A CA 1
ATOM 1837 C C . HIS A 1 227 ? -2.461 7.148 -3.531 1 98.75 227 HIS A C 1
ATOM 1839 O O . HIS A 1 227 ? -3.131 7.953 -4.18 1 98.75 227 HIS A O 1
ATOM 1845 N N . ALA A 1 228 ? -1.5 7.523 -2.736 1 98.75 228 ALA A N 1
ATOM 1846 C CA . ALA A 1 228 ? -1.145 8.938 -2.602 1 98.75 228 ALA A CA 1
ATOM 1847 C C . ALA A 1 228 ? -0.455 9.445 -3.863 1 98.75 228 ALA A C 1
ATOM 1849 O O . ALA A 1 228 ? -0.476 10.648 -4.145 1 98.75 228 ALA A O 1
ATOM 1850 N N . TYR A 1 229 ? 0.166 8.516 -4.613 1 98.56 229 TYR A N 1
ATOM 1851 C CA . TYR A 1 229 ? 1.001 9.062 -5.68 1 98.56 229 TYR A CA 1
ATOM 1852 C C . TYR A 1 229 ? 0.826 8.258 -6.969 1 98.56 229 TYR A C 1
ATOM 1854 O O . TYR A 1 229 ? 1.264 8.695 -8.039 1 98.56 229 TYR A O 1
ATOM 1862 N N . TYR A 1 230 ? 0.086 7.172 -6.961 1 98.5 230 TYR A N 1
ATOM 1863 C CA . TYR A 1 230 ? 0.138 6.246 -8.094 1 98.5 230 TYR A CA 1
ATOM 1864 C C . TYR A 1 230 ? -0.606 6.812 -9.297 1 98.5 230 TYR A C 1
ATOM 1866 O O . TYR A 1 230 ? -0.296 6.473 -10.438 1 98.5 230 TYR A O 1
ATOM 1874 N N . VAL A 1 231 ? -1.59 7.648 -9.062 1 98.56 231 VAL A N 1
ATOM 1875 C CA . VAL A 1 231 ? -2.316 8.273 -10.164 1 98.56 231 VAL A CA 1
ATOM 1876 C C . VAL A 1 231 ? -1.354 9.094 -11.016 1 98.56 231 VAL A C 1
ATOM 1878 O O . VAL A 1 231 ? -1.396 9.031 -12.25 1 98.56 231 VAL A O 1
ATOM 1881 N N . ASP A 1 232 ? -0.479 9.781 -10.398 1 98.69 232 ASP A N 1
ATOM 1882 C CA . ASP A 1 232 ? 0.327 10.766 -11.117 1 98.69 232 ASP A CA 1
ATOM 1883 C C . ASP A 1 232 ? 1.731 10.234 -11.391 1 98.69 232 ASP A C 1
ATOM 1885 O O . ASP A 1 232 ? 2.342 10.57 -12.406 1 98.69 232 ASP A O 1
ATOM 1889 N N . TYR A 1 233 ? 2.201 9.352 -10.508 1 98.62 233 TYR A N 1
ATOM 1890 C CA . TYR A 1 233 ? 3.621 9.031 -10.57 1 98.62 233 TYR A CA 1
ATOM 1891 C C . TYR A 1 233 ? 3.83 7.535 -10.789 1 98.62 233 TYR A C 1
ATOM 1893 O O . TYR A 1 233 ? 4.957 7.086 -11.023 1 98.62 233 TYR A O 1
ATOM 1901 N N . LYS A 1 234 ? 2.727 6.738 -10.664 1 98.19 234 LYS A N 1
ATOM 1902 C CA . LYS A 1 234 ? 2.809 5.281 -10.742 1 98.19 234 LYS A CA 1
ATOM 1903 C C . LYS A 1 234 ? 3.861 4.738 -9.789 1 98.19 234 LYS A C 1
ATOM 1905 O O . LYS A 1 234 ? 3.75 4.91 -8.57 1 98.19 234 LYS A O 1
ATOM 1910 N N . ASN A 1 235 ? 4.895 4.102 -10.312 1 97.69 235 ASN A N 1
ATOM 1911 C CA . ASN A 1 235 ? 5.84 3.414 -9.438 1 97.69 235 ASN A CA 1
ATOM 1912 C C . ASN A 1 235 ? 6.906 4.367 -8.906 1 97.69 235 ASN A C 1
ATOM 1914 O O . ASN A 1 235 ? 7.766 3.967 -8.117 1 97.69 235 ASN A O 1
ATOM 1918 N N . SER A 1 236 ? 6.891 5.633 -9.273 1 98.12 236 SER A N 1
ATOM 1919 C CA . SER A 1 236 ? 7.969 6.547 -8.922 1 98.12 236 SER A CA 1
ATOM 1920 C C . SER A 1 236 ? 7.652 7.309 -7.637 1 98.12 236 SER A C 1
ATOM 1922 O O . SER A 1 236 ? 7.41 8.516 -7.668 1 98.12 236 SER A O 1
ATOM 1924 N N . ARG A 1 237 ? 7.805 6.645 -6.539 1 98.31 237 ARG A N 1
ATOM 1925 C CA . ARG A 1 237 ? 7.613 7.262 -5.23 1 98.31 237 ARG A CA 1
ATOM 1926 C C . ARG A 1 237 ? 8.617 8.391 -5.004 1 98.31 237 ARG A C 1
ATOM 1928 O O . ARG A 1 237 ? 8.273 9.422 -4.414 1 98.31 237 ARG A O 1
ATOM 1935 N N . SER A 1 238 ? 9.82 8.195 -5.484 1 98.44 238 SER A N 1
ATOM 1936 C CA . SER A 1 238 ? 10.875 9.188 -5.293 1 98.44 238 SER A CA 1
ATOM 1937 C C . SER A 1 238 ? 10.508 10.516 -5.93 1 98.44 238 SER A C 1
ATOM 1939 O O . SER A 1 238 ? 10.68 11.578 -5.32 1 98.44 238 SER A O 1
ATOM 1941 N N . ASP A 1 239 ? 9.938 10.477 -7.133 1 98.69 239 ASP A N 1
ATOM 1942 C CA . ASP A 1 239 ? 9.547 11.703 -7.809 1 98.69 239 ASP A CA 1
ATOM 1943 C C . ASP A 1 239 ? 8.398 12.391 -7.066 1 98.69 239 ASP A C 1
ATOM 1945 O O . ASP A 1 239 ? 8.352 13.625 -6.992 1 98.69 239 ASP A O 1
ATOM 1949 N N . TYR A 1 240 ? 7.539 11.609 -6.574 1 98.88 240 TYR A N 1
ATOM 1950 C CA . TYR A 1 240 ? 6.441 12.109 -5.75 1 98.88 240 TYR A CA 1
ATOM 1951 C C . TYR A 1 240 ? 6.973 12.852 -4.535 1 98.88 240 TYR A C 1
ATOM 1953 O O . TYR A 1 240 ? 6.543 13.977 -4.25 1 98.88 240 TYR A O 1
ATOM 1961 N N . ILE A 1 241 ? 7.93 12.289 -3.842 1 98.81 241 ILE A N 1
ATOM 1962 C CA . ILE A 1 241 ? 8.484 12.875 -2.629 1 98.81 241 ILE A CA 1
ATOM 1963 C C . ILE A 1 241 ? 9.242 14.156 -2.977 1 98.81 241 ILE A C 1
ATOM 1965 O O . ILE A 1 241 ? 9.133 15.164 -2.271 1 98.81 241 ILE A O 1
ATOM 1969 N N . LYS A 1 242 ? 9.961 14.109 -4.062 1 98.62 242 LYS A N 1
ATOM 1970 C CA . LYS A 1 242 ? 10.688 15.297 -4.508 1 98.62 242 LYS A CA 1
ATOM 1971 C C . LYS A 1 242 ? 9.727 16.453 -4.777 1 98.62 242 LYS A C 1
ATOM 1973 O O . LYS A 1 242 ? 9.984 17.594 -4.371 1 98.62 242 LYS A O 1
ATOM 1978 N N . GLU A 1 243 ? 8.672 16.109 -5.461 1 98.69 243 GLU A N 1
ATOM 1979 C CA . GLU A 1 243 ? 7.703 17.156 -5.793 1 98.69 243 GLU A CA 1
ATOM 1980 C C . GLU A 1 243 ? 6.969 17.641 -4.547 1 98.69 243 GLU A C 1
ATOM 1982 O O . GLU A 1 243 ? 6.531 18.797 -4.488 1 98.69 243 GLU A O 1
ATOM 1987 N N . TRP A 1 244 ? 6.801 16.781 -3.559 1 98.81 244 TRP A N 1
ATOM 1988 C CA . TRP A 1 244 ? 6.172 17.156 -2.297 1 98.81 244 TRP A CA 1
ATOM 1989 C C . TRP A 1 244 ? 6.906 18.312 -1.647 1 98.81 244 TRP A C 1
ATOM 1991 O O . TRP A 1 244 ? 6.277 19.219 -1.099 1 98.81 244 TRP A O 1
ATOM 2001 N N . PHE A 1 245 ? 8.188 18.391 -1.757 1 98.75 245 PHE A N 1
ATOM 2002 C CA . PHE A 1 245 ? 8.992 19.453 -1.149 1 98.75 245 PHE A CA 1
ATOM 2003 C C . PHE A 1 245 ? 8.664 20.797 -1.771 1 98.75 245 PHE A C 1
ATOM 2005 O O . PHE A 1 245 ? 8.945 21.844 -1.18 1 98.75 245 PHE A O 1
ATOM 2012 N N . ASN A 1 246 ? 8.023 20.781 -2.904 1 98.44 246 ASN A N 1
ATOM 2013 C CA . ASN A 1 246 ? 7.66 22.031 -3.572 1 98.44 246 ASN A CA 1
ATOM 2014 C C . ASN A 1 246 ? 6.305 22.547 -3.096 1 98.44 246 ASN A C 1
ATOM 2016 O O . ASN A 1 246 ? 5.867 23.625 -3.508 1 98.44 246 ASN A O 1
ATOM 2020 N N . LYS A 1 247 ? 5.715 21.812 -2.227 1 98.75 247 LYS A N 1
ATOM 2021 C CA . LYS A 1 247 ? 4.387 22.203 -1.77 1 98.75 247 LYS A CA 1
ATOM 2022 C C . LYS A 1 247 ? 4.328 22.281 -0.246 1 98.75 247 LYS A C 1
ATOM 2024 O O . LYS A 1 247 ? 3.299 22.641 0.326 1 98.75 247 LYS A O 1
ATOM 2029 N N . VAL A 1 248 ? 5.406 22 0.473 1 98.81 248 VAL A N 1
ATOM 2030 C CA . VAL A 1 248 ? 5.422 21.906 1.93 1 98.81 248 VAL A CA 1
ATOM 2031 C C . VAL A 1 248 ? 4.965 23.234 2.529 1 98.81 248 VAL A C 1
ATOM 2033 O O . VAL A 1 248 ? 5.41 24.312 2.1 1 98.81 248 VAL A O 1
ATOM 2036 N N . ASN A 1 249 ? 4.082 23.156 3.459 1 98.75 249 ASN A N 1
ATOM 2037 C CA . ASN A 1 249 ? 3.592 24.297 4.219 1 98.75 249 ASN A CA 1
ATOM 2038 C C . ASN A 1 249 ? 4.441 24.547 5.461 1 98.75 249 ASN A C 1
ATOM 2040 O O . ASN A 1 249 ? 4.078 24.125 6.559 1 98.75 249 ASN A O 1
ATOM 2044 N N . TRP A 1 250 ? 5.461 25.375 5.32 1 98.75 250 TRP A N 1
ATOM 2045 C CA . TRP A 1 250 ? 6.391 25.625 6.418 1 98.75 250 TRP A CA 1
ATOM 2046 C C . TRP A 1 250 ? 5.719 26.438 7.531 1 98.75 250 TRP A C 1
ATOM 2048 O O . TRP A 1 250 ? 6.156 26.391 8.68 1 98.75 250 TRP A O 1
ATOM 2058 N N . ASP A 1 251 ? 4.66 27.203 7.164 1 98.44 251 ASP A N 1
ATOM 2059 C CA . ASP A 1 251 ? 3.881 27.891 8.195 1 98.44 251 ASP A CA 1
ATOM 2060 C C . ASP A 1 251 ? 3.248 26.891 9.156 1 98.44 251 ASP A C 1
ATOM 2062 O O . ASP A 1 251 ? 3.244 27.109 10.367 1 98.44 251 ASP A O 1
ATOM 2066 N N . PHE A 1 252 ? 2.746 25.859 8.602 1 98.5 252 PHE A N 1
ATOM 2067 C CA . PHE A 1 252 ? 2.131 24.812 9.414 1 98.5 252 PHE A CA 1
ATOM 2068 C C . PHE A 1 252 ? 3.168 24.141 10.297 1 98.5 252 PHE A C 1
ATOM 2070 O O . PHE A 1 252 ? 2.889 23.812 11.461 1 98.5 252 PHE A O 1
ATOM 2077 N N . ALA A 1 253 ? 4.34 23.875 9.766 1 98.75 253 ALA A N 1
ATOM 2078 C CA . ALA A 1 253 ? 5.43 23.312 10.555 1 98.75 253 ALA A CA 1
ATOM 2079 C C . ALA A 1 253 ? 5.785 24.219 11.727 1 98.75 253 ALA A C 1
ATOM 2081 O O . ALA A 1 253 ? 5.957 23.75 12.859 1 98.75 253 ALA A O 1
ATOM 2082 N N . ASN A 1 254 ? 5.91 25.484 11.461 1 98.44 254 ASN A N 1
ATOM 2083 C CA . ASN A 1 254 ? 6.219 26.453 12.516 1 98.44 254 ASN A CA 1
ATOM 2084 C C . ASN A 1 254 ? 5.121 26.5 13.57 1 98.44 254 ASN A C 1
ATOM 2086 O O . ASN A 1 254 ? 5.402 26.609 14.766 1 98.44 254 ASN A O 1
ATOM 2090 N N . TYR A 1 255 ? 3.922 26.438 13.086 1 97.75 255 TYR A N 1
ATOM 2091 C CA . TYR A 1 255 ? 2.795 26.391 14.008 1 97.75 255 TYR A CA 1
ATOM 2092 C C . TYR A 1 255 ? 2.908 25.203 14.953 1 97.75 255 TYR A C 1
ATOM 2094 O O . TYR A 1 255 ? 2.777 25.344 16.172 1 97.75 255 TYR A O 1
ATOM 2102 N N . ASN A 1 256 ? 3.172 24.031 14.406 1 98.06 256 ASN A N 1
ATOM 2103 C CA . ASN A 1 256 ? 3.268 22.812 15.211 1 98.06 256 ASN A CA 1
ATOM 2104 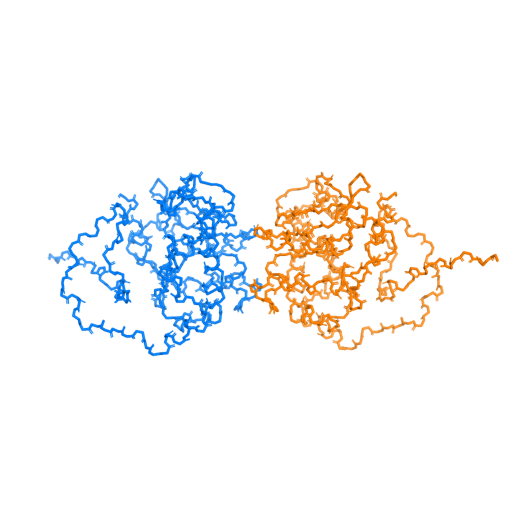C C . ASN A 1 256 ? 4.426 22.891 16.203 1 98.06 256 ASN A C 1
ATOM 2106 O O . ASN A 1 256 ? 4.332 22.375 17.312 1 98.06 256 ASN A O 1
ATOM 2110 N N . LEU A 1 257 ? 5.496 23.531 15.797 1 97.75 257 LEU A N 1
ATOM 2111 C CA . LEU A 1 257 ? 6.629 23.703 16.703 1 97.75 257 LEU A CA 1
ATOM 2112 C C . LEU A 1 257 ? 6.273 24.656 17.844 1 97.75 257 LEU A C 1
ATOM 2114 O O . LEU A 1 257 ? 6.762 24.484 18.969 1 97.75 257 LEU A O 1
ATOM 2118 N N . SER A 1 258 ? 5.441 25.609 17.578 1 95.94 258 SER A N 1
ATOM 2119 C CA . SER A 1 258 ? 5.07 26.609 18.578 1 95.94 258 SER A CA 1
ATOM 2120 C C . SER A 1 258 ? 4.207 26 19.672 1 95.94 258 SER A C 1
ATOM 2122 O O . SER A 1 258 ? 4.223 26.453 20.812 1 95.94 258 SER A O 1
ATOM 2124 N N . ILE A 1 259 ? 3.475 24.922 19.312 1 91.62 259 ILE A N 1
ATOM 2125 C CA . ILE A 1 259 ? 2.59 24.328 20.312 1 91.62 259 ILE A CA 1
ATOM 2126 C C . ILE A 1 259 ? 3.289 23.156 21 1 91.62 259 ILE A C 1
ATOM 2128 O O . ILE A 1 259 ? 2.787 22.609 21.984 1 91.62 259 ILE A O 1
ATOM 2132 N N . ALA A 1 260 ? 4.34 22.672 20.453 1 86 260 ALA A N 1
ATOM 2133 C CA . ALA A 1 260 ? 5.121 21.609 21.062 1 86 260 ALA A CA 1
ATOM 2134 C C . ALA A 1 260 ? 5.898 22.141 22.281 1 86 260 ALA A C 1
ATOM 2136 O O . ALA A 1 260 ? 6.273 21.375 23.156 1 86 260 ALA A O 1
ATOM 2137 N N . ASN A 1 261 ? 6.293 23.484 22.438 1 67.75 261 ASN A N 1
ATOM 2138 C CA . ASN A 1 261 ? 7.023 24.125 23.531 1 67.75 261 ASN A CA 1
ATOM 2139 C C . ASN A 1 261 ? 6.102 24.5 24.688 1 67.75 261 ASN A C 1
ATOM 2141 O O . ASN A 1 261 ? 4.949 24.875 24.469 1 67.75 261 ASN A O 1
ATOM 2145 N N . MET B 1 1 ? -20.219 -51.281 -19.641 1 25.77 1 MET B N 1
ATOM 2146 C CA . MET B 1 1 ? -19.109 -51.312 -18.703 1 25.77 1 MET B CA 1
ATOM 2147 C C . MET B 1 1 ? -18.062 -50.25 -19.078 1 25.77 1 MET B C 1
ATOM 2149 O O . MET B 1 1 ? -17.281 -50.438 -20 1 25.77 1 MET B O 1
ATOM 2153 N N . SER B 1 2 ? -18.438 -49.031 -19.281 1 26.77 2 SER B N 1
ATOM 2154 C CA . SER B 1 2 ? -17.828 -47.906 -20 1 26.77 2 SER B CA 1
ATOM 2155 C C . SER B 1 2 ? -16.516 -47.469 -19.344 1 26.77 2 SER B C 1
ATOM 2157 O O . SER B 1 2 ? -16.422 -47.406 -18.109 1 26.77 2 SER B O 1
ATOM 2159 N N . GLY B 1 3 ? -15.336 -47.75 -19.984 1 29.02 3 GLY B N 1
ATOM 2160 C CA . GLY B 1 3 ? -13.945 -47.625 -19.578 1 29.02 3 GLY B CA 1
ATOM 2161 C C . GLY B 1 3 ? -13.625 -46.25 -19 1 29.02 3 GLY B C 1
ATOM 2162 O O . GLY B 1 3 ? -14.391 -45.312 -19.156 1 29.02 3 GLY B O 1
ATOM 2163 N N . PRO B 1 4 ? -12.695 -46.156 -17.953 1 30.55 4 PRO B N 1
ATOM 2164 C CA . PRO B 1 4 ? -12.375 -45 -17.125 1 30.55 4 PRO B CA 1
ATOM 2165 C C . PRO B 1 4 ? -11.93 -43.781 -17.938 1 30.55 4 PRO B C 1
ATOM 2167 O O . PRO B 1 4 ? -11.453 -43.938 -19.062 1 30.55 4 PRO B O 1
ATOM 2170 N N . PRO B 1 5 ? -12.539 -42.562 -17.766 1 29.34 5 PRO B N 1
ATOM 2171 C CA . PRO B 1 5 ? -12.219 -41.375 -18.562 1 29.34 5 PRO B CA 1
ATOM 2172 C C . PRO B 1 5 ? -10.719 -41.125 -18.656 1 29.34 5 PRO B C 1
ATOM 2174 O O . PRO B 1 5 ? -9.953 -41.594 -17.812 1 29.34 5 PRO B O 1
ATOM 2177 N N . ASN B 1 6 ? -10.172 -40.906 -19.875 1 27.61 6 ASN B N 1
ATOM 2178 C CA . ASN B 1 6 ? -8.797 -40.688 -20.312 1 27.61 6 ASN B CA 1
ATOM 2179 C C . ASN B 1 6 ? -8.094 -39.656 -19.438 1 27.61 6 ASN B C 1
ATOM 2181 O O . ASN B 1 6 ? -8.711 -38.688 -19 1 27.61 6 ASN B O 1
ATOM 2185 N N . PRO B 1 7 ? -6.934 -39.938 -18.844 1 28.97 7 PRO B N 1
ATOM 2186 C CA . PRO B 1 7 ? -6.074 -39.062 -18.016 1 28.97 7 PRO B CA 1
ATOM 2187 C C . PRO B 1 7 ? -5.84 -37.688 -18.641 1 28.97 7 PRO B C 1
ATOM 2189 O O . PRO B 1 7 ? -5.82 -37.562 -19.859 1 28.97 7 PRO B O 1
ATOM 2192 N N . PHE B 1 8 ? -6.43 -36.688 -18.094 1 28.27 8 PHE B N 1
ATOM 2193 C CA . PHE B 1 8 ? -6.312 -35.281 -18.438 1 28.27 8 PHE B CA 1
ATOM 2194 C C . PHE B 1 8 ? -4.875 -34.906 -18.797 1 28.27 8 PHE B C 1
ATOM 2196 O O . PHE B 1 8 ? -3.943 -35.219 -18.047 1 28.27 8 PHE B O 1
ATOM 2203 N N . ASP B 1 9 ? -4.492 -34.906 -20.109 1 26.86 9 ASP B N 1
ATOM 2204 C CA . ASP B 1 9 ? -3.217 -34.5 -20.703 1 26.86 9 ASP B CA 1
ATOM 2205 C C . ASP B 1 9 ? -2.801 -33.125 -20.281 1 26.86 9 ASP B C 1
ATOM 2207 O O . ASP B 1 9 ? -3.498 -32.125 -20.562 1 26.86 9 ASP B O 1
ATOM 2211 N N . CYS B 1 10 ? -2.188 -32.938 -19.094 1 28.98 10 CYS B N 1
ATOM 2212 C CA . CYS B 1 10 ? -1.58 -31.734 -18.531 1 28.98 10 CYS B CA 1
ATOM 2213 C C . CYS B 1 10 ? -0.732 -31 -19.562 1 28.98 10 CYS B C 1
ATOM 2215 O O . CYS B 1 10 ? -0.062 -30.016 -19.25 1 28.98 10 CYS B O 1
ATOM 2217 N N . SER B 1 11 ? -0.601 -31.531 -20.828 1 31.44 11 SER B N 1
ATOM 2218 C CA . SER B 1 11 ? 0.259 -30.922 -21.844 1 31.44 11 SER B CA 1
ATOM 2219 C C . SER B 1 11 ? -0.186 -29.5 -22.156 1 31.44 11 SER B C 1
ATOM 2221 O O . SER B 1 11 ? 0.62 -28.672 -22.594 1 31.44 11 SER B O 1
ATOM 2223 N N . SER B 1 12 ? -1.443 -29.219 -22.125 1 32 12 SER B N 1
ATOM 2224 C CA . SER B 1 12 ? -1.914 -27.922 -22.594 1 32 12 SER B CA 1
ATOM 2225 C C . SER B 1 12 ? -1.524 -26.797 -21.641 1 32 12 SER B C 1
ATOM 2227 O O . SER B 1 12 ? -1.727 -25.625 -21.922 1 32 12 SER B O 1
ATOM 2229 N N . LEU B 1 13 ? -1.165 -27.125 -20.422 1 32.5 13 LEU B N 1
ATOM 2230 C CA . LEU B 1 13 ? -0.97 -26.016 -19.5 1 32.5 13 LEU B CA 1
ATOM 2231 C C . LEU B 1 13 ? 0.302 -25.25 -19.828 1 32.5 13 LEU B C 1
ATOM 2233 O O . LEU B 1 13 ? 0.352 -24.031 -19.672 1 32.5 13 LEU B O 1
ATOM 2237 N N . PHE B 1 14 ? 1.466 -25.922 -20.25 1 33.03 14 PHE B N 1
ATOM 2238 C CA . PHE B 1 14 ? 2.764 -25.281 -20.438 1 33.03 14 PHE B CA 1
ATOM 2239 C C . PHE B 1 14 ? 3.035 -25.031 -21.922 1 33.03 14 PHE B C 1
ATOM 2241 O O . PHE B 1 14 ? 4.191 -25 -22.344 1 33.03 14 PHE B O 1
ATOM 2248 N N . ALA B 1 15 ? 2.166 -24.938 -22.859 1 33.5 15 ALA B N 1
ATOM 2249 C CA . ALA B 1 15 ? 2.408 -24.953 -24.297 1 33.5 15 ALA B CA 1
ATOM 2250 C C . ALA B 1 15 ? 3.334 -23.812 -24.719 1 33.5 15 ALA B C 1
ATOM 2252 O O . ALA B 1 15 ? 4.047 -23.906 -25.719 1 33.5 15 ALA B O 1
ATOM 2253 N N . GLY B 1 16 ? 3.314 -22.703 -24.031 1 30.97 16 GLY B N 1
ATOM 2254 C CA . GLY B 1 16 ? 3.99 -21.531 -24.578 1 30.97 16 GLY B CA 1
ATOM 2255 C C . GLY B 1 16 ? 5.387 -21.328 -24.016 1 30.97 16 GLY B C 1
ATOM 2256 O O . GLY B 1 16 ? 6.023 -20.312 -24.266 1 30.97 16 GLY B O 1
ATOM 2257 N N . ILE B 1 17 ? 5.797 -21.969 -22.938 1 27.92 17 ILE B N 1
ATOM 2258 C CA . ILE B 1 17 ? 7.098 -21.578 -22.406 1 27.92 17 ILE B CA 1
ATOM 2259 C C . ILE B 1 17 ? 8.203 -22.281 -23.188 1 27.92 17 ILE B C 1
ATOM 2261 O O . ILE B 1 17 ? 8.344 -23.516 -23.109 1 27.92 17 ILE B O 1
ATOM 2265 N N . ASN B 1 18 ? 8.586 -21.859 -24.453 1 26.45 18 ASN B N 1
ATOM 2266 C CA . ASN B 1 18 ? 9.672 -22.484 -25.188 1 26.45 18 ASN B CA 1
ATOM 2267 C C . ASN B 1 18 ? 10.938 -22.609 -24.344 1 26.45 18 ASN B C 1
ATOM 2269 O O . ASN B 1 18 ? 11.633 -23.625 -24.406 1 26.45 18 ASN B O 1
ATOM 2273 N N . GLY B 1 19 ? 11.562 -21.547 -23.953 1 25.92 19 GLY B N 1
ATOM 2274 C CA . GLY B 1 19 ? 12.977 -21.469 -23.609 1 25.92 19 GLY B CA 1
ATOM 2275 C C . GLY B 1 19 ? 13.359 -22.312 -22.406 1 25.92 19 GLY B C 1
ATOM 2276 O O . GLY B 1 19 ? 14.438 -22.141 -21.844 1 25.92 19 GLY B O 1
ATOM 2277 N N . LEU B 1 20 ? 12.375 -22.828 -21.734 1 25.2 20 LEU B N 1
ATOM 2278 C CA . LEU B 1 20 ? 12.875 -23.344 -20.469 1 25.2 20 LEU B CA 1
ATOM 2279 C C . LEU B 1 20 ? 13.734 -24.578 -20.688 1 25.2 20 LEU B C 1
ATOM 2281 O O . LEU B 1 20 ? 13.219 -25.656 -20.969 1 25.2 20 LEU B O 1
ATOM 2285 N N . LYS B 1 21 ? 14.961 -24.406 -21.297 1 26.08 21 LYS B N 1
ATOM 2286 C CA . LYS B 1 21 ? 15.836 -25.578 -21.281 1 26.08 21 LYS B CA 1
ATOM 2287 C C . LYS B 1 21 ? 15.742 -26.312 -19.938 1 26.08 21 LYS B C 1
ATOM 2289 O O . LYS B 1 21 ? 15.18 -25.781 -18.984 1 26.08 21 LYS B O 1
ATOM 2294 N N . ASN B 1 22 ? 16.969 -27.172 -19.562 1 24.81 22 ASN B N 1
ATOM 2295 C CA . ASN B 1 22 ? 17.266 -28.344 -18.75 1 24.81 22 ASN B CA 1
ATOM 2296 C C . ASN B 1 22 ? 17.094 -28.062 -17.266 1 24.81 22 ASN B C 1
ATOM 2298 O O . ASN B 1 22 ? 16.516 -28.859 -16.531 1 24.81 22 ASN B O 1
ATOM 2302 N N . THR B 1 23 ? 18.062 -27.188 -16.75 1 24.48 23 THR B N 1
ATOM 2303 C CA . THR B 1 23 ? 18.594 -27.484 -15.422 1 24.48 23 THR B CA 1
ATOM 2304 C C . THR B 1 23 ? 17.547 -27.219 -14.344 1 24.48 23 THR B C 1
ATOM 2306 O O . THR B 1 23 ? 17.828 -27.359 -13.148 1 24.48 23 THR B O 1
ATOM 2309 N N . CYS B 1 24 ? 16.547 -26.453 -14.484 1 24.17 24 CYS B N 1
ATOM 2310 C CA . CYS B 1 24 ? 16.203 -25.859 -13.203 1 24.17 24 CYS B CA 1
ATOM 2311 C C . CYS B 1 24 ? 15.719 -26.906 -12.211 1 24.17 24 CYS B C 1
ATOM 2313 O O . CYS B 1 24 ? 14.625 -27.453 -12.359 1 24.17 24 CYS B O 1
ATOM 2315 N N . LYS B 1 25 ? 16.609 -27.797 -11.656 1 26.33 25 LYS B N 1
ATOM 2316 C CA . LYS B 1 25 ? 16.391 -28.609 -10.461 1 26.33 25 LYS B CA 1
ATOM 2317 C C . LYS B 1 25 ? 15.531 -27.875 -9.438 1 26.33 25 LYS B C 1
ATOM 2319 O O . LYS B 1 25 ? 16.031 -27.016 -8.703 1 26.33 25 LYS B O 1
ATOM 2324 N N . LEU B 1 26 ? 14.523 -27.344 -9.758 1 27.09 26 LEU B N 1
ATOM 2325 C CA . LEU B 1 26 ? 13.672 -27.203 -8.586 1 27.09 26 LEU B CA 1
ATOM 2326 C C . LEU B 1 26 ? 13.5 -28.547 -7.879 1 27.09 26 LEU B C 1
ATOM 2328 O O . LEU B 1 26 ? 13.07 -29.531 -8.492 1 27.09 26 LEU B O 1
ATOM 2332 N N . SER B 1 27 ? 14.414 -29 -6.895 1 27.81 27 SER B N 1
ATOM 2333 C CA . SER B 1 27 ? 14.68 -30.328 -6.332 1 27.81 27 SER B CA 1
ATOM 2334 C C . SER B 1 27 ? 13.406 -31.172 -6.266 1 27.81 27 SER B C 1
ATOM 2336 O O . SER B 1 27 ? 13.453 -32.375 -6.418 1 27.81 27 SER B O 1
ATOM 2338 N N . TYR B 1 28 ? 12.32 -30.766 -5.586 1 28.27 28 TYR B N 1
ATOM 2339 C CA . TYR B 1 28 ? 11.359 -31.828 -5.336 1 28.27 28 TYR B CA 1
ATOM 2340 C C . TYR B 1 28 ? 10.625 -32.219 -6.617 1 28.27 28 TYR B C 1
ATOM 2342 O O . TYR B 1 28 ? 9.867 -33.188 -6.637 1 28.27 28 TYR B O 1
ATOM 2350 N N . ILE B 1 29 ? 10.344 -31.234 -7.551 1 28.58 29 ILE B N 1
ATOM 2351 C CA . ILE B 1 29 ? 9.523 -31.672 -8.672 1 28.58 29 ILE B CA 1
ATOM 2352 C C . ILE B 1 29 ? 10.406 -32.312 -9.742 1 28.58 29 ILE B C 1
ATOM 2354 O O . ILE B 1 29 ? 11.25 -31.641 -10.344 1 28.58 29 ILE B O 1
ATOM 2358 N N . LYS B 1 30 ? 10.773 -33.625 -9.531 1 27.8 30 LYS B N 1
ATOM 2359 C CA . LYS B 1 30 ? 11.297 -34.438 -10.617 1 27.8 30 LYS B CA 1
ATOM 2360 C C . LYS B 1 30 ? 10.414 -34.344 -11.859 1 27.8 30 LYS B C 1
ATOM 2362 O O . LYS B 1 30 ? 9.281 -34.844 -11.859 1 27.8 30 LYS B O 1
ATOM 2367 N N . ILE B 1 31 ? 10.469 -33.344 -12.617 1 28.64 31 ILE B N 1
ATOM 2368 C CA . ILE B 1 31 ? 9.812 -33.406 -13.914 1 28.64 31 ILE B CA 1
ATOM 2369 C C . ILE B 1 31 ? 10.422 -34.562 -14.742 1 28.64 31 ILE B C 1
ATOM 2371 O O . ILE B 1 31 ? 11.602 -34.5 -15.086 1 28.64 31 ILE B O 1
ATOM 2375 N N . SER B 1 32 ? 10.031 -35.812 -14.555 1 26.38 32 SER B N 1
ATOM 2376 C CA . SER B 1 32 ? 10.438 -36.906 -15.469 1 26.38 32 SER B CA 1
ATOM 2377 C C . SER B 1 32 ? 10.453 -36.406 -16.906 1 26.38 32 SER B C 1
ATOM 2379 O O . SER B 1 32 ? 9.977 -35.312 -17.203 1 26.38 32 SER B O 1
ATOM 2381 N N . SER B 1 33 ? 10.43 -37.5 -17.938 1 26.47 33 SER B N 1
ATOM 2382 C CA . SER B 1 33 ? 10.727 -37.531 -19.375 1 26.47 33 SER B CA 1
ATOM 2383 C C . SER B 1 33 ? 9.742 -36.656 -20.156 1 26.47 33 SER B C 1
ATOM 2385 O O . SER B 1 33 ? 8.523 -36.812 -20.031 1 26.47 33 SER B O 1
ATOM 2387 N N . PHE B 1 34 ? 10.094 -35.469 -20.516 1 30.06 34 PHE B N 1
ATOM 2388 C CA . PHE B 1 34 ? 9.414 -34.625 -21.5 1 30.06 34 PHE B CA 1
ATOM 2389 C C . PHE B 1 34 ? 9.242 -35.375 -22.812 1 30.06 34 PHE B C 1
ATOM 2391 O O . PHE B 1 34 ? 10.203 -35.938 -23.344 1 30.06 34 PHE B O 1
ATOM 2398 N N . PRO B 1 35 ? 8.102 -35.969 -23.047 1 28.84 35 PRO B N 1
ATOM 2399 C CA . PRO B 1 35 ? 8.125 -36.625 -24.359 1 28.84 35 PRO B CA 1
ATOM 2400 C C . PRO B 1 35 ? 8.648 -35.688 -25.453 1 28.84 35 PRO B C 1
ATOM 2402 O O . PRO B 1 35 ? 8.453 -34.469 -25.391 1 28.84 35 PRO B O 1
ATOM 2405 N N . SER B 1 36 ? 9.734 -36 -26.141 1 31.33 36 SER B N 1
ATOM 2406 C CA . SER B 1 36 ? 10.484 -35.438 -27.25 1 31.33 36 SER B CA 1
ATOM 2407 C C . SER B 1 36 ? 9.547 -34.938 -28.344 1 31.33 36 SER B C 1
ATOM 2409 O O . SER B 1 36 ? 9.938 -34.062 -29.141 1 31.33 36 SER B O 1
ATOM 2411 N N . SER B 1 37 ? 8.352 -35.531 -28.469 1 29.33 37 SER B N 1
ATOM 2412 C CA . SER B 1 37 ? 7.602 -35.25 -29.688 1 29.33 37 SER B CA 1
ATOM 2413 C C . SER B 1 37 ? 7.008 -33.844 -29.672 1 29.33 37 SER B C 1
ATOM 2415 O O . SER B 1 37 ? 6.461 -33.375 -30.672 1 29.33 37 SER B O 1
ATOM 2417 N N . LEU B 1 38 ? 6.742 -33.281 -28.5 1 30.27 38 LEU B N 1
ATOM 2418 C CA . LEU B 1 38 ? 6.031 -32.031 -28.484 1 30.27 38 LEU B CA 1
ATOM 2419 C C . LEU B 1 38 ? 6.945 -30.875 -28.906 1 30.27 38 LEU B C 1
ATOM 2421 O O . LEU B 1 38 ? 6.559 -29.719 -28.828 1 30.27 38 LEU B O 1
ATOM 2425 N N . THR B 1 39 ? 8.227 -31.094 -29.031 1 30.77 39 THR B N 1
ATOM 2426 C CA . THR B 1 39 ? 9.133 -30.094 -29.578 1 30.77 39 THR B CA 1
ATOM 2427 C C . THR B 1 39 ? 8.75 -29.734 -31.016 1 30.77 39 THR B C 1
ATOM 2429 O O . THR B 1 39 ? 9.43 -28.953 -31.672 1 30.77 39 THR B O 1
ATOM 2432 N N . LYS B 1 40 ? 7.914 -30.609 -31.578 1 31.48 40 LYS B N 1
ATOM 2433 C CA . LYS B 1 40 ? 7.918 -30.234 -33 1 31.48 40 LYS B CA 1
ATOM 2434 C C . LYS B 1 40 ? 7.43 -28.797 -33.188 1 31.48 40 LYS B C 1
ATOM 2436 O O . LYS B 1 40 ? 8.117 -27.984 -33.812 1 31.48 40 LYS B O 1
ATOM 2441 N N . ASN B 1 41 ? 6.27 -28.516 -33.844 1 29.8 41 ASN B N 1
ATOM 2442 C CA . ASN B 1 41 ? 5.895 -27.422 -34.75 1 29.8 41 ASN B CA 1
ATOM 2443 C C . ASN B 1 41 ? 5.391 -26.219 -33.969 1 29.8 41 ASN B C 1
ATOM 2445 O O . ASN B 1 41 ? 4.977 -25.219 -34.562 1 29.8 41 ASN B O 1
ATOM 2449 N N . SER B 1 42 ? 4.844 -26.328 -32.719 1 30.53 42 SER B N 1
ATOM 2450 C CA . SER B 1 42 ? 4.164 -25.062 -32.438 1 30.53 42 SER B CA 1
ATOM 2451 C C . SER B 1 42 ? 5.16 -23.969 -32.094 1 30.53 42 SER B C 1
ATOM 2453 O O . SER B 1 42 ? 5.691 -23.938 -30.984 1 30.53 42 SER B O 1
ATOM 2455 N N . ASN B 1 43 ? 6.129 -23.609 -32.688 1 31.94 43 ASN B N 1
ATOM 2456 C CA . ASN B 1 43 ? 6.805 -22.328 -32.844 1 31.94 43 ASN B CA 1
ATOM 2457 C C . ASN B 1 43 ? 5.871 -21.156 -32.562 1 31.94 43 ASN B C 1
ATOM 2459 O O . ASN B 1 43 ? 5.355 -20.516 -33.469 1 31.94 43 ASN B O 1
ATOM 2463 N N . ARG B 1 44 ? 4.992 -21.344 -31.641 1 35.88 44 ARG B N 1
ATOM 2464 C CA . ARG B 1 44 ? 4.273 -20.078 -31.531 1 35.88 44 ARG B CA 1
ATOM 2465 C C . ARG B 1 44 ? 5.23 -18.922 -31.25 1 35.88 44 ARG B C 1
ATOM 2467 O O . ARG B 1 44 ? 5.777 -18.812 -30.156 1 35.88 44 ARG B O 1
ATOM 2474 N N . ARG B 1 45 ? 6.02 -18.438 -32.031 1 35.34 45 ARG B N 1
ATOM 2475 C CA . ARG B 1 45 ? 6.73 -17.156 -32.125 1 35.34 45 ARG B CA 1
ATOM 2476 C C . ARG B 1 45 ? 5.984 -16.047 -31.406 1 35.34 45 ARG B C 1
ATOM 2478 O O . ARG B 1 45 ? 4.785 -15.859 -31.625 1 35.34 45 ARG B O 1
ATOM 2485 N N . PHE B 1 46 ? 6.332 -15.664 -30.062 1 43.88 46 PHE B N 1
ATOM 2486 C CA . PHE B 1 46 ? 5.852 -14.344 -29.672 1 43.88 46 PHE B CA 1
ATOM 2487 C C . PHE B 1 46 ? 5.59 -13.469 -30.891 1 43.88 46 PHE B C 1
ATOM 2489 O O . PHE B 1 46 ? 6.434 -13.367 -31.781 1 43.88 46 PHE B O 1
ATOM 2496 N N . SER B 1 47 ? 4.348 -13.305 -31.188 1 43.72 47 SER B N 1
ATOM 2497 C CA . SER B 1 47 ? 4.129 -12.414 -32.312 1 43.72 47 SER B CA 1
ATOM 2498 C C . SER B 1 47 ? 5.051 -11.203 -32.25 1 43.72 47 SER B C 1
ATOM 2500 O O . SER B 1 47 ? 5.52 -10.828 -31.188 1 43.72 47 SER B O 1
ATOM 2502 N N . LYS B 1 48 ? 5.762 -10.82 -33.281 1 47.81 48 LYS B N 1
ATOM 2503 C CA . LYS B 1 48 ? 6.535 -9.602 -33.469 1 47.81 48 LYS B CA 1
ATOM 2504 C C . LYS B 1 48 ? 6.012 -8.484 -32.562 1 47.81 48 LYS B C 1
ATOM 2506 O O . LYS B 1 48 ? 6.785 -7.664 -32.062 1 47.81 48 LYS B O 1
ATOM 2511 N N . SER B 1 49 ? 4.734 -8.438 -32.25 1 49.75 49 SER B N 1
ATOM 2512 C CA . SER B 1 49 ? 4.07 -7.41 -31.453 1 49.75 49 SER B CA 1
ATOM 2513 C C . SER B 1 49 ? 4.398 -7.57 -29.969 1 49.75 49 SER B C 1
ATOM 2515 O O . SER B 1 49 ? 4.613 -6.578 -29.266 1 49.75 49 SER B O 1
ATOM 2517 N N . ASP B 1 50 ? 4.668 -8.836 -29.469 1 63.44 50 ASP B N 1
ATOM 2518 C CA . ASP B 1 50 ? 4.965 -9.062 -28.062 1 63.44 50 ASP B CA 1
ATOM 2519 C C . ASP B 1 50 ? 6.406 -8.672 -27.734 1 63.44 50 ASP B C 1
ATOM 2521 O O . ASP B 1 50 ? 6.668 -8.047 -26.703 1 63.44 50 ASP B O 1
ATOM 2525 N N . GLU B 1 51 ? 7.246 -8.844 -28.641 1 71.81 51 GLU B N 1
ATOM 2526 C CA . GLU B 1 51 ? 8.648 -8.508 -28.391 1 71.81 51 GLU B CA 1
ATOM 2527 C C . GLU B 1 51 ? 8.828 -7.004 -28.219 1 71.81 51 GLU B C 1
ATOM 2529 O O . GLU B 1 51 ? 9.617 -6.562 -27.375 1 71.81 51 GLU B O 1
ATOM 2534 N N . SER B 1 52 ? 8.086 -6.281 -29 1 83.06 52 SER B N 1
ATOM 2535 C CA . SER B 1 52 ? 8.203 -4.828 -28.922 1 83.06 52 SER B CA 1
ATOM 2536 C C . SER B 1 52 ? 7.672 -4.297 -27.594 1 83.06 52 SER B C 1
ATOM 2538 O O . SER B 1 52 ? 8.234 -3.354 -27.031 1 83.06 52 SER B O 1
ATOM 2540 N N . LEU B 1 53 ? 6.742 -4.973 -27.078 1 89.88 53 LEU B N 1
ATOM 2541 C CA . LEU B 1 53 ? 6.137 -4.57 -25.812 1 89.88 53 LEU B CA 1
ATOM 2542 C C . LEU B 1 53 ? 7.137 -4.695 -24.672 1 89.88 53 LEU B C 1
ATOM 2544 O O . LEU B 1 53 ? 7.324 -3.752 -23.891 1 89.88 53 LEU B O 1
ATOM 2548 N N . TYR B 1 54 ? 7.867 -5.723 -24.625 1 92 54 TYR B N 1
ATOM 2549 C CA . TYR B 1 54 ? 8.781 -5.988 -23.531 1 92 54 TYR B CA 1
ATOM 2550 C C . TYR B 1 54 ? 10.062 -5.176 -23.672 1 92 54 TYR B C 1
ATOM 2552 O O . TYR B 1 54 ? 10.727 -4.867 -22.688 1 92 54 TYR B O 1
ATOM 2560 N N . GLU B 1 55 ? 10.414 -4.934 -24.906 1 91.44 55 GLU B N 1
ATOM 2561 C CA . GLU B 1 55 ? 11.523 -4.012 -25.125 1 91.44 55 GLU B CA 1
ATOM 2562 C C . GLU B 1 55 ? 11.203 -2.625 -24.578 1 91.44 55 GLU B C 1
ATOM 2564 O O . GLU B 1 55 ? 12.047 -1.999 -23.922 1 91.44 55 GLU B O 1
ATOM 2569 N N . ASP B 1 56 ? 10 -2.287 -24.797 1 93.62 56 ASP B N 1
ATOM 2570 C CA . ASP B 1 56 ? 9.555 -0.998 -24.281 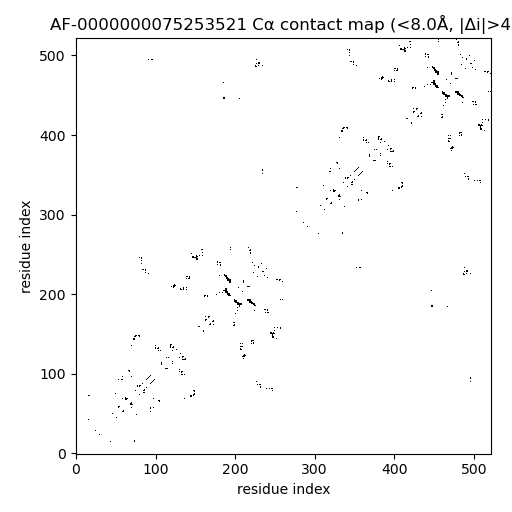1 93.62 56 ASP B CA 1
ATOM 2571 C C . ASP B 1 56 ? 9.539 -0.996 -22.75 1 93.62 56 ASP B C 1
ATOM 2573 O O . ASP B 1 56 ? 9.797 0.034 -22.125 1 93.62 56 ASP B O 1
ATOM 2577 N N . TRP B 1 57 ? 9.281 -2.16 -22.188 1 95.75 57 TRP B N 1
ATOM 2578 C CA . TRP B 1 57 ? 9.227 -2.277 -20.734 1 95.75 57 TRP B CA 1
ATOM 2579 C C . TRP B 1 57 ? 10.633 -2.416 -20.156 1 95.75 57 TRP B C 1
ATOM 2581 O O . TRP B 1 57 ? 10.82 -2.309 -18.938 1 95.75 57 TRP B O 1
ATOM 2591 N N . ASP B 1 58 ? 11.625 -2.623 -20.953 1 95.19 58 ASP B N 1
ATOM 2592 C CA . ASP B 1 58 ? 13.023 -2.736 -20.547 1 95.19 58 ASP B CA 1
ATOM 2593 C C . ASP B 1 58 ? 13.211 -3.842 -19.516 1 95.19 58 ASP B C 1
ATOM 2595 O O . ASP B 1 58 ? 13.797 -3.613 -18.453 1 95.19 58 ASP B O 1
ATOM 2599 N N . VAL B 1 59 ? 12.602 -5.043 -19.797 1 96.94 59 VAL B N 1
ATOM 2600 C CA . VAL B 1 59 ? 12.656 -6.105 -18.797 1 96.94 59 VAL B CA 1
ATOM 2601 C C . VAL B 1 59 ? 13.352 -7.332 -19.391 1 96.94 59 VAL B C 1
ATOM 2603 O O . VAL B 1 59 ? 13.648 -8.289 -18.656 1 96.94 59 VAL B O 1
ATOM 2606 N N . GLN B 1 60 ? 13.656 -7.352 -20.641 1 94.75 60 GLN B N 1
ATOM 2607 C CA . GLN B 1 60 ? 14.125 -8.555 -21.312 1 94.75 60 GLN B CA 1
ATOM 2608 C C . GLN B 1 60 ? 15.453 -9.031 -20.734 1 94.75 60 GLN B C 1
ATOM 2610 O O . GLN B 1 60 ? 15.68 -10.234 -20.578 1 94.75 60 GLN B O 1
ATOM 2615 N N . SER B 1 61 ? 16.312 -8.109 -20.406 1 95.19 61 SER B N 1
ATOM 2616 C CA . SER B 1 61 ? 17.609 -8.477 -19.859 1 95.19 61 SER B CA 1
ATOM 2617 C C . SER B 1 61 ? 17.453 -9.203 -18.516 1 95.19 61 SER B C 1
ATOM 2619 O O . SER B 1 61 ? 18.328 -9.992 -18.125 1 95.19 61 SER B O 1
ATOM 2621 N N . LEU B 1 62 ? 16.359 -9.039 -17.812 1 97.94 62 LEU B N 1
ATOM 2622 C CA . LEU B 1 62 ? 16.141 -9.625 -16.5 1 97.94 62 LEU B CA 1
ATOM 2623 C C . LEU B 1 62 ? 15.695 -11.078 -16.609 1 97.94 62 LEU B C 1
ATOM 2625 O O . LEU B 1 62 ? 15.75 -11.836 -15.641 1 97.94 62 LEU B O 1
ATOM 2629 N N . TRP B 1 63 ? 15.258 -11.453 -17.797 1 96.75 63 TRP B N 1
ATOM 2630 C CA . TRP B 1 63 ? 14.805 -12.828 -17.984 1 96.75 63 TRP B CA 1
ATOM 2631 C C . TRP B 1 63 ? 15.969 -13.805 -17.875 1 96.75 63 TRP B C 1
ATOM 2633 O O . TRP B 1 63 ? 15.773 -14.984 -17.594 1 96.75 63 TRP B O 1
ATOM 2643 N N . THR B 1 64 ? 17.203 -13.328 -18.078 1 97 64 THR B N 1
ATOM 2644 C CA . THR B 1 64 ? 18.375 -14.188 -18.047 1 97 64 THR B CA 1
ATOM 2645 C C . THR B 1 64 ? 19.359 -13.719 -16.969 1 97 64 THR B C 1
ATOM 2647 O O . THR B 1 64 ? 20.516 -14.141 -16.953 1 97 64 THR B O 1
ATOM 2650 N N . SER B 1 65 ? 18.828 -12.82 -16.172 1 97.69 65 SER B N 1
ATOM 2651 C CA . SER B 1 65 ? 19.703 -12.312 -15.117 1 97.69 65 SER B CA 1
ATOM 2652 C C . SER B 1 65 ? 20.016 -13.406 -14.094 1 97.69 65 SER B C 1
ATOM 2654 O O . SER B 1 65 ? 19.281 -14.383 -13.969 1 97.69 65 SER B O 1
ATOM 2656 N N . LYS B 1 66 ? 21.156 -13.305 -13.477 1 96 66 LYS B N 1
ATOM 2657 C CA . LYS B 1 66 ? 21.625 -14.227 -12.438 1 96 66 LYS B CA 1
ATOM 2658 C C . LYS B 1 66 ? 22.031 -13.469 -11.18 1 96 66 LYS B C 1
ATOM 2660 O O . LYS B 1 66 ? 22.516 -12.336 -11.266 1 96 66 LYS B O 1
ATOM 2665 N N . PRO B 1 67 ? 21.828 -13.992 -9.977 1 98.12 67 PRO B N 1
ATOM 2666 C CA . PRO B 1 67 ? 21.375 -15.367 -9.727 1 98.12 67 PRO B CA 1
ATOM 2667 C C . PRO B 1 67 ? 19.859 -15.516 -9.844 1 98.12 67 PRO B C 1
ATOM 2669 O O . PRO B 1 67 ? 19.359 -16.641 -9.922 1 98.12 67 PRO B O 1
ATOM 2672 N N . PHE B 1 68 ? 19.172 -14.414 -9.789 1 98.75 68 PHE B N 1
ATOM 2673 C CA . PHE B 1 68 ? 17.703 -14.461 -9.883 1 98.75 68 PHE B CA 1
ATOM 2674 C C . PHE B 1 68 ? 17.234 -13.812 -11.18 1 98.75 68 PHE B C 1
ATOM 2676 O O . PHE B 1 68 ? 17.828 -12.852 -11.664 1 98.75 68 PHE B O 1
ATOM 2683 N N . SER B 1 69 ? 16.141 -14.352 -11.688 1 98.62 69 SER B N 1
ATOM 2684 C CA . SER B 1 69 ? 15.633 -13.859 -12.961 1 98.62 69 SER B CA 1
ATOM 2685 C C . SER B 1 69 ? 14.148 -13.508 -12.867 1 98.62 69 SER B C 1
ATOM 2687 O O . SER B 1 69 ? 13.461 -13.953 -11.953 1 98.62 69 SER B O 1
ATOM 2689 N N . LEU B 1 70 ? 13.742 -12.656 -13.727 1 98.69 70 LEU B N 1
ATOM 2690 C CA . LEU B 1 70 ? 12.336 -12.328 -13.898 1 98.69 70 LEU B CA 1
ATOM 2691 C C . LEU B 1 70 ? 11.633 -13.359 -14.773 1 98.69 70 LEU B C 1
ATOM 2693 O O . LEU B 1 70 ? 12.062 -13.625 -15.898 1 98.69 70 LEU B O 1
ATOM 2697 N N . MET B 1 71 ? 10.633 -13.914 -14.305 1 98.12 71 MET B N 1
ATOM 2698 C CA . MET B 1 71 ? 9.914 -14.898 -15.102 1 98.12 71 MET B CA 1
ATOM 2699 C C . MET B 1 71 ? 9.227 -14.242 -16.297 1 98.12 71 MET B C 1
ATOM 2701 O O . MET B 1 71 ? 8.766 -13.102 -16.203 1 98.12 71 MET B O 1
ATOM 2705 N N . LYS B 1 72 ? 9.164 -14.953 -17.344 1 96.38 72 LYS B N 1
ATOM 2706 C CA . LYS B 1 72 ? 8.328 -14.484 -18.438 1 96.38 72 LYS B CA 1
ATOM 2707 C C . LYS B 1 72 ? 6.844 -14.664 -18.109 1 96.38 72 LYS B C 1
ATOM 2709 O O . LYS B 1 72 ? 6.453 -15.672 -17.516 1 96.38 72 LYS B O 1
ATOM 2714 N N . LEU B 1 73 ? 6.09 -13.68 -18.547 1 97.25 73 LEU B N 1
ATOM 2715 C CA . LEU B 1 73 ? 4.656 -13.82 -18.312 1 97.25 73 LEU B CA 1
ATOM 2716 C C . LEU B 1 73 ? 4.105 -15.039 -19.047 1 97.25 73 LEU B C 1
ATOM 2718 O O . LEU B 1 73 ? 4.449 -15.273 -20.203 1 97.25 73 LEU B O 1
ATOM 2722 N N . PRO B 1 74 ? 3.262 -15.82 -18.453 1 96.81 74 PRO B N 1
ATOM 2723 C CA . PRO B 1 74 ? 2.729 -17.031 -19.062 1 96.81 74 PRO B CA 1
ATOM 2724 C C . PRO B 1 74 ? 1.507 -16.766 -19.938 1 96.81 74 PRO B C 1
ATOM 2726 O O . PRO B 1 74 ? 0.751 -17.688 -20.25 1 96.81 74 PRO B O 1
ATOM 2729 N N . PHE B 1 75 ? 1.238 -15.523 -20.25 1 96.44 75 PHE B N 1
ATOM 2730 C CA . PHE B 1 75 ? 0.125 -15.086 -21.078 1 96.44 75 PHE B CA 1
ATOM 2731 C C . PHE B 1 75 ? 0.487 -13.812 -21.844 1 96.44 75 PHE B C 1
ATOM 2733 O O . PHE B 1 75 ? 1.478 -13.156 -21.531 1 96.44 75 PHE B O 1
ATOM 2740 N N . ASN B 1 76 ? -0.335 -13.57 -22.828 1 95 76 ASN B N 1
ATOM 2741 C CA . ASN B 1 76 ? -0.21 -12.273 -23.5 1 95 76 ASN B CA 1
ATOM 2742 C C . ASN B 1 76 ? -0.912 -11.172 -22.719 1 95 76 ASN B C 1
ATOM 2744 O O . ASN B 1 76 ? -2.098 -11.281 -22.406 1 95 76 ASN B O 1
ATOM 2748 N N . PRO B 1 77 ? -0.175 -10.125 -22.422 1 96.56 77 PRO B N 1
ATOM 2749 C CA . PRO B 1 77 ? -0.776 -9.055 -21.625 1 96.56 77 PRO B CA 1
ATOM 2750 C C . PRO B 1 77 ? -2.08 -8.531 -22.219 1 96.56 77 PRO B C 1
ATOM 2752 O O . PRO B 1 77 ? -3 -8.164 -21.469 1 96.56 77 PRO B O 1
ATOM 2755 N N . GLN B 1 78 ? -2.205 -8.555 -23.438 1 95.12 78 GLN B N 1
ATOM 2756 C CA . GLN B 1 78 ? -3.379 -8.008 -24.109 1 95.12 78 GLN B CA 1
ATOM 2757 C C . GLN B 1 78 ? -4.605 -8.883 -23.875 1 95.12 78 GLN B C 1
ATOM 2759 O O . GLN B 1 78 ? -5.738 -8.43 -24.047 1 95.12 78 GLN B O 1
ATOM 2764 N N . ASP B 1 79 ? -4.355 -10.078 -23.531 1 96.5 79 ASP B N 1
ATOM 2765 C CA . ASP B 1 79 ? -5.457 -11.023 -23.391 1 96.5 79 ASP B CA 1
ATOM 2766 C C . ASP B 1 79 ? -6.035 -11 -21.984 1 96.5 79 ASP B C 1
ATOM 2768 O O . ASP B 1 79 ? -6.945 -11.766 -21.656 1 96.5 79 ASP B O 1
ATOM 2772 N N . MET B 1 80 ? -5.625 -10.078 -21.172 1 97.88 80 MET B N 1
ATOM 2773 C CA . MET B 1 80 ? -5.992 -10.141 -19.75 1 97.88 80 MET B CA 1
ATOM 2774 C C . MET B 1 80 ? -7.086 -9.125 -19.438 1 97.88 80 MET B C 1
ATOM 2776 O O . MET B 1 80 ? -7.617 -9.117 -18.328 1 97.88 80 MET B O 1
ATOM 2780 N N . THR B 1 81 ? -7.43 -8.336 -20.375 1 96.38 81 THR B N 1
ATOM 2781 C CA . THR B 1 81 ? -8.57 -7.438 -20.203 1 96.38 81 THR B CA 1
ATOM 2782 C C . THR B 1 81 ? -9.867 -8.227 -20.047 1 96.38 81 THR B C 1
ATOM 2784 O O . THR B 1 81 ? -10.055 -9.25 -20.719 1 96.38 81 THR B O 1
ATOM 2787 N N . PRO B 1 82 ? -10.656 -7.824 -19.234 1 97 82 PRO B N 1
ATOM 2788 C CA . PRO B 1 82 ? -10.719 -6.551 -18.5 1 97 82 PRO B CA 1
ATOM 2789 C C . PRO B 1 82 ? -10.086 -6.625 -17.109 1 97 82 PRO B C 1
ATOM 2791 O O . PRO B 1 82 ? -10.125 -5.645 -16.359 1 97 82 PRO B O 1
ATOM 2794 N N . PHE B 1 83 ? -9.539 -7.75 -16.75 1 98.5 83 PHE B N 1
ATOM 2795 C CA . PHE B 1 83 ? -8.977 -7.883 -15.406 1 98.5 83 PHE B CA 1
ATOM 2796 C C . PHE B 1 83 ? -7.816 -6.91 -15.211 1 98.5 83 PHE B C 1
ATOM 2798 O O . PHE B 1 83 ? -7.863 -6.055 -14.328 1 98.5 83 PHE B O 1
ATOM 2805 N N . LEU B 1 84 ? -6.875 -7.012 -16.125 1 98.69 84 LEU B N 1
ATOM 2806 C CA . LEU B 1 84 ? -5.762 -6.066 -16.125 1 98.69 84 LEU B CA 1
ATOM 2807 C C . LEU B 1 84 ? -5.516 -5.52 -17.531 1 98.69 84 LEU B C 1
ATOM 2809 O O . LEU B 1 84 ? -5.445 -6.285 -18.5 1 98.69 84 LEU B O 1
ATOM 2813 N N . SER B 1 85 ? -5.395 -4.27 -17.609 1 98.44 85 SER B N 1
ATOM 2814 C CA . SER B 1 85 ? -4.957 -3.66 -18.859 1 98.44 85 SER B CA 1
ATOM 2815 C C . SER B 1 85 ? -3.469 -3.895 -19.109 1 98.44 85 SER B C 1
ATOM 2817 O O . SER B 1 85 ? -2.732 -4.242 -18.172 1 98.44 85 SER B O 1
ATOM 2819 N N . GLN B 1 86 ? -3.088 -3.727 -20.328 1 97.5 86 GLN B N 1
ATOM 2820 C CA . GLN B 1 86 ? -1.67 -3.801 -20.672 1 97.5 86 GLN B CA 1
ATOM 2821 C C . GLN B 1 86 ? -0.856 -2.811 -19.844 1 97.5 86 GLN B C 1
ATOM 2823 O O . GLN B 1 86 ? 0.261 -3.117 -19.422 1 97.5 86 GLN B O 1
ATOM 2828 N N . GLU B 1 87 ? -1.395 -1.628 -19.609 1 97.88 87 GLU B N 1
ATOM 2829 C CA . GLU B 1 87 ? -0.709 -0.627 -18.797 1 97.88 87 GLU B CA 1
ATOM 2830 C C . GLU B 1 87 ? -0.524 -1.112 -17.375 1 97.88 87 GLU B C 1
ATOM 2832 O O . GLU B 1 87 ? 0.548 -0.942 -16.781 1 97.88 87 GLU B O 1
ATOM 2837 N N . ALA B 1 88 ? -1.571 -1.654 -16.781 1 98.56 88 ALA B N 1
ATOM 2838 C CA . ALA B 1 88 ? -1.475 -2.191 -15.43 1 98.56 88 ALA B CA 1
ATOM 2839 C C . ALA B 1 88 ? -0.388 -3.26 -15.336 1 98.56 88 ALA B C 1
ATOM 2841 O O . ALA B 1 88 ? 0.401 -3.275 -14.391 1 98.56 88 ALA B O 1
ATOM 2842 N N . ILE B 1 89 ? -0.331 -4.098 -16.328 1 98.69 89 ILE B N 1
ATOM 2843 C CA . ILE B 1 89 ? 0.657 -5.172 -16.328 1 98.69 89 ILE B CA 1
ATOM 2844 C C . ILE B 1 89 ? 2.055 -4.582 -16.516 1 98.69 89 ILE B C 1
ATOM 2846 O O . ILE B 1 89 ? 3.02 -5.062 -15.906 1 98.69 89 ILE B O 1
ATOM 2850 N N . LYS B 1 90 ? 2.17 -3.59 -17.344 1 98.19 90 LYS B N 1
ATOM 2851 C CA . LYS B 1 90 ? 3.451 -2.916 -17.531 1 98.19 90 LYS B CA 1
ATOM 2852 C C . LYS B 1 90 ? 4.043 -2.479 -16.188 1 98.19 90 LYS B C 1
ATOM 2854 O O . LYS B 1 90 ? 5.207 -2.762 -15.898 1 98.19 90 LYS B O 1
ATOM 2859 N N . TYR B 1 91 ? 3.271 -1.854 -15.406 1 98.62 91 TYR B N 1
ATOM 2860 C CA . TYR B 1 91 ? 3.791 -1.339 -14.141 1 98.62 91 TYR B CA 1
ATOM 2861 C C . TYR B 1 91 ? 3.922 -2.453 -13.109 1 98.62 91 TYR B C 1
ATOM 2863 O O . TYR B 1 91 ? 4.906 -2.51 -12.367 1 98.62 91 TYR B O 1
ATOM 2871 N N . HIS B 1 92 ? 2.951 -3.338 -13.008 1 98.88 92 HIS B N 1
ATOM 2872 C CA . HIS B 1 92 ? 2.951 -4.434 -12.039 1 98.88 92 HIS B CA 1
ATOM 2873 C C . HIS B 1 92 ? 4.109 -5.391 -12.297 1 98.88 92 HIS B C 1
ATOM 2875 O O . HIS B 1 92 ? 4.883 -5.688 -11.383 1 98.88 92 HIS B O 1
ATOM 2881 N N . TYR B 1 93 ? 4.312 -5.793 -13.531 1 98.62 93 TYR B N 1
ATOM 2882 C CA . TYR B 1 93 ? 5.336 -6.742 -13.953 1 98.62 93 TYR B CA 1
ATOM 2883 C C . TYR B 1 93 ? 6.637 -6.023 -14.289 1 98.62 93 TYR B C 1
ATOM 2885 O O . TYR B 1 93 ? 7.688 -6.32 -13.711 1 98.62 93 TYR B O 1
ATOM 2893 N N . GLY B 1 94 ? 6.57 -5.074 -15.156 1 98.25 94 GLY B N 1
ATOM 2894 C CA . GLY B 1 94 ? 7.742 -4.449 -15.742 1 98.25 94 GLY B CA 1
ATOM 2895 C C . GLY B 1 94 ? 8.438 -3.48 -14.805 1 98.25 94 GLY B C 1
ATOM 2896 O O . GLY B 1 94 ? 9.609 -3.158 -14.992 1 98.25 94 GLY B O 1
ATOM 2897 N N . ARG B 1 95 ? 7.703 -3.02 -13.789 1 98.5 95 ARG B N 1
ATOM 2898 C CA . ARG B 1 95 ? 8.305 -2.074 -12.859 1 98.5 95 ARG B CA 1
ATOM 2899 C C . ARG B 1 95 ? 8.43 -2.684 -11.469 1 98.5 95 ARG B C 1
ATOM 2901 O O . ARG B 1 95 ? 9.539 -2.932 -10.984 1 98.5 95 ARG B O 1
ATOM 2908 N N . HIS B 1 96 ? 7.367 -3.113 -10.852 1 98.75 96 HIS B N 1
ATOM 2909 C CA . HIS B 1 96 ? 7.418 -3.586 -9.469 1 98.75 96 HIS B CA 1
ATOM 2910 C C . HIS B 1 96 ? 8.078 -4.953 -9.375 1 98.75 96 HIS B C 1
ATOM 2912 O O . HIS B 1 96 ? 9.086 -5.117 -8.68 1 98.75 96 HIS B O 1
ATOM 2918 N N . HIS B 1 97 ? 7.531 -5.973 -10.078 1 98.88 97 HIS B N 1
ATOM 2919 C CA . HIS B 1 97 ? 8.141 -7.293 -10.047 1 98.88 97 HIS B CA 1
ATOM 2920 C C . HIS B 1 97 ? 9.602 -7.238 -10.492 1 98.88 97 HIS B C 1
ATOM 2922 O O . HIS B 1 97 ? 10.477 -7.797 -9.828 1 98.88 97 HIS B O 1
ATOM 2928 N N . ALA B 1 98 ? 9.867 -6.547 -11.586 1 98.81 98 ALA B N 1
ATOM 2929 C CA . ALA B 1 98 ? 11.219 -6.398 -12.125 1 98.81 98 ALA B CA 1
ATOM 2930 C C . ALA B 1 98 ? 12.148 -5.766 -11.094 1 98.81 98 ALA B C 1
ATOM 2932 O O . ALA B 1 98 ? 13.305 -6.168 -10.969 1 98.81 98 ALA B O 1
ATOM 2933 N N . ALA B 1 99 ? 11.648 -4.789 -10.383 1 98.56 99 ALA B N 1
ATOM 2934 C CA . ALA B 1 99 ? 12.469 -4.102 -9.391 1 98.56 99 ALA B CA 1
ATOM 2935 C C . ALA B 1 99 ? 12.906 -5.055 -8.281 1 98.56 99 ALA B C 1
ATOM 2937 O O . ALA B 1 99 ? 14.031 -4.977 -7.785 1 98.56 99 ALA B O 1
ATOM 2938 N N . TYR B 1 100 ? 12.016 -5.965 -7.84 1 98.81 100 TYR B N 1
ATOM 2939 C CA . TYR B 1 100 ? 12.383 -6.91 -6.793 1 98.81 100 TYR B CA 1
ATOM 2940 C C . TYR B 1 100 ? 13.5 -7.832 -7.258 1 98.81 100 TYR B C 1
ATOM 2942 O O . TYR B 1 100 ? 14.383 -8.195 -6.473 1 98.81 100 TYR B O 1
ATOM 2950 N N . VAL B 1 101 ? 13.461 -8.219 -8.547 1 98.88 101 VAL B N 1
ATOM 2951 C CA . VAL B 1 101 ? 14.508 -9.055 -9.109 1 98.88 101 VAL B CA 1
ATOM 2952 C C . VAL B 1 101 ? 15.828 -8.289 -9.125 1 98.88 101 VAL B C 1
ATOM 2954 O O . VAL B 1 101 ? 16.859 -8.797 -8.672 1 98.88 101 VAL B O 1
ATOM 2957 N N . ARG B 1 102 ? 15.82 -7.043 -9.625 1 98.5 102 ARG B N 1
ATOM 2958 C CA . ARG B 1 102 ? 17.031 -6.219 -9.648 1 98.5 102 ARG B CA 1
ATOM 2959 C C . ARG B 1 102 ? 17.594 -6.031 -8.242 1 98.5 102 ARG B C 1
ATOM 2961 O O . ARG B 1 102 ? 18.797 -6.176 -8.023 1 98.5 102 ARG B O 1
ATOM 2968 N N . ASN B 1 103 ? 16.703 -5.727 -7.336 1 98.62 103 ASN B N 1
ATOM 2969 C CA . ASN B 1 103 ? 17.125 -5.453 -5.965 1 98.62 103 ASN B CA 1
ATOM 2970 C C . ASN B 1 103 ? 17.75 -6.684 -5.316 1 98.62 103 ASN B C 1
ATOM 2972 O O . ASN B 1 103 ? 18.781 -6.578 -4.633 1 98.62 103 ASN B O 1
ATOM 2976 N N . LEU B 1 104 ? 17.125 -7.852 -5.477 1 98.81 104 LEU B N 1
ATOM 2977 C CA . LEU B 1 104 ? 17.688 -9.055 -4.875 1 98.81 104 LEU B CA 1
ATOM 2978 C C . LEU B 1 104 ? 19.047 -9.391 -5.488 1 98.81 104 LEU B C 1
ATOM 2980 O O . LEU B 1 104 ? 19.953 -9.844 -4.789 1 98.81 104 LEU B O 1
ATOM 2984 N N . ASN B 1 105 ? 19.172 -9.195 -6.793 1 98.69 105 ASN B N 1
ATOM 2985 C CA . ASN B 1 105 ? 20.469 -9.398 -7.441 1 98.69 105 ASN B CA 1
ATOM 2986 C C . ASN B 1 105 ? 21.531 -8.445 -6.891 1 98.69 105 ASN B C 1
ATOM 2988 O O . ASN B 1 105 ? 22.672 -8.836 -6.684 1 98.69 105 ASN B O 1
ATOM 2992 N N . ASN B 1 106 ? 21.172 -7.18 -6.645 1 98.38 106 ASN B N 1
ATOM 2993 C CA . ASN B 1 106 ? 22.094 -6.234 -6.02 1 98.38 106 ASN B CA 1
ATOM 2994 C C . ASN B 1 106 ? 22.516 -6.695 -4.629 1 98.38 106 ASN B C 1
ATOM 2996 O O . ASN B 1 106 ? 23.688 -6.586 -4.266 1 98.38 106 ASN B O 1
ATOM 3000 N N . LEU B 1 107 ? 21.609 -7.191 -3.879 1 98.44 107 LEU B N 1
ATOM 3001 C CA . LEU B 1 107 ? 21.906 -7.707 -2.549 1 98.44 107 LEU B CA 1
ATOM 3002 C C . LEU B 1 107 ? 22.812 -8.93 -2.633 1 98.44 107 LEU B C 1
ATOM 3004 O O . LEU B 1 107 ? 23.688 -9.125 -1.781 1 98.44 107 LEU B O 1
ATOM 3008 N N . ALA B 1 108 ? 22.625 -9.75 -3.641 1 98.12 108 ALA B N 1
ATOM 3009 C CA . ALA B 1 108 ? 23.438 -10.953 -3.828 1 98.12 108 ALA B CA 1
ATOM 3010 C C . ALA B 1 108 ? 24.891 -10.602 -4.137 1 98.12 108 ALA B C 1
ATOM 3012 O O . ALA B 1 108 ? 25.797 -11.406 -3.898 1 98.12 108 ALA B O 1
ATOM 3013 N N . GLU B 1 109 ? 25.062 -9.43 -4.723 1 97.44 109 GLU B N 1
ATOM 3014 C CA . GLU B 1 109 ? 26.422 -8.953 -4.945 1 97.44 109 GLU B CA 1
ATOM 3015 C C . GLU B 1 109 ? 27.141 -8.688 -3.625 1 97.44 109 GLU B C 1
ATOM 3017 O O . GLU B 1 109 ? 28.359 -8.852 -3.529 1 97.44 109 GLU B O 1
ATOM 3022 N N . GLN B 1 110 ? 26.391 -8.336 -2.629 1 96.25 110 GLN B N 1
ATOM 3023 C CA . GLN B 1 110 ? 26.938 -7.992 -1.322 1 96.25 110 GLN B CA 1
ATOM 3024 C C . GLN B 1 110 ? 26.922 -9.203 -0.39 1 96.25 110 GLN B C 1
ATOM 3026 O O . GLN B 1 110 ? 27.672 -9.242 0.589 1 96.25 110 GLN B O 1
ATOM 3031 N N . HIS B 1 111 ? 26.094 -10.102 -0.648 1 97 111 HIS B N 1
ATOM 3032 C CA . HIS B 1 111 ? 25.922 -11.328 0.129 1 97 111 HIS B CA 1
ATOM 3033 C C . HIS B 1 111 ? 26.062 -12.562 -0.752 1 97 111 HIS B C 1
ATOM 3035 O O . HIS B 1 111 ? 25.062 -13.125 -1.204 1 97 111 HIS B O 1
ATOM 3041 N N . ASN B 1 112 ? 27.156 -13.047 -0.845 1 95.31 112 ASN B N 1
ATOM 3042 C CA . ASN B 1 112 ? 27.5 -14.078 -1.819 1 95.31 112 ASN B CA 1
ATOM 3043 C C . ASN B 1 112 ? 26.75 -15.383 -1.546 1 95.31 112 ASN B C 1
ATOM 3045 O O . ASN B 1 112 ? 26.484 -16.156 -2.467 1 95.31 112 ASN B O 1
ATOM 3049 N N . GLU B 1 113 ? 26.391 -15.594 -0.416 1 96.56 113 GLU B N 1
ATOM 3050 C CA . GLU B 1 113 ? 25.703 -16.828 -0.056 1 96.56 113 GLU B CA 1
ATOM 3051 C C . GLU B 1 113 ? 24.344 -16.922 -0.73 1 96.56 113 GLU B C 1
ATOM 3053 O O . GLU B 1 113 ? 23.781 -18.016 -0.884 1 96.56 113 GLU B O 1
ATOM 3058 N N . LEU B 1 114 ? 23.797 -15.836 -1.14 1 97.94 114 LEU B N 1
ATOM 3059 C CA . LEU B 1 114 ? 22.5 -15.805 -1.793 1 97.94 114 LEU B CA 1
ATOM 3060 C C . LEU B 1 114 ? 22.578 -16.406 -3.189 1 97.94 114 LEU B C 1
ATOM 3062 O O . LEU B 1 114 ? 21.562 -16.859 -3.734 1 97.94 114 LEU B O 1
ATOM 3066 N N . ARG B 1 115 ? 23.703 -16.438 -3.762 1 96.81 115 ARG B N 1
ATOM 3067 C CA . ARG B 1 115 ? 23.875 -16.844 -5.152 1 96.81 115 ARG B CA 1
ATOM 3068 C C . ARG B 1 115 ? 23.578 -18.328 -5.34 1 96.81 115 ARG B C 1
ATOM 3070 O O . ARG B 1 115 ? 23.266 -18.766 -6.445 1 96.81 115 ARG B O 1
ATOM 3077 N N . LYS B 1 116 ? 23.672 -19.062 -4.281 1 95.88 116 LYS B N 1
ATOM 3078 C CA . LYS B 1 116 ? 23.453 -20.5 -4.367 1 95.88 116 LYS B CA 1
ATOM 3079 C C . LYS B 1 116 ? 22.125 -20.906 -3.758 1 95.88 116 LYS B C 1
ATOM 3081 O O . LYS B 1 116 ? 21.781 -22.078 -3.727 1 95.88 116 LYS B O 1
ATOM 3086 N N . ALA B 1 117 ? 21.438 -19.953 -3.295 1 97.69 117 ALA B N 1
ATOM 3087 C CA . ALA B 1 117 ? 20.188 -20.25 -2.604 1 97.69 117 ALA B CA 1
ATOM 3088 C C . ALA B 1 117 ? 18.984 -20.094 -3.545 1 97.69 117 ALA B C 1
ATOM 3090 O O . ALA B 1 117 ? 19.016 -19.281 -4.461 1 97.69 117 ALA B O 1
ATOM 3091 N N . THR B 1 118 ? 18.016 -20.906 -3.324 1 97.69 118 THR B N 1
ATOM 3092 C CA . THR B 1 118 ? 16.734 -20.719 -4 1 97.69 118 THR B CA 1
ATOM 3093 C C . THR B 1 118 ? 15.914 -19.641 -3.309 1 97.69 118 THR B C 1
ATOM 3095 O O . THR B 1 118 ? 16.203 -19.25 -2.174 1 97.69 118 THR B O 1
ATOM 3098 N N . LEU B 1 119 ? 14.914 -19.094 -3.98 1 98.31 119 LEU B N 1
ATOM 3099 C CA . LEU B 1 119 ? 14.023 -18.109 -3.359 1 98.31 119 LEU B CA 1
ATOM 3100 C C . LEU B 1 119 ? 13.406 -18.672 -2.084 1 98.31 119 LEU B C 1
ATOM 3102 O O . LEU B 1 119 ? 13.328 -17.984 -1.067 1 98.31 119 LEU B O 1
ATOM 3106 N N . GLU B 1 120 ? 12.953 -19.938 -2.143 1 97.31 120 GLU B N 1
ATOM 3107 C CA . GLU B 1 120 ? 12.305 -20.594 -1.003 1 97.31 120 GLU B CA 1
ATOM 3108 C C . GLU B 1 120 ? 13.25 -20.656 0.198 1 97.31 120 GLU B C 1
ATOM 3110 O O . GLU B 1 120 ? 12.828 -20.406 1.333 1 97.31 120 GLU B O 1
ATOM 3115 N N . GLU B 1 121 ? 14.477 -21 -0.099 1 97.5 121 GLU B N 1
ATOM 3116 C CA . GLU B 1 121 ? 15.469 -21.062 0.973 1 97.5 121 GLU B CA 1
ATOM 3117 C C . GLU B 1 121 ? 15.68 -19.688 1.599 1 97.5 121 GLU B C 1
ATOM 3119 O O . GLU B 1 121 ? 15.773 -19.562 2.82 1 97.5 121 GLU B O 1
ATOM 3124 N N . ILE B 1 122 ? 15.773 -18.703 0.757 1 98.25 122 ILE B N 1
ATOM 3125 C CA . ILE B 1 122 ? 15.992 -17.344 1.241 1 98.25 122 ILE B CA 1
ATOM 3126 C C . ILE B 1 122 ? 14.805 -16.906 2.094 1 98.25 122 ILE B C 1
ATOM 3128 O O . ILE B 1 122 ? 14.984 -16.359 3.189 1 98.25 122 ILE B O 1
ATOM 3132 N N . ILE B 1 123 ? 13.617 -17.141 1.675 1 98.12 123 ILE B N 1
ATOM 3133 C CA . ILE B 1 123 ? 12.391 -16.781 2.375 1 98.12 123 ILE B CA 1
ATOM 3134 C C . ILE B 1 123 ? 12.367 -17.438 3.752 1 98.12 123 ILE B C 1
ATOM 3136 O O . ILE B 1 123 ? 11.953 -16.828 4.734 1 98.12 123 ILE B O 1
ATOM 3140 N N . GLY B 1 124 ? 12.812 -18.656 3.809 1 96.81 124 GLY B N 1
ATOM 3141 C CA . GLY B 1 124 ? 12.789 -19.391 5.062 1 96.81 124 GLY B CA 1
ATOM 3142 C C . GLY B 1 124 ? 13.852 -18.922 6.043 1 96.81 124 GLY B C 1
ATOM 3143 O O . GLY B 1 124 ? 13.664 -19.016 7.258 1 96.81 124 GLY B O 1
ATOM 3144 N N . LYS B 1 125 ? 14.898 -18.281 5.586 1 95.81 125 LYS B N 1
ATOM 3145 C CA . LYS B 1 125 ? 16.062 -18.094 6.441 1 95.81 125 LYS B CA 1
ATOM 3146 C C . LYS B 1 125 ? 16.297 -16.609 6.746 1 95.81 125 LYS B C 1
ATOM 3148 O O . LYS B 1 125 ? 16.859 -16.266 7.789 1 95.81 125 LYS B O 1
ATOM 3153 N N . TYR B 1 126 ? 15.977 -15.773 5.844 1 97.31 126 TYR B N 1
ATOM 3154 C CA . TYR B 1 126 ? 16.391 -14.383 5.953 1 97.31 126 TYR B CA 1
ATOM 3155 C C . TYR B 1 126 ? 15.242 -13.508 6.434 1 97.31 126 TYR B C 1
ATOM 3157 O O . TYR B 1 126 ? 14.094 -13.953 6.508 1 97.31 126 TYR B O 1
ATOM 3165 N N . GLU B 1 127 ? 15.586 -12.352 6.832 1 97.12 127 GLU B N 1
ATOM 3166 C CA . GLU B 1 127 ? 14.68 -11.281 7.227 1 97.12 127 GLU B CA 1
ATOM 3167 C C . GLU B 1 127 ? 15.031 -9.969 6.535 1 97.12 127 GLU B C 1
ATOM 3169 O O . GLU B 1 127 ? 16.016 -9.898 5.789 1 97.12 127 GLU B O 1
ATOM 3174 N N . GLY B 1 128 ? 14.164 -8.953 6.75 1 96.88 128 GLY B N 1
ATOM 3175 C CA . GLY B 1 128 ? 14.5 -7.633 6.25 1 96.88 128 GLY B CA 1
ATOM 3176 C C . GLY B 1 128 ? 14.492 -7.547 4.734 1 96.88 128 GLY B C 1
ATOM 3177 O O . GLY B 1 128 ? 13.695 -8.211 4.074 1 96.88 128 GLY B O 1
ATOM 3178 N N . PRO B 1 129 ? 15.352 -6.688 4.199 1 98 129 PRO B N 1
ATOM 3179 C CA . PRO B 1 129 ? 15.305 -6.414 2.76 1 98 129 PRO B CA 1
ATOM 3180 C C . PRO B 1 129 ? 15.547 -7.66 1.912 1 98 129 PRO B C 1
ATOM 3182 O O . PRO B 1 129 ? 14.945 -7.816 0.848 1 98 129 PRO B O 1
ATOM 3185 N N . ILE B 1 130 ? 16.453 -8.539 2.348 1 98.62 130 ILE B N 1
ATOM 3186 C CA . ILE B 1 130 ? 16.734 -9.758 1.595 1 98.62 130 ILE B CA 1
ATOM 3187 C C . ILE B 1 130 ? 15.469 -10.617 1.522 1 98.62 130 ILE B C 1
ATOM 3189 O O . ILE B 1 130 ? 15.07 -11.055 0.441 1 98.62 130 ILE B O 1
ATOM 3193 N N . TYR B 1 131 ? 14.797 -10.82 2.65 1 98.56 131 TYR B N 1
ATOM 3194 C CA . TYR B 1 131 ? 13.531 -11.555 2.695 1 98.56 131 TYR B CA 1
ATOM 3195 C C . TYR B 1 131 ? 12.477 -10.875 1.833 1 98.56 131 TYR B C 1
ATOM 3197 O O . TYR B 1 131 ? 11.812 -11.531 1.027 1 98.56 131 TYR B O 1
ATOM 3205 N N . ASN B 1 132 ? 12.32 -9.586 2.01 1 98.75 132 ASN B N 1
ATOM 3206 C CA . ASN B 1 132 ? 11.273 -8.836 1.327 1 98.75 132 ASN B CA 1
ATOM 3207 C C . ASN B 1 132 ? 11.367 -8.992 -0.188 1 98.75 132 ASN B C 1
ATOM 3209 O O . ASN B 1 132 ? 10.359 -9.25 -0.851 1 98.75 132 ASN B O 1
ATOM 3213 N N . ASN B 1 133 ? 12.531 -8.852 -0.719 1 98.81 133 ASN B N 1
ATOM 3214 C CA . ASN B 1 133 ? 12.688 -8.914 -2.168 1 98.81 133 ASN B CA 1
ATOM 3215 C C . ASN B 1 133 ? 12.531 -10.344 -2.684 1 98.81 133 ASN B C 1
ATOM 3217 O O . ASN B 1 133 ? 11.914 -10.562 -3.729 1 98.81 133 ASN B O 1
ATOM 3221 N N . ALA B 1 134 ? 13.062 -11.328 -1.956 1 98.88 134 ALA B N 1
ATOM 3222 C CA . ALA B 1 134 ? 12.898 -12.719 -2.359 1 98.88 134 ALA B CA 1
ATOM 3223 C C . ALA B 1 134 ? 11.43 -13.133 -2.322 1 98.88 134 ALA B C 1
ATOM 3225 O O . ALA B 1 134 ? 10.93 -13.75 -3.268 1 98.88 134 ALA B O 1
ATOM 3226 N N . ALA B 1 135 ? 10.805 -12.781 -1.24 1 98.81 135 ALA B N 1
ATOM 3227 C CA . ALA B 1 135 ? 9.398 -13.133 -1.078 1 98.81 135 ALA B CA 1
ATOM 3228 C C . ALA B 1 135 ? 8.539 -12.469 -2.148 1 98.81 135 ALA B C 1
ATOM 3230 O O . ALA B 1 135 ? 7.641 -13.094 -2.717 1 98.81 135 ALA B O 1
ATOM 3231 N N . GLN B 1 136 ? 8.789 -11.227 -2.441 1 98.94 136 GLN B N 1
ATOM 3232 C CA . GLN B 1 136 ? 7.996 -10.508 -3.434 1 98.94 136 GLN B CA 1
ATOM 3233 C C . GLN B 1 136 ? 8.188 -11.102 -4.824 1 98.94 136 GLN B C 1
ATOM 3235 O O . GLN B 1 136 ? 7.254 -11.133 -5.629 1 98.94 136 GLN B O 1
ATOM 3240 N N . ILE B 1 137 ? 9.422 -11.57 -5.168 1 98.94 137 ILE B N 1
ATOM 3241 C CA . ILE B 1 137 ? 9.633 -12.258 -6.434 1 98.94 137 ILE B CA 1
ATOM 3242 C C . ILE B 1 137 ? 8.781 -13.523 -6.48 1 98.94 137 ILE B C 1
ATOM 3244 O O . ILE B 1 137 ? 8.039 -13.75 -7.438 1 98.94 137 ILE B O 1
ATOM 3248 N N . PHE B 1 138 ? 8.867 -14.305 -5.422 1 98.88 138 PHE B N 1
ATOM 3249 C CA . PHE B 1 138 ? 8.125 -15.555 -5.34 1 98.88 138 PHE B CA 1
ATOM 3250 C C . PHE B 1 138 ? 6.625 -15.297 -5.445 1 98.88 138 PHE B C 1
ATOM 3252 O O . PHE B 1 138 ? 5.93 -15.953 -6.223 1 98.88 138 PHE B O 1
ATOM 3259 N N . ASN B 1 139 ? 6.137 -14.344 -4.633 1 98.88 139 ASN B N 1
ATOM 3260 C CA . ASN B 1 139 ? 4.711 -14.023 -4.605 1 98.88 139 ASN B CA 1
ATOM 3261 C C . ASN B 1 139 ? 4.199 -13.617 -5.984 1 98.88 139 ASN B C 1
ATOM 3263 O O . ASN B 1 139 ? 3.133 -14.062 -6.414 1 98.88 139 ASN B O 1
ATOM 3267 N N . HIS B 1 140 ? 4.961 -12.766 -6.672 1 98.94 140 HIS B N 1
ATOM 3268 C CA . HIS B 1 140 ? 4.535 -12.312 -7.992 1 98.94 140 HIS B CA 1
ATOM 3269 C C . HIS B 1 140 ? 4.566 -13.445 -9 1 98.94 140 HIS B C 1
ATOM 3271 O O . HIS B 1 140 ? 3.676 -13.562 -9.844 1 98.94 140 HIS B O 1
ATOM 3277 N N . ASN B 1 141 ? 5.668 -14.266 -8.945 1 98.88 141 ASN B N 1
ATOM 3278 C CA . ASN B 1 141 ? 5.688 -15.445 -9.805 1 98.88 141 ASN B CA 1
ATOM 3279 C C . ASN B 1 141 ? 4.422 -16.281 -9.641 1 98.88 141 ASN B C 1
ATOM 3281 O O . ASN B 1 141 ? 3.791 -16.656 -10.633 1 98.88 141 ASN B O 1
ATOM 3285 N N . PHE B 1 142 ? 4.133 -16.469 -8.375 1 98.81 142 PHE B N 1
ATOM 3286 C CA . PHE B 1 142 ? 2.98 -17.297 -8.039 1 98.81 142 PHE B CA 1
ATOM 3287 C C . PHE B 1 142 ? 1.688 -16.656 -8.516 1 98.81 142 PHE B C 1
ATOM 3289 O O . PHE B 1 142 ? 0.793 -17.344 -9.016 1 98.81 142 PHE B O 1
ATOM 3296 N N . PHE B 1 143 ? 1.558 -15.375 -8.422 1 98.94 143 PHE B N 1
ATOM 3297 C CA . PHE B 1 143 ? 0.4 -14.609 -8.867 1 98.94 143 PHE B CA 1
ATOM 3298 C C . PHE B 1 143 ? 0.22 -14.734 -10.375 1 98.94 143 PHE B C 1
ATOM 3300 O O . PHE B 1 143 ? -0.881 -15.008 -10.852 1 98.94 143 PHE B O 1
ATOM 3307 N N . TRP B 1 144 ? 1.303 -14.492 -11.133 1 98.88 144 TRP B N 1
ATOM 3308 C CA . TRP B 1 144 ? 1.208 -14.523 -12.586 1 98.88 144 TRP B CA 1
ATOM 3309 C C . TRP B 1 144 ? 0.84 -15.922 -13.078 1 98.88 144 TRP B C 1
ATOM 3311 O O . TRP B 1 144 ? 0.076 -16.062 -14.031 1 98.88 144 TRP B O 1
ATOM 3321 N N . LEU B 1 145 ? 1.385 -16.938 -12.422 1 98.75 145 LEU B N 1
ATOM 3322 C CA . LEU B 1 145 ? 1.065 -18.312 -12.789 1 98.75 145 LEU B CA 1
ATOM 3323 C C . LEU B 1 145 ? -0.366 -18.656 -12.398 1 98.75 145 LEU B C 1
ATOM 3325 O O . LEU B 1 145 ? -0.986 -19.531 -13.016 1 98.75 145 LEU B O 1
ATOM 3329 N N . GLY B 1 146 ? -0.894 -17.969 -11.453 1 98.88 146 GLY B N 1
ATOM 3330 C CA . GLY B 1 146 ? -2.207 -18.25 -10.898 1 98.88 146 GLY B CA 1
ATOM 3331 C C . GLY B 1 146 ? -3.342 -17.656 -11.711 1 98.88 146 GLY B C 1
ATOM 3332 O O . GLY B 1 146 ? -4.516 -17.875 -11.406 1 98.88 146 GLY B O 1
ATOM 3333 N N . ILE B 1 147 ? -3.004 -16.953 -12.797 1 98.81 147 ILE B N 1
ATOM 3334 C CA . ILE B 1 147 ? -4.02 -16.391 -13.688 1 98.81 147 ILE B CA 1
ATOM 3335 C C . ILE B 1 147 ? -3.719 -16.781 -15.133 1 98.81 147 ILE B C 1
ATOM 3337 O O . ILE B 1 147 ? -2.578 -17.094 -15.469 1 98.81 147 ILE B O 1
ATOM 3341 N N . LYS B 1 148 ? -4.73 -16.734 -15.977 1 97.56 148 LYS B N 1
ATOM 3342 C CA . LYS B 1 148 ? -4.555 -17.047 -17.391 1 97.56 148 LYS B CA 1
ATOM 3343 C C . LYS B 1 148 ? -5.676 -16.422 -18.234 1 97.56 148 LYS B C 1
ATOM 3345 O O . LYS B 1 148 ? -6.742 -16.109 -17.703 1 97.56 148 LYS B O 1
ATOM 3350 N N . ALA B 1 149 ? -5.477 -16.172 -19.484 1 96.38 149 ALA B N 1
ATOM 3351 C CA . ALA B 1 149 ? -6.371 -15.453 -20.391 1 96.38 149 ALA B CA 1
ATOM 3352 C C . ALA B 1 149 ? -7.762 -16.078 -20.391 1 96.38 149 ALA B C 1
ATOM 3354 O O . ALA B 1 149 ? -8.773 -15.375 -20.297 1 96.38 149 ALA B O 1
ATOM 3355 N N . ASN B 1 150 ? -7.887 -17.375 -20.5 1 95.81 150 ASN B N 1
ATOM 3356 C CA . ASN B 1 150 ? -9.172 -18.062 -20.484 1 95.81 150 ASN B CA 1
ATOM 3357 C C . ASN B 1 150 ? -9.391 -18.797 -19.172 1 95.81 150 ASN B C 1
ATOM 3359 O O . ASN B 1 150 ? -9.82 -19.953 -19.156 1 95.81 150 ASN B O 1
ATOM 3363 N N . GLY B 1 151 ? -9.016 -18.031 -18.125 1 97.5 151 GLY B N 1
ATOM 3364 C CA . GLY B 1 151 ? -9.234 -18.594 -16.812 1 97.5 151 GLY B CA 1
ATOM 3365 C C . GLY B 1 151 ? -10.625 -18.344 -16.266 1 97.5 151 GLY B C 1
ATOM 3366 O O . GLY B 1 151 ? -11.523 -17.953 -17.016 1 97.5 151 GLY B O 1
ATOM 3367 N N . GLY B 1 152 ? -10.766 -18.641 -15.008 1 97.75 152 GLY B N 1
ATOM 3368 C CA . GLY B 1 152 ? -12.023 -18.391 -14.312 1 97.75 152 GLY B CA 1
ATOM 3369 C C . GLY B 1 152 ? -13.008 -19.531 -14.43 1 97.75 152 GLY B C 1
ATOM 3370 O O . GLY B 1 152 ? -12.609 -20.703 -14.477 1 97.75 152 GLY B O 1
ATOM 3371 N N . GLY B 1 153 ? -14.195 -19.219 -14.328 1 96.75 153 GLY B N 1
ATOM 3372 C CA . GLY B 1 153 ? -15.211 -20.266 -14.234 1 96.75 153 GLY B CA 1
ATOM 3373 C C . GLY B 1 153 ? -15.195 -21 -12.906 1 96.75 153 GLY B C 1
ATOM 3374 O O . GLY B 1 153 ? -14.68 -20.484 -11.914 1 96.75 153 GLY B O 1
ATOM 3375 N N . LYS B 1 154 ? -15.859 -22.141 -12.945 1 97.88 154 LYS B N 1
ATOM 3376 C CA . LYS B 1 154 ? -15.891 -22.953 -11.734 1 97.88 154 LYS B CA 1
ATOM 3377 C C . LYS B 1 154 ? -14.648 -23.828 -11.633 1 97.88 154 LYS B C 1
ATOM 3379 O O . LYS B 1 154 ? -14.125 -24.297 -12.648 1 97.88 154 LYS B O 1
ATOM 3384 N N . PRO B 1 155 ? -14.203 -23.938 -10.344 1 98.56 155 PRO B N 1
ATOM 3385 C CA . PRO B 1 155 ? -13.102 -24.891 -10.188 1 98.56 155 PRO B CA 1
ATOM 3386 C C . PRO B 1 155 ? -13.477 -26.312 -10.617 1 98.56 155 PRO B C 1
ATOM 3388 O O . PRO B 1 155 ? -14.656 -26.656 -10.633 1 98.56 155 PRO B O 1
ATOM 3391 N N . TYR B 1 156 ? -12.523 -27.062 -10.977 1 98.19 156 TYR B N 1
ATOM 3392 C CA . TYR B 1 156 ? -12.688 -28.469 -11.328 1 98.19 156 TYR B CA 1
ATOM 3393 C C . TYR B 1 156 ? -11.523 -29.297 -10.80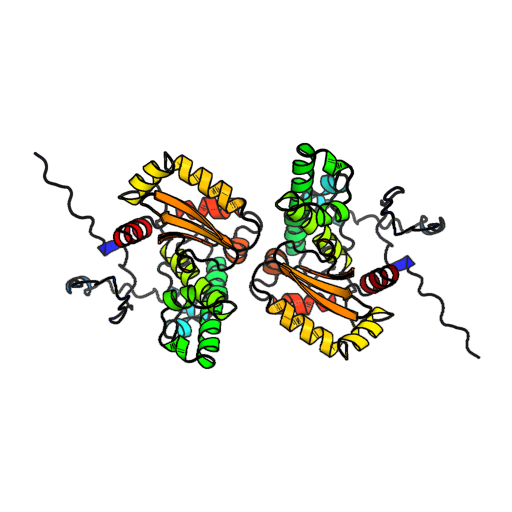5 1 98.19 156 TYR B C 1
ATOM 3395 O O . TYR B 1 156 ? -10.523 -28.75 -10.328 1 98.19 156 TYR B O 1
ATOM 3403 N N . GLY B 1 157 ? -11.695 -30.625 -10.773 1 97.75 157 GLY B N 1
ATOM 3404 C CA . GLY B 1 157 ? -10.641 -31.484 -10.266 1 97.75 157 GLY B CA 1
ATOM 3405 C C . GLY B 1 157 ? -10.539 -31.469 -8.758 1 97.75 157 GLY B C 1
ATOM 3406 O O . GLY B 1 157 ? -11.539 -31.266 -8.062 1 97.75 157 GLY B O 1
ATOM 3407 N N . VAL B 1 158 ? -9.352 -31.734 -8.227 1 98 158 VAL B N 1
ATOM 3408 C CA . VAL B 1 158 ? -9.117 -31.906 -6.801 1 98 158 VAL B CA 1
ATOM 3409 C C . VAL B 1 158 ? -9.406 -30.594 -6.07 1 98 158 VAL B C 1
ATOM 3411 O O . VAL B 1 158 ? -9.93 -30.594 -4.953 1 98 158 VAL B O 1
ATOM 3414 N N . VAL B 1 159 ? -9.156 -29.453 -6.656 1 98.62 159 VAL B N 1
ATOM 3415 C CA . VAL B 1 159 ? -9.336 -28.172 -5.996 1 98.62 159 VAL B CA 1
ATOM 3416 C C . VAL B 1 159 ? -10.82 -27.906 -5.77 1 98.62 159 VAL B C 1
ATOM 3418 O O . VAL B 1 159 ? -11.211 -27.312 -4.758 1 98.62 159 VAL B O 1
ATOM 3421 N N . LYS B 1 160 ? -11.641 -28.312 -6.73 1 98.62 160 LYS B N 1
ATOM 3422 C CA . LYS B 1 160 ? -13.086 -28.188 -6.527 1 98.62 160 LYS B CA 1
ATOM 3423 C C . LYS B 1 160 ? -13.523 -28.922 -5.266 1 98.62 160 LYS B C 1
ATOM 3425 O O . LYS B 1 160 ? -14.219 -28.359 -4.418 1 98.62 160 LYS B O 1
ATOM 3430 N N . ASP B 1 161 ? -13.109 -30.188 -5.18 1 98.31 161 ASP B N 1
ATOM 3431 C CA . ASP B 1 161 ? -13.492 -31.031 -4.047 1 98.31 161 ASP B CA 1
ATOM 3432 C C . ASP B 1 161 ? -13.008 -30.422 -2.73 1 98.31 161 ASP B C 1
ATOM 3434 O O . ASP B 1 161 ? -13.758 -30.375 -1.755 1 98.31 161 ASP B O 1
ATOM 3438 N N . LYS B 1 162 ? -11.789 -29.953 -2.754 1 98.38 162 LYS B N 1
ATOM 3439 C CA . LYS B 1 162 ? -11.211 -29.391 -1.533 1 98.38 162 LYS B CA 1
ATOM 3440 C C . LYS B 1 162 ? -11.898 -28.094 -1.142 1 98.38 162 LYS B C 1
ATOM 3442 O O . LYS B 1 162 ? -12.055 -27.797 0.046 1 98.38 162 LYS B O 1
ATOM 3447 N N . ILE B 1 163 ? -12.25 -27.25 -2.105 1 98.75 163 ILE B N 1
ATOM 3448 C CA . ILE B 1 163 ? -12.977 -26.016 -1.834 1 98.75 163 ILE B CA 1
ATOM 3449 C C . ILE B 1 163 ? -14.328 -26.344 -1.206 1 98.75 163 ILE B C 1
ATOM 3451 O O . ILE B 1 163 ? -14.719 -25.734 -0.206 1 98.75 163 ILE B O 1
ATOM 3455 N N . GLU B 1 164 ? -14.977 -27.328 -1.775 1 98.38 164 GLU B N 1
ATOM 3456 C CA . GLU B 1 164 ? -16.281 -27.703 -1.245 1 98.38 164 GLU B CA 1
ATOM 3457 C C . GLU B 1 164 ? -16.156 -28.297 0.157 1 98.38 164 GLU B C 1
ATOM 3459 O O . GLU B 1 164 ? -17 -28.031 1.021 1 98.38 164 GLU B O 1
ATOM 3464 N N . GLU B 1 165 ? -15.148 -29.016 0.349 1 98.25 165 GLU B N 1
ATOM 3465 C CA . GLU B 1 165 ? -14.898 -29.594 1.663 1 98.25 165 GLU B CA 1
ATOM 3466 C C . GLU B 1 165 ? -14.617 -28.516 2.701 1 98.25 165 GLU B C 1
ATOM 3468 O O . GLU B 1 165 ? -15.086 -28.594 3.836 1 98.25 165 GLU B O 1
ATOM 3473 N N . SER B 1 166 ? -13.875 -27.547 2.326 1 98.62 166 SER B N 1
ATOM 3474 C CA . SER B 1 166 ? -13.352 -26.578 3.289 1 98.62 166 SER B CA 1
ATOM 3475 C C . SER B 1 166 ? -14.289 -25.375 3.434 1 98.62 166 SER B C 1
ATOM 3477 O O . SER B 1 166 ? -14.344 -24.75 4.496 1 98.62 166 SER B O 1
ATOM 3479 N N . PHE B 1 167 ? -15.047 -25.031 2.359 1 98.62 167 PHE B N 1
ATOM 3480 C CA . PHE B 1 167 ? -15.82 -23.797 2.361 1 98.62 167 PHE B CA 1
ATOM 3481 C C . PHE B 1 167 ? -17.281 -24.062 2.033 1 98.62 167 PHE B C 1
ATOM 3483 O O . PHE B 1 167 ? -18.062 -23.125 1.842 1 98.62 167 PHE B O 1
ATOM 3490 N N . THR B 1 168 ? -17.703 -25.266 1.942 1 98.19 168 THR B N 1
ATOM 3491 C CA . THR B 1 168 ? -19.062 -25.734 1.705 1 98.19 168 THR B CA 1
ATOM 3492 C C . THR B 1 168 ? -19.391 -25.688 0.216 1 98.19 168 THR B C 1
ATOM 3494 O O . THR B 1 168 ? -19.938 -26.656 -0.331 1 98.19 168 THR B O 1
ATOM 3497 N N . SER B 1 169 ? -19.156 -24.609 -0.442 1 98.31 169 SER B N 1
ATOM 3498 C CA . SER B 1 169 ? -19.391 -24.453 -1.876 1 98.31 169 SER B CA 1
ATOM 3499 C C . SER B 1 169 ? -18.438 -23.438 -2.488 1 98.31 169 SER B C 1
ATOM 3501 O O . SER B 1 169 ? -17.797 -22.656 -1.769 1 98.31 169 SER B O 1
ATOM 3503 N N . PHE B 1 170 ? -18.344 -23.484 -3.773 1 98.5 170 PHE B N 1
ATOM 3504 C CA . PHE B 1 170 ? -17.531 -22.5 -4.477 1 98.5 170 PHE B CA 1
ATOM 3505 C C . PHE B 1 170 ? -18.062 -21.094 -4.262 1 98.5 170 PHE B C 1
ATOM 3507 O O . PHE B 1 170 ? -17.297 -20.141 -4.09 1 98.5 170 PHE B O 1
ATOM 3514 N N . GLU B 1 171 ? -19.391 -20.969 -4.344 1 98.44 171 GLU B N 1
ATOM 3515 C CA . GLU B 1 171 ? -20.016 -19.672 -4.129 1 98.44 171 GLU B CA 1
ATOM 3516 C C . GLU B 1 171 ? -19.672 -19.109 -2.752 1 98.44 171 GLU B C 1
ATOM 3518 O O . GLU B 1 171 ? -19.375 -17.922 -2.617 1 98.44 171 GLU B O 1
ATOM 3523 N N . ASN B 1 172 ? -19.75 -19.953 -1.816 1 98.69 172 ASN B N 1
ATOM 3524 C CA . ASN B 1 172 ? -19.406 -19.547 -0.463 1 98.69 172 ASN B CA 1
ATOM 3525 C C . ASN B 1 172 ? -17.922 -19.172 -0.358 1 98.69 172 ASN B C 1
ATOM 3527 O O . ASN B 1 172 ? -17.578 -18.188 0.293 1 98.69 172 ASN B O 1
ATOM 3531 N N . PHE B 1 173 ? -17.031 -20.016 -0.901 1 98.81 173 PHE B N 1
ATOM 3532 C CA . PHE B 1 173 ? -15.602 -19.719 -0.957 1 98.81 173 PHE B CA 1
ATOM 3533 C C . PHE B 1 173 ? -15.352 -18.344 -1.551 1 98.81 173 PHE B C 1
ATOM 3535 O O . PHE B 1 173 ? -14.602 -17.547 -0.983 1 98.81 173 PHE B O 1
ATOM 3542 N N . ARG B 1 174 ? -15.969 -18.047 -2.689 1 98.56 174 ARG B N 1
ATOM 3543 C CA . ARG B 1 174 ? -15.797 -16.781 -3.389 1 98.56 174 ARG B CA 1
ATOM 3544 C C . ARG B 1 174 ? -16.219 -15.609 -2.506 1 98.56 174 ARG B C 1
ATOM 3546 O O . ARG B 1 174 ? -15.531 -14.586 -2.465 1 98.56 174 ARG B O 1
ATOM 3553 N N . GLU B 1 175 ? -17.312 -15.773 -1.85 1 98.56 175 GLU B N 1
ATOM 3554 C CA . GLU B 1 175 ? -17.812 -14.719 -0.977 1 98.56 175 GLU B CA 1
ATOM 3555 C C . GLU B 1 175 ? -16.859 -14.445 0.177 1 98.56 175 GLU B C 1
ATOM 3557 O O . GLU B 1 175 ? -16.562 -13.289 0.481 1 98.56 175 GLU B O 1
ATOM 3562 N N . ILE B 1 176 ? -16.422 -15.477 0.838 1 98.81 176 ILE B N 1
ATOM 3563 C CA . ILE B 1 176 ? -15.5 -15.344 1.96 1 98.81 176 ILE B CA 1
ATOM 3564 C C . ILE B 1 176 ? -14.188 -14.727 1.481 1 98.81 176 ILE B C 1
ATOM 3566 O O . ILE B 1 176 ? -13.656 -13.812 2.117 1 98.81 176 ILE B O 1
ATOM 3570 N N . PHE B 1 177 ? -13.688 -15.211 0.369 1 98.81 177 PHE B N 1
ATOM 3571 C CA . PHE B 1 177 ? -12.445 -14.719 -0.212 1 98.81 177 PHE B CA 1
ATOM 3572 C C . PHE B 1 177 ? -12.531 -13.219 -0.497 1 98.81 177 PHE B C 1
ATOM 3574 O O . PHE B 1 177 ? -11.656 -12.453 -0.1 1 98.81 177 PHE B O 1
ATOM 3581 N N . LEU B 1 178 ? -13.609 -12.82 -1.194 1 98.69 178 LEU B N 1
ATOM 3582 C CA . LEU B 1 178 ? -13.82 -11.422 -1.544 1 98.69 178 LEU B CA 1
ATOM 3583 C C . LEU B 1 178 ? -13.883 -10.547 -0.292 1 98.69 178 LEU B C 1
ATOM 3585 O O . LEU B 1 178 ? -13.227 -9.508 -0.219 1 98.69 178 LEU B O 1
ATOM 3589 N N . LYS B 1 179 ? -14.609 -10.984 0.651 1 98.38 179 LYS B N 1
ATOM 3590 C CA . LYS B 1 179 ? -14.797 -10.227 1.886 1 98.38 179 LYS B CA 1
ATOM 3591 C C . LYS B 1 179 ? -13.484 -10.047 2.631 1 98.38 179 LYS B C 1
ATOM 3593 O O . LYS B 1 179 ? -13.109 -8.93 2.99 1 98.38 179 LYS B O 1
ATOM 3598 N N . GLU B 1 180 ? -12.75 -11.086 2.818 1 98.44 180 GLU B N 1
ATOM 3599 C CA . GLU B 1 180 ? -11.539 -11.039 3.631 1 98.44 180 GLU B CA 1
ATOM 3600 C C . GLU B 1 180 ? -10.414 -10.312 2.898 1 98.44 180 GLU B C 1
ATOM 3602 O O . GLU B 1 180 ? -9.672 -9.531 3.502 1 98.44 180 GLU B O 1
ATOM 3607 N N . ALA B 1 181 ? -10.297 -10.602 1.641 1 98.56 181 ALA B N 1
ATOM 3608 C CA . ALA B 1 181 ? -9.258 -9.938 0.856 1 98.56 181 ALA B CA 1
ATOM 3609 C C . ALA B 1 181 ? -9.508 -8.43 0.775 1 98.56 181 ALA B C 1
ATOM 3611 O O . ALA B 1 181 ? -8.57 -7.637 0.834 1 98.56 181 ALA B O 1
ATOM 3612 N N . SER B 1 182 ? -10.75 -8.031 0.62 1 98.06 182 SER B N 1
ATOM 3613 C CA . SER B 1 182 ? -11.094 -6.621 0.542 1 98.06 182 SER B CA 1
ATOM 3614 C C . SER B 1 182 ? -10.836 -5.914 1.869 1 98.06 182 SER B C 1
ATOM 3616 O O . SER B 1 182 ? -10.531 -4.719 1.895 1 98.06 182 SER B O 1
ATOM 3618 N N . ALA B 1 183 ? -10.906 -6.656 2.938 1 96.56 183 ALA B N 1
ATOM 3619 C CA . ALA B 1 183 ? -10.859 -6.055 4.27 1 96.56 183 ALA B CA 1
ATOM 3620 C C . ALA B 1 183 ? -9.422 -5.957 4.773 1 96.56 183 ALA B C 1
ATOM 3622 O O . ALA B 1 183 ? -9.164 -5.352 5.816 1 96.56 183 ALA B O 1
ATOM 3623 N N . HIS B 1 184 ? -8.508 -6.598 4.098 1 97.44 184 HIS B N 1
ATOM 3624 C CA . HIS B 1 184 ? -7.117 -6.547 4.531 1 97.44 184 HIS B CA 1
ATOM 3625 C C . HIS B 1 184 ? -6.609 -5.113 4.598 1 97.44 184 HIS B C 1
ATOM 3627 O O . HIS B 1 184 ? -6.668 -4.383 3.602 1 97.44 184 HIS B O 1
ATOM 3633 N N . PHE B 1 185 ? -6.129 -4.715 5.766 1 97.44 185 PHE B N 1
ATOM 3634 C CA . PHE B 1 185 ? -5.625 -3.355 5.926 1 97.44 185 PHE B CA 1
ATOM 3635 C C . PHE B 1 185 ? -4.152 -3.275 5.539 1 97.44 185 PHE B C 1
ATOM 3637 O O . PHE B 1 185 ? -3.32 -3.99 6.102 1 97.44 185 PHE B O 1
ATOM 3644 N N . GLY B 1 186 ? -3.877 -2.373 4.555 1 97.12 186 GLY B N 1
ATOM 3645 C CA . GLY B 1 186 ? -2.492 -2.18 4.16 1 97.12 186 GLY B CA 1
ATOM 3646 C C . GLY B 1 186 ? -2.09 -3.018 2.961 1 97.12 186 GLY B C 1
ATOM 3647 O O . GLY B 1 186 ? -2.947 -3.572 2.27 1 97.12 186 GLY B O 1
ATOM 3648 N N . SER B 1 187 ? -0.843 -3.055 2.668 1 98.12 187 SER B N 1
ATOM 3649 C CA . SER B 1 187 ? -0.292 -3.846 1.573 1 98.12 187 SER B CA 1
ATOM 3650 C C . SER B 1 187 ? -0.189 -5.32 1.953 1 98.12 187 SER B C 1
ATOM 3652 O O . SER B 1 187 ? 0.03 -5.652 3.121 1 98.12 187 SER B O 1
ATOM 3654 N N . GLY B 1 188 ? -0.376 -6.145 0.94 1 98.5 188 GLY B N 1
ATOM 3655 C CA . GLY B 1 188 ? -0.216 -7.551 1.27 1 98.5 188 GLY B CA 1
ATOM 3656 C C . GLY B 1 188 ? -0.712 -8.477 0.178 1 98.5 188 GLY B C 1
ATOM 3657 O O . GLY B 1 188 ? -0.733 -8.109 -0.998 1 98.5 188 GLY B O 1
ATOM 3658 N N . TRP B 1 189 ? -0.963 -9.695 0.633 1 98.81 189 TRP B N 1
ATOM 3659 C CA . TRP B 1 189 ? -1.353 -10.805 -0.236 1 98.81 189 TRP B CA 1
ATOM 3660 C C . TRP B 1 189 ? -2.432 -11.656 0.42 1 98.81 189 TRP B C 1
ATOM 3662 O O . TRP B 1 189 ? -2.377 -11.922 1.624 1 98.81 189 TRP B O 1
ATOM 3672 N N . THR B 1 190 ? -3.375 -12.094 -0.333 1 98.88 190 THR B N 1
ATOM 3673 C CA . THR B 1 190 ? -4.297 -13.133 0.12 1 98.88 190 THR B CA 1
ATOM 3674 C C . THR B 1 190 ? -3.973 -14.469 -0.535 1 98.88 190 THR B C 1
ATOM 3676 O O . THR B 1 190 ? -3.951 -14.578 -1.763 1 98.88 190 THR B O 1
ATOM 3679 N N . TRP B 1 191 ? -3.736 -15.453 0.285 1 98.81 191 TRP B N 1
ATOM 3680 C CA . TRP B 1 191 ? -3.326 -16.781 -0.172 1 98.81 191 TRP B CA 1
ATOM 3681 C C . TRP B 1 191 ? -4.418 -17.812 0.093 1 98.81 191 TRP B C 1
ATOM 3683 O O . TRP B 1 191 ? -5.043 -17.797 1.155 1 98.81 191 TRP B O 1
ATOM 3693 N N . LEU B 1 192 ? -4.66 -18.609 -0.879 1 98.88 192 LEU B N 1
ATOM 3694 C CA . LEU B 1 192 ? -5.234 -19.922 -0.63 1 98.88 192 LEU B CA 1
ATOM 3695 C C . LEU B 1 192 ? -4.141 -20.953 -0.346 1 98.88 192 LEU B C 1
ATOM 3697 O O . LEU B 1 192 ? -3.246 -21.156 -1.172 1 98.88 192 LEU B O 1
ATOM 3701 N N . ILE B 1 193 ? -4.164 -21.531 0.801 1 98.69 193 ILE B N 1
ATOM 3702 C CA . ILE B 1 193 ? -3.158 -22.516 1.187 1 98.69 193 ILE B CA 1
ATOM 3703 C C . ILE B 1 193 ? -3.838 -23.828 1.591 1 98.69 193 ILE B C 1
ATOM 3705 O O . ILE B 1 193 ? -5.051 -23.859 1.816 1 98.69 193 ILE B O 1
ATOM 3709 N N . ILE B 1 194 ? -3.094 -24.859 1.636 1 98.38 194 ILE B N 1
ATOM 3710 C CA . ILE B 1 194 ? -3.586 -26.109 2.193 1 98.38 194 ILE B CA 1
ATOM 3711 C C . ILE B 1 194 ? -2.744 -26.5 3.406 1 98.38 194 ILE B C 1
ATOM 3713 O O . ILE B 1 194 ? -1.512 -26.469 3.354 1 98.38 194 ILE B O 1
ATOM 3717 N N . LYS B 1 195 ? -3.367 -26.719 4.465 1 96.19 195 LYS B N 1
ATOM 3718 C CA . LYS B 1 195 ? -2.779 -27.172 5.719 1 96.19 195 LYS B CA 1
ATOM 3719 C C . LYS B 1 195 ? -3.623 -28.281 6.352 1 96.19 195 LYS B C 1
ATOM 3721 O O . LYS B 1 195 ? -4.836 -28.141 6.5 1 96.19 195 LYS B O 1
ATOM 3726 N N . ASP B 1 196 ? -2.99 -29.391 6.695 1 94.56 196 ASP B N 1
ATOM 3727 C CA . ASP B 1 196 ? -3.684 -30.516 7.301 1 94.56 196 ASP B CA 1
ATOM 3728 C C . ASP B 1 196 ? -4.883 -30.953 6.453 1 94.56 196 ASP B C 1
ATOM 3730 O O . ASP B 1 196 ? -5.992 -31.094 6.969 1 94.56 196 ASP B O 1
ATOM 3734 N N . GLU B 1 197 ? -4.715 -30.938 5.168 1 94.25 197 GLU B N 1
ATOM 3735 C CA . GLU B 1 197 ? -5.641 -31.453 4.164 1 94.25 197 GLU B CA 1
ATOM 3736 C C . GLU B 1 197 ? -6.855 -30.547 4.016 1 94.25 197 GLU B C 1
ATOM 3738 O O . GLU B 1 197 ? -7.848 -30.922 3.391 1 94.25 197 GLU B O 1
ATOM 3743 N N . LYS B 1 198 ? -6.746 -29.391 4.566 1 97.5 198 LYS B N 1
ATOM 3744 C CA . LYS B 1 198 ? -7.832 -28.422 4.441 1 97.5 198 LYS B CA 1
ATOM 3745 C C . LYS B 1 198 ? -7.344 -27.125 3.814 1 97.5 198 LYS B C 1
ATOM 3747 O O . LYS B 1 198 ? -6.246 -26.656 4.117 1 97.5 198 LYS B O 1
ATOM 3752 N N . LEU B 1 199 ? -8.211 -26.609 2.947 1 98.69 199 LEU B N 1
ATOM 3753 C CA . LEU B 1 199 ? -7.902 -25.297 2.387 1 98.69 199 LEU B CA 1
ATOM 3754 C C . LEU B 1 199 ? -8.25 -24.188 3.373 1 98.69 199 LEU B C 1
ATOM 3756 O O . LEU B 1 199 ? -9.273 -24.266 4.055 1 98.69 199 LEU B O 1
ATOM 3760 N N . LYS B 1 200 ? -7.379 -23.25 3.424 1 98.44 200 LYS B N 1
ATOM 3761 C CA . LYS B 1 200 ? -7.555 -22.078 4.277 1 98.44 200 LYS B CA 1
ATOM 3762 C C . LYS B 1 200 ? -7.09 -20.812 3.57 1 98.44 200 LYS B C 1
ATOM 3764 O O . LYS B 1 200 ? -6.301 -20.875 2.625 1 98.44 200 LYS B O 1
ATOM 3769 N N . LEU B 1 201 ? -7.637 -19.703 4.008 1 98.69 201 LEU B N 1
ATOM 3770 C CA . LEU B 1 201 ? -7.133 -18.422 3.553 1 98.69 201 LEU B CA 1
ATOM 3771 C C . LEU B 1 201 ? -6.086 -17.875 4.516 1 98.69 201 LEU B C 1
ATOM 3773 O O . LEU B 1 201 ? -6.238 -17.984 5.734 1 98.69 201 LEU B O 1
ATOM 3777 N N . TYR B 1 202 ? -4.988 -17.438 3.984 1 98.06 202 TYR B N 1
ATOM 3778 C CA . TYR B 1 202 ? -3.924 -16.766 4.719 1 98.06 202 TYR B CA 1
ATOM 3779 C C . TYR B 1 202 ? -3.684 -15.359 4.172 1 98.06 202 TYR B C 1
ATOM 3781 O O . TYR B 1 202 ? -3.408 -15.188 2.982 1 98.06 202 TYR B O 1
ATOM 3789 N N . HIS B 1 203 ? -3.857 -14.375 5.039 1 98.06 203 HIS B N 1
ATOM 3790 C CA . HIS B 1 203 ? -3.66 -12.984 4.645 1 98.06 203 HIS B CA 1
ATOM 3791 C C . HIS B 1 203 ? -2.309 -12.461 5.125 1 98.06 203 HIS B C 1
ATOM 3793 O O . HIS B 1 203 ? -2.127 -12.195 6.312 1 98.06 203 HIS B O 1
ATOM 3799 N N . GLY B 1 204 ? -1.432 -12.383 4.188 1 97.81 204 GLY B N 1
ATOM 3800 C CA . GLY B 1 204 ? -0.081 -11.945 4.504 1 97.81 204 GLY B CA 1
ATOM 3801 C C . GLY B 1 204 ? 0.121 -10.453 4.328 1 97.81 204 GLY B C 1
ATOM 3802 O O . GLY B 1 204 ? -0.259 -9.891 3.299 1 97.81 204 GLY B O 1
ATOM 3803 N N . HIS B 1 205 ? 0.722 -9.898 5.316 1 97.88 205 HIS B N 1
ATOM 3804 C CA . HIS B 1 205 ? 1.01 -8.469 5.273 1 97.88 205 HIS B CA 1
ATOM 3805 C C . HIS B 1 205 ? 2.291 -8.195 4.492 1 97.88 205 HIS B C 1
ATOM 3807 O O . HIS B 1 205 ? 3.27 -8.93 4.613 1 97.88 205 HIS B O 1
ATOM 3813 N N . ASP B 1 206 ? 2.332 -7.094 3.682 1 98.12 206 ASP B N 1
ATOM 3814 C CA . ASP B 1 206 ? 3.49 -6.68 2.895 1 98.12 206 ASP B CA 1
ATOM 3815 C C . ASP B 1 206 ? 4.031 -7.844 2.062 1 98.12 206 ASP B C 1
ATOM 3817 O O . ASP B 1 206 ? 3.346 -8.344 1.169 1 98.12 206 ASP B O 1
ATOM 3821 N N . ALA B 1 207 ? 5.184 -8.391 2.457 1 98.5 207 ALA B N 1
ATOM 3822 C CA . ALA B 1 207 ? 5.824 -9.422 1.646 1 98.5 207 ALA B CA 1
ATOM 3823 C C . ALA B 1 207 ? 5.57 -10.812 2.223 1 98.5 207 ALA B C 1
ATOM 3825 O O . ALA B 1 207 ? 6.188 -11.789 1.799 1 98.5 207 ALA B O 1
ATOM 3826 N N . ASP B 1 208 ? 4.68 -10.906 3.127 1 98.06 208 ASP B N 1
ATOM 3827 C CA . ASP B 1 208 ? 4.449 -12.18 3.811 1 98.06 208 ASP B CA 1
ATOM 3828 C C . ASP B 1 208 ? 4.168 -13.297 2.809 1 98.06 208 ASP B C 1
ATOM 3830 O O . ASP B 1 208 ? 3.473 -13.086 1.812 1 98.06 208 ASP B O 1
ATOM 3834 N N . ASN B 1 209 ? 4.668 -14.406 3.15 1 97.75 209 ASN B N 1
ATOM 3835 C CA . ASN B 1 209 ? 4.676 -15.617 2.33 1 97.75 209 ASN B CA 1
ATOM 3836 C C . ASN B 1 209 ? 4.461 -16.875 3.172 1 97.75 209 ASN B C 1
ATOM 3838 O O . ASN B 1 209 ? 5.09 -17.031 4.219 1 97.75 209 ASN B O 1
ATOM 3842 N N . PRO B 1 210 ? 3.625 -17.719 2.777 1 97.12 210 PRO B N 1
ATOM 3843 C CA . PRO B 1 210 ? 3.273 -18.859 3.617 1 97.12 210 PRO B CA 1
ATOM 3844 C C . PRO B 1 210 ? 4.453 -19.812 3.857 1 97.12 210 PRO B C 1
ATOM 3846 O O . PRO B 1 210 ? 4.422 -20.609 4.789 1 97.12 210 PRO B O 1
ATOM 3849 N N . ILE B 1 211 ? 5.52 -19.75 3.068 1 95 211 ILE B N 1
ATOM 3850 C CA . ILE B 1 211 ? 6.688 -20.609 3.219 1 95 211 ILE B CA 1
ATOM 3851 C C . ILE B 1 211 ? 7.438 -20.234 4.496 1 95 211 ILE B C 1
ATOM 3853 O O . ILE B 1 211 ? 8 -21.109 5.164 1 95 211 ILE B O 1
ATOM 3857 N N . LYS B 1 212 ? 7.766 -18.953 4.84 1 91.81 212 LYS B N 1
ATOM 3858 C CA . LYS B 1 212 ? 8.578 -18.453 5.945 1 91.81 212 LYS B CA 1
ATOM 3859 C C . LYS B 1 212 ? 8.172 -19.094 7.266 1 91.81 212 LYS B C 1
ATOM 3861 O O . LYS B 1 212 ? 9.023 -19.531 8.039 1 91.81 212 LYS B O 1
ATOM 3866 N N . SER B 1 213 ? 7.055 -19.422 7.637 1 86.69 213 SER B N 1
ATOM 3867 C CA . SER B 1 213 ? 6.648 -20 8.914 1 86.69 213 SER B CA 1
ATOM 3868 C C . SER B 1 213 ? 5.824 -21.281 8.711 1 86.69 213 SER B C 1
ATOM 3870 O O . SER B 1 213 ? 5.094 -21.703 9.609 1 86.69 213 SER B O 1
ATOM 3872 N N . LYS B 1 214 ? 5.977 -21.766 7.613 1 92.12 214 LYS B N 1
ATOM 3873 C CA . LYS B 1 214 ? 5.312 -23.016 7.281 1 92.12 214 LYS B CA 1
ATOM 3874 C C . LYS B 1 214 ? 3.826 -22.969 7.625 1 92.12 214 LYS B C 1
ATOM 3876 O O . LYS B 1 214 ? 3.303 -23.875 8.281 1 92.12 214 LYS B O 1
ATOM 3881 N N . VAL B 1 215 ? 3.293 -21.891 7.258 1 94.75 215 VAL B N 1
ATOM 3882 C CA . VAL B 1 215 ? 1.885 -21.656 7.547 1 94.75 215 VAL B CA 1
ATOM 3883 C C . VAL B 1 215 ? 1.021 -22.672 6.801 1 94.75 215 VAL B C 1
ATOM 3885 O O . VAL B 1 215 ? -0.034 -23.078 7.293 1 94.75 215 VAL B O 1
ATOM 3888 N N . GLY B 1 216 ? 1.44 -23.109 5.629 1 96.44 216 GLY B N 1
ATOM 3889 C CA . GLY B 1 216 ? 0.756 -24.016 4.727 1 96.44 216 GLY B CA 1
ATOM 3890 C C . GLY B 1 216 ? 1.342 -24.016 3.326 1 96.44 216 GLY B C 1
ATOM 3891 O O . GLY B 1 216 ? 2.176 -23.172 2.996 1 96.44 216 GLY B O 1
ATOM 3892 N N . HIS B 1 217 ? 0.953 -25.016 2.59 1 97.38 217 HIS B N 1
ATOM 3893 C CA . HIS B 1 217 ? 1.41 -25.109 1.207 1 97.38 217 HIS B CA 1
ATOM 3894 C C . HIS B 1 217 ? 0.606 -24.188 0.302 1 97.38 217 HIS B C 1
ATOM 3896 O O . HIS B 1 217 ? -0.625 -24.25 0.271 1 97.38 217 HIS B O 1
ATOM 3902 N N . PRO B 1 218 ? 1.254 -23.281 -0.446 1 98.31 218 PRO B N 1
ATOM 3903 C CA . PRO B 1 218 ? 0.535 -22.328 -1.293 1 98.31 218 PRO B CA 1
ATOM 3904 C C . PRO B 1 218 ? -0.208 -23 -2.443 1 98.31 218 PRO B C 1
ATOM 3906 O O . PRO B 1 218 ? 0.328 -23.922 -3.078 1 98.31 218 PRO B O 1
ATOM 3909 N N . ILE B 1 219 ? -1.408 -22.547 -2.736 1 98.81 219 ILE B N 1
ATOM 3910 C CA . ILE B 1 219 ? -2.23 -23.094 -3.816 1 98.81 219 ILE B CA 1
ATOM 3911 C C . ILE B 1 219 ? -2.494 -22 -4.852 1 98.81 219 ILE B C 1
ATOM 3913 O O . ILE B 1 219 ? -2.277 -22.203 -6.051 1 98.81 219 ILE B O 1
ATOM 3917 N N . LEU B 1 220 ? -3.031 -20.812 -4.418 1 98.81 220 LEU B N 1
ATOM 3918 C CA . LEU B 1 220 ? -3.273 -19.625 -5.211 1 98.81 220 LEU B CA 1
ATOM 3919 C C . LEU B 1 220 ? -3.012 -18.359 -4.387 1 98.81 220 LEU B C 1
ATOM 3921 O O . LEU B 1 220 ? -3.008 -18.406 -3.154 1 98.81 220 LEU B O 1
ATOM 3925 N N . THR B 1 221 ? -2.801 -17.234 -5.105 1 98.88 221 THR B N 1
ATOM 3926 C CA . THR B 1 221 ? -2.678 -15.984 -4.379 1 98.88 221 THR B CA 1
ATOM 3927 C C . THR B 1 221 ? -3.15 -14.812 -5.238 1 98.88 221 THR B C 1
ATOM 3929 O O . THR B 1 221 ? -3.168 -14.906 -6.465 1 98.88 221 THR B O 1
ATOM 3932 N N . ILE B 1 222 ? -3.545 -13.766 -4.59 1 98.94 222 ILE B N 1
ATOM 3933 C CA . ILE B 1 222 ? -3.82 -12.492 -5.246 1 98.94 222 ILE B CA 1
ATOM 3934 C C . ILE B 1 222 ? -3.021 -11.383 -4.57 1 98.94 222 ILE B C 1
ATOM 3936 O O . ILE B 1 222 ? -2.883 -11.367 -3.346 1 98.94 222 ILE B O 1
ATOM 3940 N N . ASP B 1 223 ? -2.412 -10.562 -5.402 1 98.94 223 ASP B N 1
ATOM 3941 C CA . ASP B 1 223 ? -1.714 -9.367 -4.953 1 98.94 223 ASP B CA 1
ATOM 3942 C C . ASP B 1 223 ? -2.701 -8.266 -4.578 1 98.94 223 ASP B C 1
ATOM 3944 O O . ASP B 1 223 ? -3.465 -7.793 -5.426 1 98.94 223 ASP B O 1
ATOM 3948 N N . ILE B 1 224 ? -2.635 -7.805 -3.35 1 98.62 224 ILE B N 1
ATOM 3949 C CA . ILE B 1 224 ? -3.586 -6.758 -2.99 1 98.62 224 ILE B CA 1
ATOM 3950 C C . ILE B 1 224 ? -2.834 -5.473 -2.648 1 98.62 224 ILE B C 1
ATOM 3952 O O . ILE B 1 224 ? -3.383 -4.578 -2.004 1 98.62 224 ILE B O 1
ATOM 3956 N N . TRP B 1 225 ? -1.529 -5.418 -2.926 1 98.75 225 TRP B N 1
ATOM 3957 C CA . TRP B 1 225 ? -0.893 -4.105 -2.986 1 98.75 225 TRP B CA 1
ATOM 3958 C C . TRP B 1 225 ? -1.647 -3.178 -3.932 1 98.75 225 TRP B C 1
ATOM 3960 O O . TRP B 1 225 ? -2.133 -3.611 -4.98 1 98.75 225 TRP B O 1
ATOM 3970 N N . GLU B 1 226 ? -1.604 -1.896 -3.641 1 98.56 226 GLU B N 1
ATOM 3971 C CA . GLU B 1 226 ? -2.395 -0.976 -4.453 1 98.56 226 GLU B CA 1
ATOM 3972 C C . GLU B 1 226 ? -1.87 -0.916 -5.887 1 98.56 226 GLU B C 1
ATOM 3974 O O . GLU B 1 226 ? -2.643 -0.727 -6.828 1 98.56 226 GLU B O 1
ATOM 3979 N N . HIS B 1 227 ? -0.591 -1.118 -6.098 1 98.75 227 HIS B N 1
ATOM 3980 C CA . HIS B 1 227 ? -0.069 -1.057 -7.461 1 98.75 227 HIS B CA 1
ATOM 3981 C C . HIS B 1 227 ? -0.646 -2.174 -8.32 1 98.75 227 HIS B C 1
ATOM 3983 O O . HIS B 1 227 ? -0.555 -2.125 -9.555 1 98.75 227 HIS B O 1
ATOM 3989 N N . ALA B 1 228 ? -1.176 -3.193 -7.707 1 98.75 228 ALA B N 1
ATOM 3990 C CA . ALA B 1 228 ? -1.72 -4.324 -8.453 1 98.75 228 ALA B CA 1
ATOM 3991 C C . ALA B 1 228 ? -3.016 -3.943 -9.164 1 98.75 228 ALA B C 1
ATOM 3993 O O . ALA B 1 228 ? -3.387 -4.559 -10.164 1 98.75 228 ALA B O 1
ATOM 3994 N N . TYR B 1 229 ? -3.699 -2.922 -8.625 1 98.5 229 TYR B N 1
ATOM 3995 C CA . TYR B 1 229 ? -5.031 -2.723 -9.188 1 98.5 229 TYR B CA 1
ATOM 3996 C C . TYR B 1 229 ? -5.32 -1.242 -9.398 1 98.5 229 TYR B C 1
ATOM 3998 O O . TYR B 1 229 ? -6.289 -0.882 -10.07 1 98.5 229 TYR B O 1
ATOM 4006 N N . TYR B 1 230 ? -4.449 -0.342 -8.984 1 98.44 230 TYR B N 1
ATOM 4007 C CA . TYR B 1 230 ? -4.828 1.065 -8.922 1 98.44 230 TYR B CA 1
ATOM 4008 C C . TYR B 1 230 ? -4.879 1.68 -10.312 1 98.44 230 TYR B C 1
ATOM 4010 O O . TYR B 1 230 ? -5.617 2.641 -10.547 1 98.44 230 TYR B O 1
ATOM 4018 N N . VAL B 1 231 ? -4.102 1.168 -11.234 1 98.56 231 VAL B N 1
ATOM 4019 C CA . VAL B 1 231 ? -4.133 1.664 -12.609 1 98.56 231 VAL B CA 1
ATOM 4020 C C . VAL B 1 231 ? -5.535 1.494 -13.188 1 98.56 231 VAL B C 1
ATOM 4022 O O . VAL B 1 231 ? -6.066 2.408 -13.82 1 98.56 231 VAL B O 1
ATOM 4025 N N . ASP B 1 232 ? -6.145 0.398 -12.93 1 98.69 232 ASP B N 1
ATOM 4026 C CA . ASP B 1 232 ? -7.383 0.058 -13.617 1 98.69 232 ASP B CA 1
ATOM 4027 C C . ASP B 1 232 ? -8.594 0.312 -12.727 1 98.69 232 ASP B C 1
ATOM 4029 O O . ASP B 1 232 ? -9.672 0.667 -13.219 1 98.69 232 ASP B O 1
ATOM 4033 N N . TYR B 1 233 ? -8.391 0.193 -11.406 1 98.62 233 TYR B N 1
ATOM 4034 C CA . TYR B 1 233 ? -9.57 0.154 -10.547 1 98.62 233 TYR B CA 1
ATOM 4035 C C . TYR B 1 233 ? -9.531 1.28 -9.523 1 98.62 233 TYR B C 1
ATOM 4037 O O . TYR B 1 233 ? -10.508 1.513 -8.805 1 98.62 233 TYR B O 1
ATOM 4045 N N . LYS B 1 234 ? -8.352 1.97 -9.414 1 98.19 234 LYS B N 1
ATOM 4046 C CA . LYS B 1 234 ? -8.148 3 -8.398 1 98.19 234 LYS B CA 1
ATOM 4047 C C . LYS B 1 234 ? -8.484 2.477 -7.008 1 98.19 234 LYS B C 1
ATOM 4049 O O . LYS B 1 234 ? -7.855 1.536 -6.523 1 98.19 234 LYS B O 1
ATOM 4054 N N . ASN B 1 235 ? -9.492 3.055 -6.375 1 97.75 235 ASN B N 1
ATOM 4055 C CA . ASN B 1 235 ? -9.75 2.711 -4.98 1 97.75 235 ASN B CA 1
ATOM 4056 C C . ASN B 1 235 ? -10.625 1.462 -4.863 1 97.75 235 ASN B C 1
ATOM 4058 O O . ASN B 1 235 ? -10.906 1.001 -3.758 1 97.75 235 ASN B O 1
ATOM 4062 N N . SER B 1 236 ? -11.047 0.864 -5.957 1 98.12 236 SER B N 1
ATOM 4063 C CA . SER B 1 236 ? -12 -0.239 -5.902 1 98.12 236 SER B CA 1
ATOM 4064 C C . SER B 1 236 ? -11.289 -1.587 -5.891 1 98.12 236 SER B C 1
ATOM 4066 O O . SER B 1 236 ? -11.367 -2.344 -6.859 1 98.12 236 SER B O 1
ATOM 4068 N N . ARG B 1 237 ? -10.758 -1.937 -4.766 1 98.31 237 ARG B N 1
ATOM 4069 C CA . ARG B 1 237 ? -10.109 -3.23 -4.578 1 98.31 237 ARG B CA 1
ATOM 4070 C C . ARG B 1 237 ? -11.102 -4.371 -4.773 1 98.31 237 ARG B C 1
ATOM 4072 O O . ARG B 1 237 ? -10.75 -5.414 -5.336 1 98.31 237 ARG B O 1
ATOM 4079 N N . SER B 1 238 ? -12.32 -4.156 -4.328 1 98.38 238 SER B N 1
ATOM 4080 C CA . SER B 1 238 ? -13.344 -5.191 -4.422 1 98.38 238 SER B CA 1
ATOM 4081 C C . SER B 1 238 ? -13.617 -5.574 -5.871 1 98.38 238 SER B C 1
ATOM 4083 O O . SER B 1 238 ? -13.703 -6.758 -6.199 1 98.38 238 SER B O 1
ATOM 4085 N N . ASP B 1 239 ? -13.688 -4.586 -6.754 1 98.69 239 ASP B N 1
ATOM 4086 C CA . ASP B 1 239 ? -13.93 -4.871 -8.164 1 98.69 239 ASP B CA 1
ATOM 4087 C C . ASP B 1 239 ? -12.75 -5.613 -8.781 1 98.69 239 ASP B C 1
ATOM 4089 O O . ASP B 1 239 ? -12.938 -6.492 -9.625 1 98.69 239 ASP B O 1
ATOM 4093 N N . TYR B 1 240 ? -11.602 -5.238 -8.383 1 98.88 240 TYR B N 1
ATOM 4094 C CA . TYR B 1 240 ? -10.383 -5.922 -8.805 1 98.88 240 TYR B CA 1
ATOM 4095 C C . TYR B 1 240 ? -10.43 -7.395 -8.422 1 98.88 240 TYR B C 1
ATOM 4097 O O . TYR B 1 240 ? -10.172 -8.266 -9.258 1 98.88 240 TYR B O 1
ATOM 4105 N N . ILE B 1 241 ? -10.805 -7.691 -7.199 1 98.81 241 ILE B N 1
ATOM 4106 C CA . ILE B 1 241 ? -10.828 -9.062 -6.699 1 98.81 241 ILE B CA 1
ATOM 4107 C C . ILE B 1 241 ? -11.922 -9.852 -7.418 1 98.81 241 ILE B C 1
ATOM 4109 O O . ILE B 1 241 ? -11.711 -11.008 -7.793 1 98.81 241 ILE B O 1
ATOM 4113 N N . LYS B 1 242 ? -13.039 -9.211 -7.625 1 98.62 242 LYS B N 1
ATOM 4114 C CA . LYS B 1 242 ? -14.117 -9.867 -8.352 1 98.62 242 LYS B CA 1
ATOM 4115 C C . LYS B 1 242 ? -13.672 -10.258 -9.758 1 98.62 242 LYS B C 1
ATOM 4117 O O . LYS B 1 242 ? -13.945 -11.375 -10.211 1 98.62 242 LYS B O 1
ATOM 4122 N N . GLU B 1 243 ? -13.023 -9.328 -10.391 1 98.69 243 GLU B N 1
ATOM 4123 C CA . GLU B 1 243 ? -12.57 -9.602 -11.75 1 98.69 243 GLU B CA 1
ATOM 4124 C C . GLU B 1 243 ? -11.461 -10.648 -11.773 1 98.69 243 GLU B C 1
ATOM 4126 O O . GLU B 1 243 ? -11.305 -11.383 -12.75 1 98.69 243 GLU B O 1
ATOM 4131 N N . TRP B 1 244 ? -10.672 -10.711 -10.719 1 98.81 244 TRP B N 1
ATOM 4132 C CA . TRP B 1 244 ? -9.617 -11.719 -10.594 1 98.81 244 TRP B CA 1
ATOM 4133 C C . TRP B 1 244 ? -10.195 -13.125 -10.719 1 98.81 244 TRP B C 1
ATOM 4135 O O . TRP B 1 244 ? -9.594 -13.992 -11.352 1 98.81 244 TRP B O 1
ATOM 4145 N N . PHE B 1 245 ? -11.352 -13.367 -10.227 1 98.75 245 PHE B N 1
ATOM 4146 C CA . PHE B 1 245 ? -11.977 -14.688 -10.258 1 98.75 245 PHE B CA 1
ATOM 4147 C C . PHE B 1 245 ? -12.281 -15.102 -11.688 1 98.75 245 PHE B C 1
ATOM 4149 O O . PHE B 1 245 ? -12.469 -16.297 -11.969 1 98.75 245 PHE B O 1
ATOM 4156 N N . ASN B 1 246 ? -12.266 -14.164 -12.594 1 98.44 246 ASN B N 1
ATOM 4157 C CA . ASN B 1 246 ? -12.539 -14.469 -14 1 98.44 246 ASN B CA 1
ATOM 4158 C C . ASN B 1 246 ? -11.266 -14.859 -14.742 1 98.44 246 ASN B C 1
ATOM 4160 O O . ASN B 1 246 ? -11.312 -15.203 -15.922 1 98.44 246 ASN B O 1
ATOM 4164 N N . LYS B 1 247 ? -10.195 -14.836 -14.039 1 98.75 247 LYS B N 1
ATOM 4165 C CA . LYS B 1 247 ? -8.93 -15.148 -14.695 1 98.75 247 LYS B CA 1
ATOM 4166 C C . LYS B 1 247 ? -8.18 -16.25 -13.953 1 98.75 247 LYS B C 1
ATOM 4168 O O . LYS B 1 247 ? -7.105 -16.672 -14.391 1 98.75 247 LYS B O 1
ATOM 4173 N N . VAL B 1 248 ? -8.695 -16.797 -12.867 1 98.81 248 VAL B N 1
ATOM 4174 C CA . VAL B 1 248 ? -8.008 -17.75 -12.016 1 98.81 248 VAL B CA 1
ATOM 4175 C C . VAL B 1 248 ? -7.621 -18.984 -12.844 1 98.81 248 VAL B C 1
ATOM 4177 O O . VAL B 1 248 ? -8.43 -19.5 -13.609 1 98.81 248 VAL B O 1
ATOM 4180 N N . ASN B 1 249 ? -6.406 -19.375 -12.695 1 98.81 249 ASN B N 1
ATOM 4181 C CA . ASN B 1 249 ? -5.875 -20.578 -13.32 1 98.81 249 ASN B CA 1
ATOM 4182 C C . ASN B 1 249 ? -6.066 -21.812 -12.43 1 98.81 249 ASN B C 1
ATOM 4184 O O . ASN B 1 249 ? -5.148 -22.203 -11.711 1 98.81 249 ASN B O 1
ATOM 4188 N N . TRP B 1 250 ? -7.184 -22.5 -12.594 1 98.75 250 TRP B N 1
ATOM 4189 C CA . TRP B 1 250 ? -7.512 -23.641 -11.742 1 98.75 250 TRP B CA 1
ATOM 4190 C C . TRP B 1 250 ? -6.586 -24.812 -12.023 1 98.75 250 TRP B C 1
ATOM 4192 O O . TRP B 1 250 ? -6.41 -25.688 -11.172 1 98.75 250 TRP B O 1
ATOM 4202 N N . ASP B 1 251 ? -6.02 -24.875 -13.266 1 98.44 251 ASP B N 1
ATOM 4203 C CA . ASP B 1 251 ? -5.012 -25.891 -13.555 1 98.44 251 ASP B CA 1
ATOM 4204 C C . ASP B 1 251 ? -3.801 -25.75 -12.641 1 98.44 251 ASP B C 1
ATOM 4206 O O . ASP B 1 251 ? -3.275 -26.734 -12.141 1 98.44 251 ASP B O 1
ATOM 4210 N N . PHE B 1 252 ? -3.414 -24.562 -12.453 1 98.56 252 PHE B N 1
ATOM 4211 C CA . PHE B 1 252 ? -2.283 -24.281 -11.578 1 98.56 252 PHE B CA 1
ATOM 4212 C C . PHE B 1 252 ? -2.605 -24.656 -10.133 1 98.56 252 PHE B C 1
ATOM 4214 O O . PHE B 1 252 ? -1.754 -25.188 -9.422 1 98.56 252 PHE B O 1
ATOM 4221 N N . ALA B 1 253 ? -3.809 -24.359 -9.6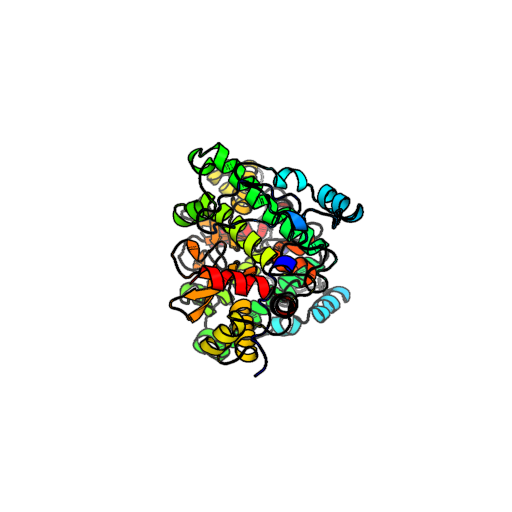88 1 98.75 253 ALA B N 1
ATOM 4222 C CA . ALA B 1 253 ? -4.242 -24.766 -8.352 1 98.75 253 ALA B CA 1
ATOM 4223 C C . ALA B 1 253 ? -4.191 -26.281 -8.188 1 98.75 253 ALA B C 1
ATOM 4225 O O . ALA B 1 253 ? -3.705 -26.781 -7.172 1 98.75 253 ALA B O 1
ATOM 4226 N N . ASN B 1 254 ? -4.691 -26.969 -9.156 1 98.44 254 ASN B N 1
ATOM 4227 C CA . ASN B 1 254 ? -4.668 -28.422 -9.117 1 98.44 254 ASN B CA 1
ATOM 4228 C C . ASN B 1 254 ? -3.238 -28.969 -9.109 1 98.44 254 ASN B C 1
ATOM 4230 O O . ASN B 1 254 ? -2.941 -29.938 -8.406 1 98.44 254 ASN B O 1
ATOM 4234 N N . TYR B 1 255 ? -2.43 -28.328 -9.891 1 97.88 255 TYR B N 1
ATOM 4235 C CA . TYR B 1 255 ? -1.02 -28.703 -9.898 1 97.88 255 TYR B CA 1
ATOM 4236 C C . TYR B 1 255 ? -0.416 -28.562 -8.508 1 97.88 255 TYR B C 1
ATOM 4238 O O . TYR B 1 255 ? 0.236 -29.5 -8.016 1 97.88 255 TYR B O 1
ATOM 4246 N N . ASN B 1 256 ? -0.648 -27.453 -7.852 1 98.12 256 ASN B N 1
ATOM 4247 C CA . ASN B 1 256 ? -0.091 -27.219 -6.527 1 98.12 256 ASN B CA 1
ATOM 4248 C C . ASN B 1 256 ? -0.63 -28.203 -5.5 1 98.12 256 ASN B C 1
ATOM 4250 O O . ASN B 1 256 ? 0.089 -28.609 -4.586 1 98.12 256 ASN B O 1
ATOM 4254 N N . LEU B 1 257 ? -1.878 -28.594 -5.656 1 97.81 257 LEU B N 1
ATOM 4255 C CA . LEU B 1 257 ? -2.461 -29.578 -4.758 1 97.81 257 LEU B CA 1
ATOM 4256 C C . LEU B 1 257 ? -1.822 -30.953 -4.973 1 97.81 257 LEU B C 1
ATOM 4258 O O . LEU B 1 257 ? -1.677 -31.734 -4.027 1 97.81 257 LEU B O 1
ATOM 4262 N N . SER B 1 258 ? -1.439 -31.234 -6.195 1 96 258 SER B N 1
ATOM 4263 C CA . SER B 1 258 ? -0.862 -32.531 -6.527 1 96 258 SER B CA 1
ATOM 4264 C C . SER B 1 258 ? 0.523 -32.688 -5.91 1 96 258 SER B C 1
ATOM 4266 O O . SER B 1 258 ? 0.947 -33.812 -5.609 1 96 258 SER B O 1
ATOM 4268 N N . ILE B 1 259 ? 1.213 -31.562 -5.699 1 91.62 259 ILE B N 1
ATOM 4269 C CA . ILE B 1 259 ? 2.564 -31.672 -5.164 1 91.62 259 ILE B CA 1
ATOM 4270 C C . ILE B 1 259 ? 2.533 -31.5 -3.646 1 91.62 259 ILE B C 1
ATOM 4272 O O . ILE B 1 259 ? 3.535 -31.734 -2.967 1 91.62 259 ILE B O 1
ATOM 4276 N N . ALA B 1 260 ? 1.479 -31 -3.107 1 86.06 260 ALA B N 1
ATOM 4277 C CA . ALA B 1 260 ? 1.326 -30.891 -1.66 1 86.06 260 ALA B CA 1
ATOM 4278 C C . ALA B 1 260 ? 1.11 -32.25 -1.014 1 86.06 260 ALA B C 1
ATOM 4280 O O . ALA B 1 260 ? 1.374 -32.438 0.177 1 86.06 260 ALA B O 1
ATOM 4281 N N . ASN B 1 261 ? 0.557 -33.375 -1.684 1 68 261 ASN B N 1
ATOM 4282 C CA . ASN B 1 261 ? 0.302 -34.719 -1.203 1 68 261 ASN B CA 1
ATOM 4283 C C . ASN B 1 261 ? 1.558 -35.594 -1.271 1 68 261 ASN B C 1
ATOM 4285 O O . ASN B 1 261 ? 2.369 -35.438 -2.188 1 68 261 ASN B O 1
#

Sequence (522 aa):
MSGPPNPFDCSSLFAGINGLKNTCKLSYIKISSFPSSLTKNSNRRFSKSDESLYEDWDVQSLWTSKPFSLMKLPFNPQDMTPFLSQEAIKYHYGRHHAAYVRNLNNLAEQHNELRKATLEEIIGKYEGPIYNNAAQIFNHNFFWLGIKANGGGKPYGVVKDKIEESFTSFENFREIFLKEASAHFGSGWTWLIIKDEKLKLYHGHDADNPIKSKVGHPILTIDIWEHAYYVDYKNSRSDYIKEWFNKVNWDFANYNLSIANMSGPPNPFDCSSLFAGINGLKNTCKLSYIKISSFPSSLTKNSNRRFSKSDESLYEDWDVQSLWTSKPFSLMKLPFNPQDMTPFLSQEAIKYHYGRHHAAYVRNLNNLAEQHNELRKATLEEIIGKYEGPIYNNAAQIFNHNFFWLGIKANGGGKPYGVVKDKIEESFTSFENFREIFLKEASAHFGSGWTWLIIKDEKLKLYHGHDADNPIKSKVGHPILTIDIWEHAYYVDYKNSRSDYIKEWFNKVNWDFANYNLSIAN

Foldseek 3Di:
DDDDPDPDPLCVLQLPPPPPDDDPCPPPPPPPDPPPPSPPDPPVPPPPVQVVLVVVLVQVVQQPDPPHGQPDQSADQPLLPPLDHSVLCSCVRSPPLSVLSVQLVVVCVVVVVCRPDQLLRQCQPDDDSNNLSSLSNVQVVQASSFFYSQDADQADDPVQVQCCVAQVHPVRVLVVQLVVLLPDPAWWKWFFFDDPSHTDIDTGHRSDDCSRVVVGQTQHMDGQGCSNPCVNQNPCSSVSSVSRNSTGDSSSSNVSVVVRD/DDDDPDPDPLCVLQLPPPPPDDDPCPPPPPPPDPPPPSPPDPPVPPPPVQVVLVVVLVQVVQQPDPPHGQPDQSADQPLLPPLDHSVLCSCVRSPPLSVLSVQLVVVCVVVVVCRPDQLLRQCQPDDDSNNLSSLSNVQVVQASSFFYSQDADQADDPVQVQCCVAQVHPVRVLVVQLVVLLPDPAWWKWFFFDDPSHTDIDTGHRSDDCSRVVVGQTQHMDGQHCSNPCVNQNPCSSVSSVSRNSTGDSSSSNVSVVSRD

InterPro domains:
  IPR001189 Manganese/iron superoxide dismutase [PR01703] (92-105)
  IPR001189 Manganese/iron superoxide dismutase [PR01703] (131-144)
  IPR001189 Manganese/iron superoxide dismutase [PR01703] (184-192)
  IPR001189 Manganese/iron superoxide dismutase [PR01703] (221-233)
  IPR019831 Manganese/iron superoxide dismutase, N-terminal [PF00081] (68-145)
  IPR019832 Manganese/iron superoxide dismutase, C-terminal [PF02777] (157-254)
  IPR019833 Manganese/iron superoxide dismutase, binding site [PS00088] (223-230)
  IPR036314 Manganese/iron superoxide dismutase, C-terminal domain superfamily [G3DSA:3.55.40.20] (147-260)
  IPR036314 Manganese/iron superoxide dismutase, C-terminal domain superfamily [SSF54719] (150-258)
  IPR036324 Manganese/iron superoxide dismutase, N-terminal domain superfamily [G3DSA:1.10.287.990] (86-146)
  IPR036324 Manganese/iron superoxide dismutase, N-terminal domain superfamily [SSF46609] (65-153)

Solvent-accessible surface area (backbone atoms only — not comparable to full-atom values): 29329 Å² total; per-residue (Å²): 136,80,75,80,82,77,79,81,73,70,63,73,77,59,72,76,66,73,79,72,70,82,73,73,68,53,80,83,62,74,75,70,86,70,71,73,72,77,69,59,76,82,73,73,63,71,53,77,68,53,57,52,53,40,57,73,46,68,42,64,72,37,53,73,35,70,76,47,51,41,78,75,74,91,56,60,56,78,51,35,56,86,65,36,46,51,67,38,44,43,46,38,47,41,42,51,43,39,44,26,33,54,50,42,35,56,48,29,73,78,37,63,73,51,59,80,47,50,54,68,54,40,30,51,70,47,61,66,72,67,16,41,24,34,25,41,39,52,52,48,53,48,30,53,58,29,36,38,64,89,27,26,77,74,68,54,71,66,47,32,56,42,39,28,71,54,43,69,30,64,68,50,39,52,51,51,49,50,53,53,58,55,63,53,83,56,30,19,29,38,29,38,24,39,44,96,93,33,53,43,79,45,79,24,59,48,45,48,53,48,66,50,72,62,69,29,48,71,40,42,46,45,72,54,31,54,67,65,39,33,77,81,43,51,87,38,56,56,60,46,53,59,39,44,52,49,21,31,22,51,68,45,31,35,50,36,53,61,68,70,105,134,82,76,79,82,77,79,82,74,72,64,74,77,62,69,77,69,72,78,71,70,87,70,79,72,52,75,84,66,72,76,71,86,70,72,72,73,76,69,61,76,80,72,73,62,71,52,78,69,53,57,54,52,38,58,74,45,69,42,64,73,36,53,73,35,72,75,50,50,41,77,76,75,90,56,60,56,78,52,34,57,85,63,37,46,52,66,40,45,44,46,37,45,42,42,53,45,41,45,27,33,52,50,43,37,56,47,30,73,77,37,62,73,50,58,79,47,52,55,68,56,40,30,51,70,46,61,65,72,67,16,41,23,34,26,41,38,52,52,48,53,47,30,55,58,27,37,38,62,90,28,25,76,75,67,56,69,68,48,32,53,42,39,29,70,55,44,69,29,65,69,50,40,51,52,53,50,50,54,53,55,57,62,53,82,55,31,21,30,39,30,37,23,38,47,95,92,32,54,43,81,45,80,25,59,48,46,48,53,48,64,51,72,63,69,28,48,70,40,42,47,46,70,53,31,54,68,65,39,34,76,81,44,52,90,38,56,56,60,45,53,59,40,44,51,50,22,32,23,51,68,45,30,36,51,36,52,61,68,72,104

Secondary structure (DSSP, 8-state):
--PPPP---GGGTSTT-----S----TT-------GGGGSS------HHHHHHHHHHT-GGGGG-SSS-PPPPSS-GGGGTTTS-HHHHIIIIIIIIHHHHHHHHHHHHH-GGGGG--HHHHHHH--HHHHHHHHHHHHHHHHHHTB-TT--SS--THHHHHHHHHHSSHHHHHHHHHHHHHH--SSEEEEEEEETTEEEEEEEETT--TTTTT--EEEEEEE-SGGGTHHHHTT-HHHHHHHHTTTB-HHHHHHHHHHH-/--PPPP---GGGTSTT-----S----TT-------GGGGSS------HHHHHHHHHHT-GGGGG-SSS-PPPPSS-GGGGTTTS-HHHHHHIIIIIIHHHHHHHHHHHHH-GGGGG--HHHHHHH--HHHHHHHHHHHHHHHHHHTB-TT--SS--THHHHHHHHHHSSHHHHHHHHHHHHHH--SSEEEEEEEETTEEEEEEEETT--TTTTT--EEEEEEE-SGGGTHHHHTT-HHHHHHHHTTTB-HHHHHHHHHHH-

pLDDT: mean 84.63, std 26.41, range [24.17, 98.94]

Nearest PDB structures (foldseek):
  2cw2-assembly1_B  TM=9.866E-01  e=3.642E-21  Perkinsus marinus
  1isc-assembly1_B  TM=9.789E-01  e=7.500E-20  Escherichia coli
  2bkb-assembly1_A  TM=9.780E-01  e=6.508E-19  Escherichia coli
  3tqj-assembly1_B  TM=9.703E-01  e=5.534E-19  Coxiella burnetii
  1ues-assembly1_A  TM=9.642E-01  e=6.291E-18  Porphyromonas gingivalis

Organism: NCBI:txid864142

Radius of gyration: 26.75 Å; Cα contacts (8 Å, |Δi|>4): 695; chains: 2; bounding box: 50×103×59 Å